Protein AF-A0A7S0MZT9-F1 (afdb_monomer_lite)

pLDDT: mean 74.74, std 19.96, range [25.5, 98.81]

InterPro domains:
  IPR005077 Peptidase C11, clostripain [PF03415] (4-269)
  IPR005077 Peptidase C11, clostripain [PTHR37835] (3-275)

Radius of gyration: 23.91 Å; chains: 1; bounding box: 55×50×86 Å

Organism: NCBI:txid1411642

Structure (mmCIF, N/CA/C/O backbone):
data_AF-A0A7S0MZT9-F1
#
_entry.id   AF-A0A7S0MZT9-F1
#
loop_
_atom_site.group_PDB
_atom_site.id
_atom_site.type_symbol
_atom_site.label_atom_id
_atom_site.label_alt_id
_atom_site.label_comp_id
_atom_site.label_asym_id
_atom_site.label_entity_id
_atom_site.label_seq_id
_atom_site.pdbx_PDB_ins_code
_atom_site.Cartn_x
_atom_site.Cartn_y
_atom_site.Cartn_z
_atom_site.occupancy
_atom_site.B_iso_or_equiv
_atom_site.auth_seq_id
_atom_site.auth_comp_id
_atom_site.auth_asym_id
_atom_site.auth_atom_id
_atom_site.pdbx_PDB_model_num
ATOM 1 N N . LYS A 1 1 ? -24.630 7.944 19.108 1.00 76.19 1 LYS A N 1
ATOM 2 C CA . LYS A 1 1 ? -25.738 8.469 19.960 1.00 76.19 1 LYS A CA 1
ATOM 3 C C . LYS A 1 1 ? -26.632 7.365 20.514 1.00 76.19 1 LYS A C 1
ATOM 5 O O . LYS A 1 1 ? -26.812 7.341 21.719 1.00 76.19 1 LYS A O 1
ATOM 10 N N . ALA A 1 2 ? -27.184 6.476 19.679 1.00 87.75 2 ALA A N 1
ATOM 11 C CA . ALA A 1 2 ? -28.052 5.389 20.153 1.00 87.75 2 ALA A CA 1
ATOM 12 C C . ALA A 1 2 ? -27.295 4.264 20.890 1.00 87.75 2 ALA A C 1
ATOM 14 O O . ALA A 1 2 ? -27.866 3.631 21.770 1.00 87.75 2 ALA A O 1
ATOM 15 N N . SER A 1 3 ? -26.010 4.074 20.573 1.00 89.56 3 SER A N 1
ATOM 16 C CA . SER A 1 3 ? -25.162 3.017 21.142 1.00 89.56 3 SER A CA 1
ATOM 17 C C . SER A 1 3 ? -23.916 3.619 21.807 1.00 89.56 3 SER A C 1
ATOM 19 O O . SER A 1 3 ? -22.874 3.690 21.161 1.00 89.56 3 SER A O 1
ATOM 21 N N . PRO A 1 4 ? -24.006 4.161 23.037 1.00 90.12 4 PRO A N 1
ATOM 22 C CA . PRO A 1 4 ? -22.835 4.679 23.735 1.00 90.12 4 PRO A CA 1
ATOM 23 C C . PRO A 1 4 ? -21.905 3.536 24.170 1.00 90.12 4 PRO A C 1
ATOM 25 O O . PRO A 1 4 ? -22.353 2.548 24.747 1.00 90.12 4 PRO A O 1
ATOM 28 N N . ALA A 1 5 ? -20.611 3.700 23.924 1.00 92.06 5 ALA A N 1
ATOM 29 C CA . ALA A 1 5 ? -19.548 2.777 24.293 1.00 92.06 5 ALA A CA 1
ATOM 30 C C . ALA A 1 5 ? -18.279 3.545 24.700 1.00 92.06 5 ALA A C 1
ATOM 32 O O . ALA A 1 5 ? -18.151 4.740 24.426 1.00 92.06 5 ALA A O 1
ATOM 33 N N . ASN A 1 6 ? -17.348 2.846 25.355 1.00 91.62 6 ASN A N 1
ATOM 34 C CA . ASN A 1 6 ? -16.028 3.391 25.695 1.00 91.62 6 ASN A CA 1
ATOM 35 C C . ASN A 1 6 ? -15.055 3.353 24.512 1.00 91.62 6 ASN A C 1
ATOM 37 O O . ASN A 1 6 ? -14.122 4.145 24.491 1.00 91.62 6 ASN A O 1
ATOM 41 N N . LYS A 1 7 ? -15.262 2.414 23.583 1.00 94.50 7 LYS A N 1
ATOM 42 C CA . LYS A 1 7 ? -14.447 2.210 22.387 1.00 94.50 7 LYS A CA 1
ATOM 43 C C . LYS A 1 7 ? -15.356 2.008 21.183 1.00 94.50 7 LYS A C 1
ATOM 45 O O . LYS A 1 7 ? -16.420 1.398 21.331 1.00 94.50 7 LYS A O 1
ATOM 50 N N . TYR A 1 8 ? -14.945 2.488 20.018 1.00 95.88 8 TYR A N 1
ATOM 51 C CA . TYR A 1 8 ? -15.702 2.381 18.776 1.00 95.88 8 TYR A CA 1
ATOM 52 C C . TYR A 1 8 ? -14.811 1.918 17.636 1.00 95.88 8 TYR A C 1
ATOM 54 O O . TYR A 1 8 ? -13.751 2.491 17.395 1.00 95.88 8 TYR A O 1
ATOM 62 N N . SER A 1 9 ? -15.298 0.933 16.891 1.00 96.00 9 SER A N 1
ATOM 63 C CA . SER A 1 9 ? -14.695 0.502 15.636 1.00 96.00 9 SER A CA 1
ATOM 64 C C . SER A 1 9 ? -15.636 0.812 14.478 1.00 96.00 9 SER A C 1
ATOM 66 O O . SER A 1 9 ? -16.854 0.686 14.626 1.00 96.00 9 SER A O 1
ATOM 68 N N . LEU A 1 10 ? -15.073 1.210 13.342 1.00 97.31 10 LEU A N 1
ATOM 69 C CA . LEU A 1 10 ? -15.785 1.371 12.079 1.00 97.31 10 LEU A CA 1
ATOM 70 C C . LEU A 1 10 ? -15.134 0.441 11.058 1.00 97.31 10 LEU A C 1
ATOM 72 O O . LEU A 1 10 ? -13.933 0.538 10.847 1.00 97.31 10 LEU A O 1
ATOM 76 N N . ILE A 1 11 ? -15.913 -0.459 10.464 1.00 97.56 11 ILE A N 1
ATOM 77 C CA . ILE A 1 11 ? -15.446 -1.371 9.418 1.00 97.56 11 ILE A CA 1
ATOM 78 C C . ILE A 1 11 ? -16.234 -1.045 8.153 1.00 97.56 11 ILE A C 1
ATOM 80 O O . ILE A 1 11 ? -17.466 -1.005 8.184 1.00 97.56 11 ILE A O 1
ATOM 84 N N . PHE A 1 12 ? -15.512 -0.757 7.080 1.00 96.44 12 PHE A N 1
ATOM 85 C CA . PHE A 1 12 ? -16.038 -0.542 5.743 1.00 96.44 12 PHE A CA 1
ATOM 86 C C . PHE A 1 12 ? -16.014 -1.867 4.978 1.00 96.44 12 PHE A C 1
ATOM 88 O O . PHE A 1 12 ? -14.988 -2.534 4.965 1.00 96.44 12 PHE A O 1
ATOM 95 N N . TRP A 1 13 ? -17.139 -2.223 4.360 1.00 92.31 13 TRP A N 1
ATOM 96 C CA . TRP A 1 13 ? -17.295 -3.392 3.492 1.00 92.31 13 TRP A CA 1
ATOM 97 C C . TRP A 1 13 ? -18.142 -2.991 2.277 1.00 92.31 13 TRP A C 1
ATOM 99 O O . TRP A 1 13 ? -19.262 -2.502 2.457 1.00 92.31 13 TRP A O 1
ATOM 109 N N . ASP A 1 14 ? -17.544 -2.951 1.085 1.00 78.06 14 ASP A N 1
ATOM 110 C CA . ASP A 1 14 ? -17.317 -4.137 0.249 1.00 78.06 14 ASP A CA 1
ATOM 111 C C . ASP A 1 14 ? -16.126 -3.839 -0.684 1.00 78.06 14 ASP A C 1
ATOM 113 O O . ASP A 1 14 ? -14.991 -3.822 -0.230 1.00 78.06 14 ASP A O 1
ATOM 117 N N . HIS A 1 15 ? -16.345 -3.464 -1.947 1.00 85.62 15 HIS A N 1
ATOM 118 C CA . HIS A 1 15 ? -15.265 -3.189 -2.900 1.00 85.62 15 HIS A CA 1
ATOM 119 C C . HIS A 1 15 ? -14.301 -2.076 -2.468 1.00 85.62 15 HIS A C 1
ATOM 121 O O . HIS A 1 15 ? -14.699 -1.057 -1.903 1.00 85.62 15 HIS A O 1
ATOM 127 N N . GLY A 1 16 ? -13.030 -2.227 -2.830 1.00 88.44 16 GLY A N 1
ATOM 128 C CA . GLY A 1 16 ? -12.007 -1.201 -2.660 1.00 88.44 16 GLY A CA 1
ATOM 129 C C . GLY A 1 16 ? -11.179 -1.022 -3.929 1.00 88.44 16 GLY A C 1
ATOM 130 O O . GLY A 1 16 ? -11.178 -1.882 -4.813 1.00 88.44 16 GLY A O 1
ATOM 131 N N . ALA A 1 17 ? -10.526 0.132 -4.035 1.00 85.88 17 ALA A N 1
ATOM 132 C CA . ALA A 1 17 ? -9.668 0.483 -5.164 1.00 85.88 17 ALA A CA 1
ATOM 133 C C . ALA A 1 17 ? -8.330 1.106 -4.731 1.00 85.88 17 ALA A C 1
ATOM 135 O O . ALA A 1 17 ? -7.539 1.486 -5.589 1.00 85.88 17 ALA A O 1
ATOM 136 N N . GLY A 1 18 ? -8.072 1.250 -3.427 1.00 92.19 18 GLY A N 1
ATOM 137 C CA . GLY A 1 18 ? -6.928 1.997 -2.902 1.00 92.19 18 GLY A CA 1
ATOM 138 C C . GLY A 1 18 ? -7.152 3.508 -2.975 1.00 92.19 18 GLY A C 1
ATOM 139 O O . GLY A 1 18 ? -8.165 4.020 -2.492 1.00 92.19 18 GLY A O 1
ATOM 140 N N . TRP A 1 19 ? -6.216 4.244 -3.579 1.00 93.06 19 TRP A N 1
ATOM 141 C CA . TRP A 1 19 ? -6.275 5.709 -3.659 1.00 93.06 19 TRP A CA 1
ATOM 142 C C . TRP A 1 19 ? -7.486 6.302 -4.418 1.00 93.06 19 TRP A C 1
ATOM 144 O O . TRP A 1 19 ? -7.918 7.396 -4.038 1.00 93.06 19 TRP A O 1
ATOM 154 N N . PRO A 1 20 ? -8.093 5.650 -5.438 1.00 90.38 20 PRO A N 1
ATOM 155 C CA . PRO A 1 20 ? -9.347 6.114 -6.031 1.00 90.38 20 PRO A CA 1
ATOM 156 C C . PRO A 1 20 ? -10.488 6.138 -5.002 1.00 90.38 20 PRO A C 1
ATOM 158 O O . PRO A 1 20 ? -11.324 7.045 -5.028 1.00 90.38 20 PRO A O 1
ATOM 161 N N . GLY A 1 21 ? -10.481 5.194 -4.053 1.00 91.00 21 GLY A N 1
ATOM 162 C CA . GLY A 1 21 ? -11.357 5.148 -2.884 1.00 91.00 21 GLY A CA 1
ATOM 163 C C . GLY A 1 21 ? -12.030 3.789 -2.679 1.00 91.00 21 GLY A C 1
ATOM 164 O O . GLY A 1 21 ? -11.447 2.742 -2.951 1.00 91.00 21 GLY A O 1
ATOM 165 N N . PHE A 1 22 ? -13.254 3.814 -2.152 1.00 91.56 22 PHE A N 1
ATOM 166 C CA . PHE A 1 22 ? -13.936 2.635 -1.621 1.00 91.56 22 PHE A CA 1
ATOM 167 C C . PHE A 1 22 ? -15.430 2.603 -1.970 1.00 91.56 22 PHE A C 1
ATOM 169 O O . PHE A 1 22 ? -16.091 3.642 -2.046 1.00 91.56 22 PHE A O 1
ATOM 176 N N . GLY A 1 23 ? -15.963 1.387 -2.052 1.00 87.56 23 GLY A N 1
ATOM 177 C CA . GLY A 1 23 ? -17.378 1.065 -2.179 1.00 87.56 23 GLY A CA 1
ATOM 178 C C . GLY A 1 23 ? -17.913 1.252 -3.593 1.00 87.56 23 GLY A C 1
ATOM 179 O O . GLY A 1 23 ? -17.358 2.031 -4.360 1.00 87.56 23 GLY A O 1
ATOM 180 N N . GLY A 1 24 ? -19.008 0.547 -3.885 1.00 76.75 24 GLY A N 1
ATOM 181 C CA . GLY A 1 24 ? -19.796 0.643 -5.114 1.00 76.75 24 GLY A CA 1
ATOM 182 C C . GLY A 1 24 ? -21.227 1.125 -4.837 1.00 76.75 24 GLY A C 1
ATOM 183 O O . GLY A 1 24 ? -21.842 0.704 -3.853 1.00 76.75 24 GLY A O 1
ATOM 184 N N . ASP A 1 25 ? -21.754 2.021 -5.669 1.00 78.81 25 ASP A N 1
ATOM 185 C CA . ASP A 1 25 ? -23.163 2.410 -5.726 1.00 78.81 25 ASP A CA 1
ATOM 186 C C . ASP A 1 25 ? -23.695 2.317 -7.166 1.00 78.81 25 ASP A C 1
ATOM 188 O O . ASP A 1 25 ? -23.754 3.308 -7.904 1.00 78.81 25 ASP A O 1
ATOM 192 N N . ASP A 1 26 ? -24.190 1.127 -7.510 1.00 71.38 26 ASP A N 1
ATOM 193 C CA . ASP A 1 26 ? -24.868 0.799 -8.773 1.00 71.38 26 ASP A CA 1
ATOM 194 C C . ASP A 1 26 ? -26.112 1.656 -9.073 1.00 71.38 26 ASP A C 1
ATOM 196 O O . ASP A 1 26 ? -26.652 1.631 -10.183 1.00 71.38 26 ASP A O 1
ATOM 200 N N . THR A 1 27 ? -26.623 2.420 -8.100 1.00 77.00 27 THR A N 1
ATOM 201 C CA . THR A 1 27 ? -27.744 3.340 -8.334 1.00 77.00 27 THR A CA 1
ATOM 202 C C . THR A 1 27 ? -27.286 4.697 -8.866 1.00 77.00 27 THR A C 1
ATOM 204 O O . THR A 1 27 ? -28.108 5.489 -9.346 1.00 77.00 27 THR A O 1
ATOM 207 N N . CYS A 1 28 ? -25.979 4.973 -8.832 1.00 68.25 28 CYS A N 1
ATOM 208 C CA . CYS A 1 28 ? -25.414 6.230 -9.285 1.00 68.25 28 CYS A CA 1
ATOM 209 C C . CYS A 1 28 ? -25.097 6.220 -10.786 1.00 68.25 28 CYS A C 1
ATOM 211 O O . CYS A 1 28 ? -24.002 5.889 -11.219 1.00 68.25 28 CYS A O 1
ATOM 213 N N . THR A 1 29 ? -26.029 6.702 -11.607 1.00 65.19 29 THR A N 1
ATOM 214 C CA . THR A 1 29 ? -25.838 6.734 -13.069 1.00 65.19 29 THR A CA 1
ATOM 215 C C . THR A 1 29 ? -24.944 7.877 -13.577 1.00 65.19 29 THR A C 1
ATOM 217 O O . THR A 1 29 ? -24.657 7.929 -14.768 1.00 65.19 29 THR A O 1
ATOM 220 N N . ASN A 1 30 ? -24.556 8.831 -12.716 1.00 61.25 30 ASN A N 1
ATOM 221 C CA . ASN A 1 30 ? -23.847 10.073 -13.088 1.00 61.25 30 ASN A CA 1
ATOM 222 C C . ASN A 1 30 ? -22.625 10.383 -12.195 1.00 61.25 30 ASN A C 1
ATOM 224 O O . ASN A 1 30 ? -22.186 11.533 -12.128 1.00 61.25 30 ASN A O 1
ATOM 228 N N . CYS A 1 31 ? -22.098 9.406 -11.463 1.00 64.44 31 CYS A N 1
ATOM 229 C CA . CYS A 1 31 ? -20.860 9.561 -10.703 1.00 64.44 31 CYS A CA 1
ATOM 230 C C . CYS A 1 31 ? -19.948 8.360 -10.943 1.00 64.44 31 CYS A C 1
ATOM 232 O O . CYS A 1 31 ? -20.315 7.445 -11.669 1.00 64.44 31 CYS A O 1
ATOM 234 N N . LEU A 1 32 ? -18.764 8.359 -10.328 1.00 59.44 32 LEU A N 1
ATOM 235 C CA . LEU A 1 32 ? -17.830 7.228 -10.394 1.00 59.44 32 LEU A CA 1
ATOM 236 C C . LEU A 1 32 ? -18.391 5.940 -9.757 1.00 59.44 32 LEU A C 1
ATOM 238 O O . LEU A 1 32 ? -17.722 4.916 -9.809 1.00 59.44 32 LEU A O 1
ATOM 242 N N . GLY A 1 33 ? -19.573 6.018 -9.127 1.00 72.75 33 GLY A N 1
ATOM 243 C CA . GLY A 1 33 ? -20.180 4.940 -8.350 1.00 72.75 33 GLY A CA 1
ATOM 244 C C . GLY A 1 33 ? -19.355 4.565 -7.121 1.00 72.75 33 GLY A C 1
ATOM 245 O O . GLY A 1 33 ? -19.524 3.487 -6.588 1.00 72.75 33 GLY A O 1
ATOM 246 N N . LEU A 1 34 ? -18.451 5.445 -6.678 1.00 81.19 34 LEU A N 1
ATOM 247 C CA . LEU A 1 34 ? -17.441 5.148 -5.668 1.00 81.19 34 LEU A CA 1
ATOM 248 C C . LEU A 1 34 ? -17.302 6.297 -4.667 1.00 81.19 34 LEU A C 1
ATOM 250 O O . LEU A 1 34 ? -17.385 7.482 -5.022 1.00 81.19 34 LEU A O 1
ATOM 254 N N . MET A 1 35 ? -17.070 5.960 -3.397 1.00 89.44 35 MET A N 1
ATOM 255 C CA . MET A 1 35 ? -16.772 6.940 -2.358 1.00 89.44 35 MET A CA 1
ATOM 256 C C . MET A 1 35 ? -15.285 7.288 -2.384 1.00 89.44 35 MET A C 1
ATOM 258 O O . MET A 1 35 ? -14.438 6.536 -1.907 1.00 89.44 35 MET A O 1
ATOM 262 N N . THR A 1 36 ? -14.962 8.438 -2.970 1.00 90.94 36 THR A N 1
ATOM 263 C CA . THR A 1 36 ? -13.576 8.914 -3.057 1.00 90.94 36 THR A CA 1
ATOM 264 C C . THR A 1 36 ? -12.983 9.164 -1.670 1.00 90.94 36 THR A C 1
ATOM 266 O O . THR A 1 36 ? -13.714 9.460 -0.719 1.00 90.94 36 THR A O 1
ATOM 269 N N . LEU A 1 37 ? -11.653 9.118 -1.544 1.00 93.38 37 LEU A N 1
ATOM 270 C CA . LEU A 1 37 ? -10.973 9.371 -0.267 1.00 93.38 37 LEU A CA 1
ATOM 271 C C . LEU A 1 37 ? -11.399 10.688 0.422 1.00 93.38 37 LEU A C 1
ATOM 273 O O . LEU A 1 37 ? -11.706 10.644 1.617 1.00 93.38 37 LEU A O 1
ATOM 277 N N . PRO A 1 38 ? -11.555 11.831 -0.285 1.00 92.00 38 PRO A N 1
ATOM 278 C CA . PRO A 1 38 ? -12.093 13.051 0.324 1.00 92.00 38 PRO A CA 1
ATOM 279 C C . PRO A 1 38 ? -13.534 12.914 0.840 1.00 92.00 38 PRO A C 1
ATOM 281 O O . PRO A 1 38 ? -13.893 13.524 1.850 1.00 92.00 38 PRO A O 1
ATOM 284 N N . HIS A 1 39 ? -14.383 12.123 0.176 1.00 92.06 39 HIS A N 1
ATOM 285 C CA . HIS A 1 39 ? -15.747 11.873 0.646 1.00 92.06 39 HIS A CA 1
ATOM 286 C C . HIS A 1 39 ? -15.766 10.996 1.903 1.00 92.06 39 HIS A C 1
ATOM 288 O O . HIS A 1 39 ? -16.511 11.315 2.835 1.00 92.06 39 HIS A O 1
ATOM 294 N N . ILE A 1 40 ? -14.923 9.959 1.969 1.00 95.12 40 ILE A N 1
ATOM 295 C CA . ILE A 1 40 ? -14.756 9.122 3.169 1.00 95.12 40 ILE A CA 1
ATOM 296 C C . ILE A 1 40 ? -14.267 9.985 4.338 1.00 95.12 40 ILE A C 1
ATOM 298 O O . ILE A 1 40 ? -14.896 10.006 5.400 1.00 95.12 40 ILE A O 1
ATOM 302 N N . ASP A 1 41 ? -13.199 10.762 4.119 1.00 95.69 41 ASP A N 1
ATOM 303 C CA . ASP A 1 41 ? -12.626 11.693 5.097 1.00 95.69 41 ASP A CA 1
ATOM 304 C C . ASP A 1 41 ? -13.693 12.623 5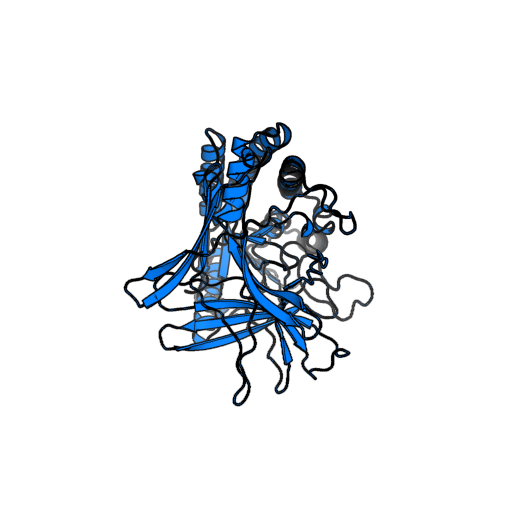.674 1.00 95.69 41 ASP A C 1
ATOM 306 O O . ASP A 1 41 ? -13.869 12.743 6.892 1.00 95.69 41 ASP A O 1
ATOM 310 N N . ARG A 1 42 ? -14.459 13.250 4.776 1.00 95.56 42 ARG A N 1
ATOM 311 C CA . ARG A 1 42 ? -15.498 14.202 5.143 1.00 95.56 42 ARG A CA 1
ATOM 312 C C . ARG A 1 42 ? -16.643 13.540 5.901 1.00 95.56 42 ARG A C 1
ATOM 314 O O . ARG A 1 42 ? -17.132 14.116 6.877 1.00 95.56 42 ARG A O 1
ATOM 321 N N . GLY A 1 43 ? -17.080 12.362 5.463 1.00 96.19 43 GLY A N 1
ATOM 322 C CA . GLY A 1 43 ? -18.148 11.598 6.103 1.00 96.19 43 GLY A CA 1
ATOM 323 C C . GLY A 1 43 ? -17.789 11.211 7.536 1.00 96.19 43 GLY A C 1
ATOM 324 O O . GLY A 1 43 ? -18.559 11.486 8.462 1.00 96.19 43 GLY A O 1
ATOM 325 N N . ILE A 1 44 ? -16.587 10.664 7.733 1.00 97.38 44 ILE A N 1
ATOM 326 C CA . ILE A 1 44 ? -16.069 10.300 9.055 1.00 97.38 44 ILE A CA 1
ATOM 327 C C . ILE A 1 44 ? -15.944 11.539 9.947 1.00 97.38 44 ILE A C 1
ATOM 329 O O . ILE A 1 44 ? -16.467 11.544 11.066 1.00 97.38 44 ILE A O 1
ATOM 333 N N . GLN A 1 45 ? -15.342 12.619 9.439 1.00 97.00 45 GLN A N 1
ATOM 334 C CA . GLN A 1 45 ? -15.183 13.870 10.182 1.00 97.00 45 GLN A CA 1
ATOM 335 C C . GLN A 1 45 ? -16.532 14.419 10.673 1.00 97.00 45 GLN A C 1
ATOM 337 O O . GLN A 1 45 ? -16.669 14.811 11.834 1.00 97.00 45 GLN A O 1
ATOM 342 N N . LEU A 1 46 ? -17.544 14.444 9.798 1.00 97.06 46 LEU A N 1
ATOM 343 C CA . LEU A 1 46 ? -18.892 14.897 10.140 1.00 97.06 46 LEU A CA 1
ATOM 344 C C . LEU A 1 46 ? -19.554 13.995 11.187 1.00 97.06 46 LEU A C 1
ATOM 346 O O . LEU A 1 46 ? -20.163 14.502 12.133 1.00 97.06 46 LEU A O 1
ATOM 350 N N . GLY A 1 47 ? -19.427 12.676 11.032 1.00 95.31 47 GLY A N 1
ATOM 351 C CA . GLY A 1 47 ? -19.982 11.691 11.957 1.00 95.31 47 GLY A CA 1
ATOM 352 C C . GLY A 1 47 ? -19.403 11.819 13.366 1.00 95.31 47 GLY A C 1
ATOM 353 O O . GLY A 1 47 ? -20.161 11.931 14.333 1.00 95.31 47 GLY A O 1
ATOM 354 N N . LEU A 1 48 ? -18.073 11.873 13.474 1.00 95.75 48 LEU A N 1
ATOM 355 C CA . LEU A 1 48 ? -17.340 12.034 14.734 1.00 95.75 48 LEU A CA 1
ATOM 356 C C . LEU A 1 48 ? -17.681 13.367 15.421 1.00 95.75 48 LEU A C 1
ATOM 358 O O . LEU A 1 48 ? -18.043 13.386 16.603 1.00 95.75 48 LEU A O 1
ATOM 362 N N . ALA A 1 49 ? -17.697 14.472 14.665 1.00 95.62 49 ALA A N 1
ATOM 363 C CA . ALA A 1 49 ? -18.068 15.788 15.186 1.00 95.62 49 ALA A CA 1
ATOM 364 C C . ALA A 1 49 ? -19.507 15.816 15.731 1.00 95.62 49 ALA A C 1
ATOM 366 O O . ALA A 1 49 ? -19.765 16.376 16.799 1.00 95.62 49 ALA A O 1
ATOM 367 N N . ALA A 1 50 ? -20.454 15.160 15.050 1.00 94.62 50 ALA A N 1
ATOM 368 C CA . ALA A 1 50 ? -21.856 15.113 15.465 1.00 94.62 50 ALA A CA 1
ATOM 369 C C . ALA A 1 50 ? -22.084 14.397 16.810 1.00 94.62 50 ALA A C 1
ATOM 371 O O . ALA A 1 50 ? -23.159 14.548 17.413 1.00 94.62 50 ALA A O 1
ATOM 372 N N . VAL A 1 51 ? -21.106 13.611 17.272 1.00 93.25 51 VAL A N 1
ATOM 373 C CA . VAL A 1 51 ? -21.137 12.864 18.537 1.00 93.25 51 VAL A CA 1
ATOM 374 C C . VAL A 1 51 ? -20.042 13.282 19.522 1.00 93.25 51 VAL A C 1
ATOM 376 O O . VAL A 1 51 ? -19.917 12.653 20.568 1.00 93.25 51 VAL A O 1
ATOM 379 N N . ASN A 1 52 ? -19.312 14.365 19.228 1.00 93.25 52 ASN A N 1
ATOM 380 C CA . ASN A 1 52 ? -18.210 14.881 20.043 1.00 93.25 52 ASN A CA 1
ATOM 381 C C . ASN A 1 52 ? -17.124 13.826 20.336 1.00 93.25 52 ASN A C 1
ATOM 383 O O . ASN A 1 52 ? -16.618 13.730 21.454 1.00 93.25 52 ASN A O 1
ATOM 387 N N . MET A 1 53 ? -16.797 13.023 19.325 1.00 94.50 53 MET A N 1
ATOM 388 C CA . MET A 1 53 ? -15.649 12.120 19.321 1.00 94.50 53 MET A CA 1
ATOM 389 C C . MET A 1 53 ? -14.584 12.666 18.373 1.00 94.50 53 MET A C 1
ATOM 391 O O . MET A 1 53 ? -14.909 13.352 17.408 1.00 94.50 53 MET A O 1
ATOM 395 N N . SER A 1 54 ? -13.319 12.362 18.647 1.00 92.94 54 SER A N 1
ATOM 396 C CA . SER A 1 54 ? -12.205 12.748 17.778 1.00 92.94 54 SER A CA 1
ATOM 397 C C . SER A 1 54 ? -11.790 11.640 16.817 1.00 92.94 54 SER A C 1
ATOM 399 O O . SER A 1 54 ? -11.340 11.951 15.723 1.00 92.94 54 SER A O 1
ATOM 401 N N . LYS A 1 55 ? -11.908 10.372 17.233 1.00 97.19 55 LYS A N 1
ATOM 402 C CA . LYS A 1 55 ? -11.376 9.210 16.516 1.00 97.19 55 LYS A CA 1
ATOM 403 C C . LYS A 1 55 ? -12.166 7.934 16.806 1.00 97.19 55 LYS A C 1
ATOM 405 O O . LYS A 1 55 ? -12.868 7.855 17.817 1.00 97.19 55 LYS A O 1
ATOM 410 N N . PHE A 1 56 ? -11.995 6.945 15.936 1.00 98.38 56 PHE A N 1
ATOM 411 C CA . PHE A 1 56 ? -12.281 5.538 16.197 1.00 98.38 56 PHE A CA 1
ATOM 412 C C . PHE A 1 56 ? -11.059 4.833 16.793 1.00 98.38 56 PHE A C 1
ATOM 414 O O . PHE A 1 56 ? -9.920 5.120 16.436 1.00 98.38 56 PHE A O 1
ATOM 421 N N . ASP A 1 57 ? -11.294 3.857 17.658 1.00 98.25 57 ASP A N 1
ATOM 422 C CA . ASP A 1 57 ? -10.237 3.004 18.191 1.00 98.25 57 ASP A CA 1
ATOM 423 C C . ASP A 1 57 ? -9.668 2.067 17.116 1.00 98.25 57 ASP A C 1
ATOM 425 O O . ASP A 1 57 ? -8.478 1.777 17.111 1.00 98.25 57 ASP A O 1
ATOM 429 N N . LEU A 1 58 ? -10.521 1.596 16.203 1.00 98.50 58 LEU A N 1
ATOM 430 C CA . LEU A 1 58 ? -10.137 0.782 15.051 1.00 98.50 58 LEU A CA 1
ATOM 431 C C . LEU A 1 58 ? -10.948 1.213 13.829 1.00 98.50 58 LEU A C 1
ATOM 433 O O . LEU A 1 58 ? -12.179 1.227 13.873 1.00 98.50 58 LEU A O 1
ATOM 437 N N . LEU A 1 59 ? -10.256 1.532 12.746 1.00 98.69 59 LEU A N 1
ATOM 438 C CA . LEU A 1 59 ? -10.832 1.722 11.425 1.00 98.69 59 LEU A CA 1
ATOM 439 C C . LEU A 1 59 ? -10.392 0.553 10.539 1.00 98.69 59 LEU A C 1
ATOM 441 O O . LEU A 1 59 ? -9.200 0.313 10.391 1.00 98.69 59 LEU A O 1
ATOM 445 N N . GLY A 1 60 ? -11.347 -0.196 10.003 1.00 98.00 60 GLY A N 1
ATOM 446 C CA . GLY A 1 60 ? -11.094 -1.369 9.176 1.00 98.00 60 GLY A CA 1
ATOM 447 C C . GLY A 1 60 ? -11.672 -1.222 7.776 1.00 98.00 60 GLY A C 1
ATOM 448 O O . GLY A 1 60 ? -12.716 -0.589 7.611 1.00 98.00 60 GLY A O 1
ATOM 449 N N . PHE A 1 61 ? -11.022 -1.839 6.800 1.00 97.94 61 PHE A N 1
ATOM 450 C CA . PHE A 1 61 ? -11.533 -2.020 5.448 1.00 97.94 61 PHE A CA 1
ATOM 451 C C . PHE A 1 61 ? -11.488 -3.507 5.107 1.00 97.94 61 PHE A C 1
ATOM 453 O O . PHE A 1 61 ? -10.418 -4.034 4.834 1.00 97.94 61 PHE A O 1
ATOM 460 N N . ASP A 1 62 ? -12.653 -4.147 5.152 1.00 96.38 62 ASP A N 1
ATOM 461 C CA . ASP A 1 62 ? -12.913 -5.486 4.610 1.00 96.38 62 ASP A CA 1
ATOM 462 C C . ASP A 1 62 ? -13.182 -5.308 3.111 1.00 96.38 62 ASP A C 1
ATOM 464 O O . ASP A 1 62 ? -14.331 -5.271 2.664 1.00 96.38 62 ASP A O 1
ATOM 468 N N . ALA A 1 63 ? -12.109 -4.930 2.407 1.00 92.25 63 ALA A N 1
ATOM 469 C CA . ALA A 1 63 ? -12.119 -4.389 1.056 1.00 92.25 63 ALA A CA 1
ATOM 470 C C . ALA A 1 63 ? -10.733 -4.460 0.403 1.00 92.25 63 ALA A C 1
ATOM 472 O O . ALA A 1 63 ? -9.708 -4.228 1.046 1.00 92.25 63 ALA A O 1
ATOM 473 N N . CYS A 1 64 ? -10.717 -4.677 -0.911 1.00 89.75 64 CYS A N 1
ATOM 474 C CA . CYS A 1 64 ? -9.493 -4.789 -1.706 1.00 89.75 64 CYS A CA 1
ATOM 475 C C . CYS A 1 64 ? -8.644 -3.502 -1.678 1.00 89.75 64 CYS A C 1
ATOM 477 O O . CYS A 1 64 ? -9.182 -2.401 -1.801 1.00 89.75 64 CYS A O 1
ATOM 479 N N . LEU A 1 65 ? -7.314 -3.643 -1.633 1.00 91.56 65 LEU A N 1
ATOM 480 C CA . LEU A 1 65 ? -6.325 -2.580 -1.895 1.00 91.56 65 LEU A CA 1
ATOM 481 C C . LEU A 1 65 ? -6.340 -1.392 -0.917 1.00 91.56 65 LEU A C 1
ATOM 483 O O . LEU A 1 65 ? -5.711 -0.364 -1.173 1.00 91.56 65 LEU A O 1
ATOM 487 N N . MET A 1 66 ? -7.074 -1.478 0.193 1.00 96.56 66 MET A N 1
ATOM 488 C CA . MET A 1 66 ? -7.257 -0.333 1.089 1.00 96.56 66 MET A CA 1
ATOM 489 C C . MET A 1 66 ? -6.061 -0.094 2.022 1.00 96.56 66 MET A C 1
ATOM 491 O O . MET A 1 66 ? -5.924 1.010 2.546 1.00 96.56 66 MET A O 1
ATOM 495 N N . ALA A 1 67 ? -5.148 -1.056 2.183 1.00 96.81 67 ALA A N 1
ATOM 496 C CA . ALA A 1 67 ? -3.850 -0.822 2.815 1.00 96.81 67 ALA A CA 1
ATOM 497 C C . ALA A 1 67 ? -2.897 -0.153 1.812 1.00 96.81 67 ALA A C 1
ATOM 499 O O . ALA A 1 67 ? -1.952 -0.751 1.303 1.00 96.81 67 ALA A O 1
ATOM 500 N N . ALA A 1 68 ? -3.186 1.110 1.516 1.00 96.44 68 ALA A N 1
ATOM 501 C CA . ALA A 1 68 ? -2.388 1.963 0.649 1.00 96.44 68 ALA A CA 1
ATOM 502 C C . ALA A 1 68 ? -1.992 3.244 1.394 1.00 96.44 68 ALA A C 1
ATOM 504 O O . ALA A 1 68 ? -2.776 3.794 2.177 1.00 96.44 68 ALA A O 1
ATOM 505 N N . TYR A 1 69 ? -0.778 3.731 1.149 1.00 97.50 69 TYR A N 1
ATOM 506 C CA . TYR A 1 69 ? -0.205 4.918 1.778 1.00 97.50 69 TYR A CA 1
ATOM 507 C C . TYR A 1 69 ? -1.140 6.126 1.689 1.00 97.50 69 TYR A C 1
ATOM 509 O O . TYR A 1 69 ? -1.352 6.817 2.683 1.00 97.50 69 TYR A O 1
ATOM 517 N N . GLU A 1 70 ? -1.758 6.355 0.531 1.00 97.25 70 GLU A N 1
ATOM 518 C CA . GLU A 1 70 ? -2.663 7.477 0.282 1.00 97.25 70 GLU A CA 1
ATOM 519 C C . GLU A 1 70 ? -3.923 7.392 1.150 1.00 97.25 70 GLU A C 1
ATOM 521 O O . GLU A 1 70 ? -4.401 8.402 1.676 1.00 97.25 70 GLU A O 1
ATOM 526 N N . VAL A 1 71 ? -4.443 6.176 1.335 1.00 97.31 71 VAL A N 1
ATOM 527 C CA . VAL A 1 71 ? -5.623 5.906 2.164 1.00 97.31 71 VAL A CA 1
ATOM 528 C C . VAL A 1 71 ? -5.289 6.154 3.632 1.00 97.31 71 VAL A C 1
ATOM 530 O O . VAL A 1 71 ? -6.018 6.867 4.328 1.00 97.31 71 VAL A O 1
ATOM 533 N N . VAL A 1 72 ? -4.167 5.606 4.110 1.00 97.38 72 VAL A N 1
ATOM 534 C CA . VAL A 1 72 ? -3.724 5.786 5.497 1.00 97.38 72 VAL A CA 1
ATOM 535 C C . VAL A 1 72 ? -3.396 7.254 5.770 1.00 97.38 72 VAL A C 1
ATOM 537 O O . VAL A 1 72 ? -3.833 7.788 6.790 1.00 97.38 72 VAL A O 1
ATOM 540 N N . ALA A 1 73 ? -2.721 7.947 4.849 1.00 96.75 73 ALA A N 1
ATOM 541 C CA . ALA A 1 73 ? -2.427 9.374 4.965 1.00 96.75 73 ALA A CA 1
ATOM 542 C C . ALA A 1 73 ? -3.708 10.202 5.125 1.00 96.75 73 ALA A C 1
ATOM 544 O O . ALA A 1 73 ? -3.795 11.032 6.036 1.00 96.75 73 ALA A O 1
ATOM 545 N N . GLN A 1 74 ? -4.736 9.914 4.322 1.00 96.44 74 GLN A N 1
ATOM 546 C CA . GLN A 1 74 ? -6.022 10.605 4.395 1.00 96.44 74 GLN A CA 1
ATOM 547 C C . GLN A 1 74 ? -6.752 10.353 5.717 1.00 96.44 74 GLN A C 1
ATOM 549 O O . GLN A 1 74 ? -7.347 11.279 6.283 1.00 96.44 74 GLN A O 1
ATOM 554 N N . LEU A 1 75 ? -6.739 9.107 6.198 1.00 96.81 75 LEU A N 1
ATOM 555 C CA . LEU A 1 75 ? -7.632 8.650 7.263 1.00 96.81 75 LEU A CA 1
ATOM 556 C C . LEU A 1 75 ? -6.975 8.553 8.646 1.00 96.81 75 LEU A C 1
ATOM 558 O O . LEU A 1 75 ? -7.697 8.470 9.640 1.00 96.81 75 LEU A O 1
ATOM 562 N N . SER A 1 76 ? -5.646 8.643 8.744 1.00 95.81 76 SER A N 1
ATOM 563 C CA . SER A 1 76 ? -4.875 8.542 9.996 1.00 95.81 76 SER A CA 1
ATOM 564 C C . SER A 1 76 ? -5.409 9.453 11.109 1.00 95.81 76 SER A C 1
ATOM 566 O O . SER A 1 76 ? -5.531 9.062 12.270 1.00 95.81 76 SER A O 1
ATOM 568 N N . LYS A 1 77 ? -5.839 10.673 10.780 1.00 95.75 77 LYS A N 1
ATOM 569 C CA . LYS A 1 77 ? -6.394 11.614 11.770 1.00 95.75 77 LYS A CA 1
ATOM 570 C C . LYS A 1 77 ? -7.693 11.135 12.439 1.00 95.75 77 LYS A C 1
ATOM 572 O O . LYS A 1 77 ? -8.051 11.680 13.483 1.00 95.75 77 LYS A O 1
ATOM 577 N N . HIS A 1 78 ? -8.372 10.127 11.886 1.00 97.81 78 HIS A N 1
ATOM 578 C CA . HIS A 1 78 ? -9.668 9.630 12.359 1.00 97.81 78 HIS A CA 1
ATOM 579 C C . HIS A 1 78 ? -9.603 8.331 13.158 1.00 97.81 78 HIS A C 1
ATOM 581 O O . HIS A 1 78 ? -10.646 7.883 13.640 1.00 97.81 78 HIS A O 1
ATOM 587 N N . CYS A 1 79 ? -8.432 7.716 13.322 1.00 98.44 79 CYS A N 1
ATOM 588 C CA . CYS A 1 79 ? -8.307 6.461 14.058 1.00 98.44 79 CYS A CA 1
ATOM 589 C C . CYS A 1 79 ? -7.003 6.335 14.855 1.00 98.44 79 CYS A C 1
ATOM 591 O O . CYS A 1 79 ? -6.072 7.128 14.692 1.00 98.44 79 CYS A O 1
ATOM 593 N N . ASP A 1 80 ? -6.967 5.359 15.762 1.00 98.50 80 ASP A N 1
ATOM 594 C CA . ASP A 1 80 ? -5.752 4.963 16.487 1.00 98.50 80 ASP A CA 1
ATOM 595 C C . ASP A 1 80 ? -5.140 3.675 15.914 1.00 98.50 80 ASP A C 1
ATOM 597 O O . ASP A 1 80 ? -3.921 3.556 15.823 1.00 98.50 80 ASP A O 1
ATOM 601 N N . HIS A 1 81 ? -5.977 2.753 15.437 1.00 98.75 81 HIS A N 1
ATOM 602 C CA . HIS A 1 81 ? -5.552 1.569 14.698 1.00 98.75 81 HIS A CA 1
ATOM 603 C C . HIS A 1 81 ? -6.259 1.493 13.348 1.00 98.75 81 HIS A C 1
ATOM 605 O O . HIS A 1 81 ? -7.449 1.802 13.253 1.00 98.75 81 HIS A O 1
ATOM 611 N N . TYR A 1 82 ? -5.529 1.056 12.328 1.00 98.81 82 TYR A N 1
ATOM 612 C CA . TYR A 1 82 ? -6.042 0.860 10.979 1.00 98.81 82 TYR A CA 1
ATOM 613 C C . TYR A 1 82 ? -5.775 -0.580 10.519 1.00 98.81 82 TYR A C 1
ATOM 615 O O . TYR A 1 82 ? -4.706 -1.112 10.808 1.00 98.81 82 TYR A O 1
ATOM 623 N N . LEU A 1 83 ? -6.749 -1.231 9.878 1.00 98.69 83 LEU A N 1
ATOM 624 C CA . LEU A 1 83 ? -6.659 -2.631 9.442 1.00 98.69 83 LEU A CA 1
ATOM 625 C C . LEU A 1 83 ? -7.211 -2.790 8.022 1.00 98.69 83 LEU A C 1
ATOM 627 O O . LEU A 1 83 ? -8.389 -2.514 7.805 1.00 98.69 83 LEU A O 1
ATOM 631 N N . ALA A 1 84 ? -6.386 -3.228 7.076 1.00 97.88 84 ALA A N 1
ATOM 632 C CA . ALA A 1 84 ? -6.792 -3.410 5.680 1.00 97.88 84 ALA A CA 1
ATOM 633 C C . ALA A 1 84 ? -5.832 -4.345 4.928 1.00 97.88 84 ALA A C 1
ATOM 635 O O . ALA A 1 84 ? -4.755 -4.663 5.439 1.00 97.88 84 ALA A O 1
ATOM 636 N N . SER A 1 85 ? -6.200 -4.749 3.712 1.00 94.75 85 SER A N 1
ATOM 637 C CA . SER A 1 85 ? -5.343 -5.515 2.800 1.00 94.75 85 SER A CA 1
ATOM 638 C C . SER A 1 85 ? -4.616 -4.617 1.793 1.00 94.75 85 SER A C 1
ATOM 640 O O . SER A 1 85 ? -5.218 -3.699 1.236 1.00 94.75 85 SER A O 1
ATOM 642 N N . GLU A 1 86 ? -3.326 -4.873 1.554 1.00 89.44 86 GLU A N 1
ATOM 643 C CA . GLU A 1 86 ? -2.559 -4.240 0.457 1.00 89.44 86 GLU A CA 1
ATOM 644 C C . GLU A 1 86 ? -2.927 -4.836 -0.909 1.00 89.44 86 GLU A C 1
ATOM 646 O O . GLU A 1 86 ? -2.613 -4.261 -1.945 1.00 89.44 86 GLU A O 1
ATOM 651 N N . GLU A 1 87 ? -3.617 -5.975 -0.885 1.00 83.19 87 GLU A N 1
ATOM 652 C CA . GLU A 1 87 ? -3.935 -6.814 -2.025 1.00 83.19 87 GLU A CA 1
ATOM 653 C C . GLU A 1 87 ? -5.458 -7.001 -2.109 1.00 83.19 87 GLU A C 1
ATOM 655 O O . GLU A 1 87 ? -6.252 -6.329 -1.437 1.00 83.19 87 GLU A O 1
ATOM 660 N N . LEU A 1 88 ? -5.894 -7.894 -2.980 1.00 80.81 88 LEU A N 1
ATOM 661 C CA . LEU A 1 88 ? -7.293 -8.261 -3.089 1.00 80.81 88 LEU A CA 1
ATOM 662 C C . LEU A 1 88 ? -7.758 -9.069 -1.886 1.00 80.81 88 LEU A C 1
ATOM 664 O O . LEU A 1 88 ? -7.105 -10.012 -1.436 1.00 80.81 88 LEU A O 1
ATOM 668 N N . GLU A 1 89 ? -8.968 -8.763 -1.440 1.00 84.19 89 GLU A N 1
ATOM 669 C CA . GLU A 1 89 ? -9.659 -9.593 -0.470 1.00 84.19 89 GLU A CA 1
ATOM 670 C C . GLU A 1 89 ? -10.583 -10.582 -1.195 1.00 84.19 89 GLU A C 1
ATOM 672 O O . GLU A 1 89 ? -11.288 -10.205 -2.138 1.00 84.19 89 GLU A O 1
ATOM 677 N N . PRO A 1 90 ? -10.604 -11.864 -0.790 1.00 81.69 90 PRO A N 1
ATOM 678 C CA . PRO A 1 90 ? -11.542 -12.823 -1.346 1.00 81.69 90 PRO A CA 1
ATOM 679 C C . PRO A 1 90 ? -12.988 -12.410 -1.099 1.00 81.69 90 PRO A C 1
ATOM 681 O O . PRO A 1 90 ? -13.309 -11.844 -0.054 1.00 81.69 90 PRO A O 1
ATOM 684 N N . GLY A 1 91 ? -13.902 -12.850 -1.963 1.00 79.56 91 GLY A N 1
ATOM 685 C CA . GLY A 1 91 ? -15.332 -12.525 -1.875 1.00 79.56 91 GLY A CA 1
ATOM 686 C C . GLY A 1 91 ? -16.038 -13.065 -0.623 1.00 79.56 91 GLY A C 1
ATOM 687 O O . GLY A 1 91 ? -17.232 -12.846 -0.431 1.00 79.56 91 GLY A O 1
ATOM 688 N N . HIS A 1 92 ? -15.330 -13.804 0.236 1.00 86.44 92 HIS A N 1
ATOM 689 C CA . HIS A 1 92 ? -15.844 -14.200 1.540 1.00 86.44 92 HIS A CA 1
ATOM 690 C C . HIS A 1 92 ? -15.621 -13.184 2.669 1.00 86.44 92 HIS A C 1
ATOM 692 O O . HIS A 1 92 ? -16.284 -13.334 3.700 1.00 86.44 92 HIS A O 1
ATOM 698 N N . GLY A 1 93 ? -14.760 -12.185 2.459 1.00 91.56 93 GLY A N 1
ATOM 699 C CA . GLY A 1 93 ? -14.454 -11.115 3.406 1.00 91.56 93 GLY A CA 1
ATOM 700 C C . GLY A 1 93 ? -13.839 -11.585 4.726 1.00 91.56 93 GLY A C 1
ATOM 701 O O . GLY A 1 93 ? -13.278 -12.680 4.849 1.00 91.56 93 GLY A O 1
ATOM 702 N N . TRP A 1 94 ? -13.951 -10.749 5.754 1.00 95.00 94 TRP A N 1
ATOM 703 C CA . TRP A 1 94 ? -13.404 -11.041 7.075 1.00 95.00 94 TRP A CA 1
ATOM 704 C C . TRP A 1 94 ? -14.249 -12.053 7.861 1.00 95.00 94 TRP A C 1
ATOM 706 O O . TRP A 1 94 ? -15.476 -12.150 7.760 1.00 95.00 94 TRP A O 1
ATOM 716 N N . ASP A 1 95 ? -13.598 -12.794 8.761 1.00 94.88 95 ASP A N 1
ATOM 717 C CA . ASP A 1 95 ? -14.300 -13.682 9.684 1.00 94.88 95 ASP A CA 1
ATOM 718 C C . ASP A 1 95 ? -14.875 -12.928 10.891 1.00 94.88 95 ASP A C 1
ATOM 720 O O . ASP A 1 95 ? -14.274 -12.858 11.958 1.00 94.88 95 ASP A O 1
ATOM 724 N N . TYR A 1 96 ? -16.106 -12.429 10.799 1.00 95.88 96 TYR A N 1
ATOM 725 C CA . TYR A 1 96 ? -16.734 -11.709 11.920 1.00 95.88 96 TYR A CA 1
ATOM 726 C C . TYR A 1 96 ? -16.947 -12.543 13.200 1.00 95.88 96 TYR A C 1
ATOM 728 O O . TYR A 1 96 ? -17.299 -11.989 14.249 1.00 95.88 96 TYR A O 1
ATOM 736 N N . ARG A 1 97 ? -16.687 -13.861 13.183 1.00 95.94 97 ARG A N 1
ATOM 737 C CA . ARG A 1 97 ? -16.622 -14.664 14.417 1.00 95.94 97 ARG A CA 1
ATOM 738 C C . ARG A 1 97 ? -15.463 -14.232 15.319 1.00 95.94 97 ARG A C 1
ATOM 740 O O . ARG A 1 97 ? -15.555 -14.498 16.521 1.00 95.94 97 ARG A O 1
ATOM 747 N N . SER A 1 98 ? -14.464 -13.507 14.803 1.00 95.19 98 SER A N 1
ATOM 748 C CA . SER A 1 98 ? -13.395 -12.857 15.578 1.00 95.19 98 SER A CA 1
ATOM 749 C C . SER A 1 98 ? -13.925 -12.013 16.733 1.00 95.19 98 SER A C 1
ATOM 751 O O . SER A 1 98 ? -13.357 -12.006 17.826 1.00 95.19 98 SER A O 1
ATOM 753 N N . LEU A 1 99 ? -15.091 -11.379 16.562 1.00 95.00 99 LEU A N 1
ATOM 754 C CA . LEU A 1 99 ? -15.733 -10.580 17.611 1.00 95.00 99 LEU A CA 1
ATOM 755 C C . LEU A 1 99 ? -16.112 -11.401 18.853 1.00 95.00 99 LEU A C 1
ATOM 757 O O . LEU A 1 99 ? -16.328 -10.835 19.927 1.00 95.00 99 LEU A O 1
ATOM 761 N N . ARG A 1 100 ? -16.151 -12.738 18.761 1.00 95.25 100 ARG A N 1
ATOM 762 C CA . ARG A 1 100 ? -16.387 -13.611 19.917 1.00 95.25 100 ARG A CA 1
ATOM 763 C C . ARG A 1 100 ? -15.287 -13.502 20.975 1.00 95.25 100 ARG A C 1
ATOM 765 O O . ARG A 1 100 ? -15.567 -13.800 22.138 1.00 95.25 100 ARG A O 1
ATOM 772 N N . LEU A 1 101 ? -14.099 -13.002 20.618 1.00 96.06 101 LEU A N 1
ATOM 773 C CA . LEU A 1 101 ? -13.065 -12.597 21.575 1.00 96.06 101 LEU A CA 1
ATOM 774 C C . LEU A 1 101 ? -13.643 -11.701 22.682 1.00 96.06 101 LEU A C 1
ATOM 776 O O . LEU A 1 101 ? -13.361 -11.916 23.859 1.00 96.06 101 LEU A O 1
ATOM 780 N N . LEU A 1 102 ? -14.526 -10.761 22.329 1.00 95.38 102 LEU A N 1
ATOM 781 C CA . LEU A 1 102 ? -15.106 -9.791 23.263 1.00 95.38 102 LEU A CA 1
ATOM 782 C C . LEU A 1 102 ? -16.102 -10.411 24.253 1.00 95.38 102 LEU A C 1
ATOM 784 O O . LEU A 1 102 ? -16.385 -9.812 25.287 1.00 95.38 102 LEU A O 1
ATOM 788 N N . VAL A 1 103 ? -16.616 -11.616 23.984 1.00 94.56 103 VAL A N 1
ATOM 789 C CA . VAL A 1 103 ? -17.467 -12.345 24.941 1.00 94.56 103 VAL A CA 1
ATOM 790 C C . VAL A 1 103 ? -16.628 -12.882 26.104 1.00 94.56 103 VAL A C 1
ATOM 792 O O . VAL A 1 103 ? -17.064 -12.833 27.251 1.00 94.56 103 VAL A O 1
ATOM 795 N N . GLY A 1 104 ? -15.426 -13.391 25.811 1.00 92.81 104 GLY A N 1
ATOM 796 C CA . GLY A 1 104 ? -14.500 -13.938 26.810 1.00 92.81 104 GLY A CA 1
ATOM 797 C C . GLY A 1 104 ? -13.552 -12.900 27.416 1.00 92.81 104 GLY A C 1
ATOM 798 O O . GLY A 1 104 ? -13.120 -13.060 28.554 1.00 92.81 104 GLY A O 1
ATOM 799 N N . ASN A 1 105 ? -13.261 -11.827 26.679 1.00 95.38 105 ASN A N 1
ATOM 800 C CA . ASN A 1 105 ? -12.423 -10.708 27.100 1.00 95.38 105 ASN A CA 1
ATOM 801 C C . ASN A 1 105 ? -13.065 -9.366 26.683 1.00 95.38 105 ASN A C 1
ATOM 803 O O . ASN A 1 105 ? -12.619 -8.738 25.722 1.00 95.38 105 ASN A O 1
ATOM 807 N N . PRO A 1 106 ? -14.095 -8.879 27.406 1.00 93.38 106 PRO A N 1
ATOM 808 C CA . PRO A 1 106 ? -14.761 -7.609 27.087 1.00 93.38 106 PRO A CA 1
ATOM 809 C C . PRO A 1 106 ? -13.847 -6.378 27.169 1.00 93.38 106 PRO A C 1
ATOM 811 O O . PRO A 1 106 ? -14.216 -5.295 26.722 1.00 93.38 106 PRO A O 1
ATOM 814 N N . THR A 1 107 ? -12.671 -6.525 27.783 1.00 94.62 107 THR A N 1
ATOM 815 C CA . THR A 1 107 ? -11.669 -5.469 27.956 1.00 94.62 107 THR A CA 1
ATOM 816 C C . THR A 1 107 ? -10.567 -5.492 26.903 1.00 94.62 107 THR A C 1
ATOM 818 O O . THR A 1 107 ? -9.656 -4.669 27.007 1.00 94.62 107 THR A O 1
ATOM 821 N N . ALA A 1 108 ? -10.648 -6.385 25.906 1.00 96.62 108 ALA A N 1
ATOM 822 C CA . ALA A 1 108 ? -9.660 -6.477 24.838 1.00 96.62 108 ALA A CA 1
ATOM 823 C C . ALA A 1 108 ? -9.348 -5.090 24.249 1.00 96.62 108 ALA A C 1
ATOM 825 O O . ALA A 1 108 ? -10.212 -4.212 24.085 1.00 96.62 108 ALA A O 1
ATOM 826 N N . SER A 1 109 ? -8.068 -4.858 24.007 1.00 97.19 109 SER A N 1
ATOM 827 C CA . SER A 1 109 ? -7.575 -3.686 23.308 1.00 97.19 109 SER A CA 1
ATOM 828 C C . SER A 1 109 ? -8.015 -3.719 21.840 1.00 97.19 109 SER A C 1
ATOM 830 O O . SER A 1 109 ? -8.241 -4.795 21.284 1.00 97.19 109 SER A O 1
ATOM 832 N N . PRO A 1 110 ? -8.134 -2.555 21.183 1.00 96.94 110 PRO A N 1
ATOM 833 C CA . PRO A 1 110 ? -8.415 -2.514 19.749 1.00 96.94 110 PRO A CA 1
ATOM 834 C C . PRO A 1 110 ? -7.342 -3.248 18.933 1.00 96.94 110 PRO A C 1
ATOM 836 O O . PRO A 1 110 ? -7.675 -3.901 17.953 1.00 96.94 110 PRO A O 1
ATOM 839 N N . ALA A 1 111 ? -6.083 -3.223 19.387 1.00 97.38 111 ALA A N 1
ATOM 840 C CA . ALA A 1 111 ? -4.991 -3.992 18.799 1.00 97.38 111 ALA A CA 1
ATOM 841 C C . ALA A 1 111 ? -5.205 -5.514 18.887 1.00 97.38 111 ALA A C 1
ATOM 843 O O . ALA A 1 111 ? -5.002 -6.217 17.903 1.00 97.38 111 ALA A O 1
ATOM 844 N N . GLU A 1 112 ? -5.666 -6.034 20.031 1.00 97.94 112 GLU A N 1
ATOM 845 C CA . GLU A 1 112 ? -6.022 -7.457 20.163 1.00 97.94 112 GLU A CA 1
ATOM 846 C C . GLU A 1 112 ? -7.190 -7.838 19.244 1.00 97.94 112 GLU A C 1
ATOM 848 O O . GLU A 1 112 ? -7.185 -8.923 18.669 1.00 97.94 112 GLU A O 1
ATOM 853 N N . VAL A 1 113 ? -8.173 -6.946 19.073 1.00 97.81 113 VAL A N 1
ATOM 854 C CA . VAL A 1 113 ? -9.292 -7.160 18.141 1.00 97.81 113 VAL A CA 1
ATOM 855 C C . VAL A 1 113 ? -8.807 -7.162 16.689 1.00 97.81 113 VAL A C 1
ATOM 857 O O . VAL A 1 113 ? -9.170 -8.068 15.944 1.00 97.81 113 VAL A O 1
ATOM 860 N N . ALA A 1 114 ? -7.965 -6.202 16.295 1.00 98.06 114 ALA A N 1
ATOM 861 C CA . ALA A 1 114 ? -7.399 -6.128 14.948 1.00 98.06 114 ALA A CA 1
ATOM 862 C C . ALA A 1 114 ? -6.555 -7.368 14.620 1.00 98.06 114 ALA A C 1
ATOM 864 O O . ALA A 1 114 ? -6.736 -7.991 13.575 1.00 98.06 114 ALA A O 1
ATOM 865 N N . LYS A 1 115 ? -5.707 -7.792 15.566 1.00 97.75 115 LYS A N 1
ATOM 866 C CA . LYS A 1 115 ? -4.937 -9.030 15.446 1.00 97.75 115 LYS A CA 1
ATOM 867 C C . LYS A 1 115 ? -5.844 -10.254 15.281 1.00 97.75 115 LYS A C 1
ATOM 869 O O . LYS A 1 115 ? -5.555 -11.106 14.450 1.00 97.75 115 LYS A O 1
ATOM 874 N N . GLN A 1 116 ? -6.929 -10.349 16.052 1.00 97.94 116 GLN A N 1
ATOM 875 C CA . GLN A 1 116 ? -7.855 -11.480 15.961 1.00 97.94 116 GLN A CA 1
ATOM 876 C C . GLN A 1 116 ? -8.539 -11.553 14.589 1.00 97.94 116 GLN A C 1
ATOM 878 O O . GLN A 1 116 ? -8.661 -12.647 14.044 1.00 97.94 116 GLN A O 1
ATOM 883 N N . PHE A 1 117 ? -8.941 -10.410 14.022 1.00 98.06 117 PHE A N 1
ATOM 884 C CA . PHE A 1 117 ? -9.461 -10.357 12.653 1.00 98.06 117 PHE A CA 1
ATOM 885 C C . PHE A 1 117 ? -8.430 -10.857 11.637 1.00 98.06 117 PHE A C 1
ATOM 887 O O . PHE A 1 117 ? -8.757 -11.716 10.826 1.00 98.06 117 PHE A O 1
ATOM 894 N N . ALA A 1 118 ? -7.183 -10.390 11.726 1.00 97.25 118 ALA A N 1
ATOM 895 C CA . ALA A 1 118 ? -6.101 -10.835 10.850 1.00 97.25 118 ALA A CA 1
ATOM 896 C C . ALA A 1 118 ? -5.834 -12.351 10.959 1.00 97.25 118 ALA A C 1
ATOM 898 O O . ALA A 1 118 ? -5.788 -13.054 9.948 1.00 97.25 118 ALA A O 1
ATOM 899 N N . ASP A 1 119 ? -5.722 -12.880 12.180 1.00 97.06 119 ASP A N 1
ATOM 900 C CA . ASP A 1 119 ? -5.505 -14.313 12.419 1.00 97.06 119 ASP A CA 1
ATOM 901 C C . ASP A 1 119 ? -6.636 -15.170 11.824 1.00 97.06 119 ASP A C 1
ATOM 903 O O . ASP A 1 119 ? -6.380 -16.166 11.136 1.00 97.06 119 ASP A O 1
ATOM 907 N N . ASP A 1 120 ? -7.891 -14.790 12.084 1.00 96.81 120 ASP A N 1
ATOM 908 C CA . ASP A 1 120 ? -9.051 -15.552 11.623 1.00 96.81 120 ASP A CA 1
ATOM 909 C C . ASP A 1 120 ? -9.282 -15.396 10.118 1.00 96.81 120 ASP A C 1
ATOM 911 O O . ASP A 1 120 ? -9.742 -16.347 9.486 1.00 96.81 120 ASP A O 1
ATOM 915 N N . PHE A 1 121 ? -8.924 -14.255 9.523 1.00 95.19 121 PHE A N 1
ATOM 916 C CA . PHE A 1 121 ? -8.953 -14.057 8.075 1.00 95.19 121 PHE A CA 1
ATOM 917 C C . PHE A 1 121 ? -7.999 -15.027 7.369 1.00 95.19 121 PHE A C 1
ATOM 919 O O . PHE A 1 121 ? -8.423 -15.783 6.491 1.00 95.19 121 PHE A O 1
ATOM 926 N N . LEU A 1 122 ? -6.747 -15.126 7.833 1.00 92.94 122 LEU A N 1
ATOM 927 C CA . LEU A 1 122 ? -5.778 -16.090 7.303 1.00 92.94 122 LEU A CA 1
ATOM 928 C C . LEU A 1 122 ? -6.233 -17.545 7.528 1.00 92.94 122 LEU A C 1
ATOM 930 O O . LEU A 1 122 ? -6.109 -18.396 6.642 1.00 92.94 122 LEU A O 1
ATOM 934 N N . ALA A 1 123 ? -6.780 -17.863 8.705 1.00 94.31 123 ALA A N 1
ATOM 935 C CA . ALA A 1 123 ? -7.292 -19.203 8.996 1.00 94.31 123 ALA A CA 1
ATOM 936 C C . ALA A 1 123 ? -8.512 -19.569 8.128 1.00 94.31 123 ALA A C 1
ATOM 938 O O . ALA A 1 123 ? -8.639 -20.711 7.660 1.00 94.31 123 ALA A O 1
ATOM 939 N N . GLN A 1 124 ? -9.405 -18.604 7.897 1.00 94.38 124 GLN A N 1
ATOM 940 C CA . GLN A 1 124 ? -10.566 -18.753 7.030 1.00 94.38 124 GLN A CA 1
ATOM 941 C C . GLN A 1 124 ? -10.129 -18.974 5.583 1.00 94.38 124 GLN A C 1
ATOM 943 O O . GLN A 1 124 ? -10.623 -19.913 4.956 1.00 94.38 124 GLN A O 1
ATOM 948 N N . ALA A 1 125 ? -9.168 -18.192 5.091 1.00 88.25 125 ALA A N 1
ATOM 949 C CA . ALA A 1 125 ? -8.623 -18.341 3.750 1.00 88.25 125 ALA A CA 1
ATOM 950 C C . ALA A 1 125 ? -8.048 -19.742 3.511 1.00 88.25 125 ALA A C 1
ATOM 952 O O . ALA A 1 125 ? -8.440 -20.420 2.561 1.00 88.25 125 ALA A O 1
ATOM 953 N N . ARG A 1 126 ? -7.234 -20.248 4.448 1.00 86.19 126 ARG A N 1
ATOM 954 C CA . ARG A 1 126 ? -6.705 -21.625 4.408 1.00 86.19 126 ARG A CA 1
ATOM 955 C C . ARG A 1 126 ? -7.809 -22.679 4.353 1.00 86.19 126 ARG A C 1
ATOM 957 O O . ARG A 1 126 ? -7.695 -23.662 3.631 1.00 86.19 126 ARG A O 1
ATOM 964 N N . THR A 1 127 ? -8.885 -22.477 5.113 1.00 88.62 127 THR A N 1
ATOM 965 C CA . THR A 1 127 ? -10.029 -23.403 5.140 1.00 88.62 127 THR A CA 1
ATOM 966 C C . THR A 1 127 ? -10.822 -23.368 3.832 1.00 88.62 127 THR A C 1
ATOM 968 O O . THR A 1 127 ? -11.356 -24.393 3.412 1.00 88.62 127 THR A O 1
ATOM 971 N N . LYS A 1 128 ? -10.915 -22.195 3.198 1.00 83.81 128 LYS A N 1
ATOM 972 C CA . LYS A 1 128 ? -11.646 -21.978 1.943 1.00 83.81 128 LYS A CA 1
ATOM 973 C C . LYS A 1 128 ? -10.802 -22.216 0.689 1.00 83.81 128 LYS A C 1
ATOM 975 O O . LYS A 1 128 ? -11.368 -22.276 -0.395 1.00 83.81 128 LYS A O 1
ATOM 980 N N . GLY A 1 129 ? -9.488 -22.391 0.834 1.00 77.31 129 GLY A N 1
ATOM 981 C CA . GLY A 1 129 ? -8.564 -22.564 -0.286 1.00 77.31 129 GLY A CA 1
ATOM 982 C C . GLY A 1 129 ? -8.378 -21.299 -1.129 1.00 77.31 129 GLY A C 1
ATOM 983 O O . GLY A 1 129 ? -8.061 -21.417 -2.310 1.00 77.31 129 GLY A O 1
ATOM 984 N N . THR A 1 130 ? -8.612 -20.118 -0.546 1.00 78.75 130 THR A N 1
ATOM 985 C CA . THR A 1 130 ? -8.327 -18.818 -1.175 1.00 78.75 130 THR A CA 1
ATOM 986 C C . THR A 1 130 ? -6.906 -18.394 -0.844 1.00 78.75 130 THR A C 1
ATOM 988 O O . THR A 1 130 ? -6.462 -18.634 0.282 1.00 78.75 130 THR A O 1
ATOM 991 N N . ASN A 1 131 ? -6.218 -17.750 -1.785 1.00 73.69 131 ASN A N 1
ATOM 992 C CA . ASN A 1 131 ? -4.795 -17.453 -1.643 1.00 73.69 131 ASN A CA 1
ATOM 993 C C . ASN A 1 131 ? -4.454 -16.010 -2.048 1.00 73.69 131 ASN A C 1
ATOM 995 O O . ASN A 1 131 ? -5.332 -15.288 -2.511 1.00 73.69 131 ASN A O 1
ATOM 999 N N . THR A 1 132 ? -3.180 -15.637 -1.900 1.00 72.44 132 THR A N 1
ATOM 1000 C CA . THR A 1 132 ? -2.640 -14.277 -2.070 1.00 72.44 132 THR A CA 1
ATOM 1001 C C . THR A 1 132 ? -3.391 -13.308 -1.174 1.00 72.44 132 THR A C 1
ATOM 1003 O O . THR A 1 132 ? -4.034 -12.357 -1.598 1.00 72.44 132 THR A O 1
ATOM 1006 N N . ILE A 1 133 ? -3.371 -13.652 0.111 1.00 84.06 133 ILE A N 1
ATOM 1007 C CA . ILE A 1 133 ? -4.110 -12.961 1.159 1.00 84.06 133 ILE A CA 1
ATOM 1008 C C . ILE A 1 133 ? -3.132 -12.148 1.977 1.00 84.06 133 ILE A C 1
ATOM 1010 O O . ILE A 1 133 ? -2.102 -12.678 2.398 1.00 84.06 133 ILE A O 1
ATOM 1014 N N . SER A 1 134 ? -3.500 -10.913 2.285 1.00 92.06 134 SER A N 1
ATOM 1015 C CA . SER A 1 134 ? -2.738 -10.039 3.166 1.00 92.06 134 SER A CA 1
ATOM 1016 C C . SER A 1 134 ? -3.677 -9.222 4.054 1.00 92.06 134 SER A C 1
ATOM 1018 O O . SER A 1 134 ? -4.763 -8.839 3.623 1.00 92.06 134 SER A O 1
ATOM 1020 N N . LEU A 1 135 ? -3.295 -8.975 5.310 1.00 96.44 135 LEU A N 1
ATOM 1021 C CA . LEU A 1 135 ? -4.005 -8.030 6.177 1.00 96.44 135 LEU A CA 1
ATOM 1022 C C . LEU A 1 135 ? -3.033 -7.358 7.149 1.00 96.44 135 LEU A C 1
ATOM 1024 O O . LEU A 1 135 ? -2.414 -8.017 7.992 1.00 96.44 135 LEU A O 1
ATOM 1028 N N . ALA A 1 136 ? -2.900 -6.042 7.014 1.00 97.69 136 ALA A N 1
ATOM 1029 C CA . ALA A 1 136 ? -1.956 -5.211 7.740 1.00 97.69 136 ALA A CA 1
ATOM 1030 C C . ALA A 1 136 ? -2.646 -4.377 8.810 1.00 97.69 136 ALA A C 1
ATOM 1032 O O . ALA A 1 136 ? -3.592 -3.633 8.554 1.00 97.69 136 ALA A O 1
ATOM 1033 N N . HIS A 1 137 ? -2.128 -4.488 10.027 1.00 98.50 137 HIS A N 1
ATOM 1034 C CA . HIS A 1 137 ? -2.486 -3.665 11.165 1.00 98.50 137 HIS A CA 1
ATOM 1035 C C . HIS A 1 137 ? -1.454 -2.550 11.326 1.00 98.50 137 HIS A C 1
ATOM 1037 O O . HIS A 1 137 ? -0.298 -2.781 11.686 1.00 98.50 137 HIS A O 1
ATOM 1043 N N . VAL A 1 138 ? -1.917 -1.328 11.098 1.00 98.69 138 VAL A N 1
ATOM 1044 C CA . VAL A 1 138 ? -1.148 -0.093 11.204 1.00 98.69 138 VAL A CA 1
ATOM 1045 C C . VAL A 1 138 ? -1.442 0.585 12.547 1.00 98.69 138 VAL A C 1
ATOM 1047 O O . VAL A 1 138 ? -2.605 0.819 12.902 1.00 98.69 138 VAL A O 1
ATOM 1050 N N . ASP A 1 139 ? -0.393 0.926 13.299 1.00 98.44 139 ASP A N 1
ATOM 1051 C CA . ASP A 1 139 ? -0.493 1.729 14.525 1.00 98.44 139 ASP A CA 1
ATOM 1052 C C . ASP A 1 139 ? -0.313 3.216 14.207 1.00 98.44 139 ASP A C 1
ATOM 1054 O O . ASP A 1 139 ? 0.793 3.714 13.993 1.00 98.44 139 ASP A O 1
ATOM 1058 N N . ILE A 1 140 ? -1.413 3.966 14.225 1.00 98.50 140 ILE A N 1
ATOM 1059 C CA . ILE A 1 140 ? -1.411 5.374 13.825 1.00 98.50 140 ILE A CA 1
ATOM 1060 C C . ILE A 1 140 ? -0.628 6.259 14.804 1.00 98.50 140 ILE A C 1
ATOM 1062 O O . ILE A 1 140 ? -0.195 7.351 14.435 1.00 98.50 140 ILE A O 1
ATOM 1066 N N . SER A 1 141 ? -0.350 5.796 16.028 1.00 98.12 141 SER A N 1
ATOM 1067 C CA . SER A 1 141 ? 0.547 6.522 16.936 1.00 98.12 141 SER A CA 1
ATOM 1068 C C . SER A 1 141 ? 1.981 6.636 16.395 1.00 98.12 141 SER A C 1
ATOM 1070 O O . SER A 1 141 ? 2.722 7.533 16.800 1.00 98.12 141 SER A O 1
ATOM 1072 N N . LYS A 1 142 ? 2.361 5.766 15.449 1.00 98.50 142 LYS A N 1
ATOM 1073 C CA . LYS A 1 142 ? 3.663 5.749 14.770 1.00 98.50 142 LYS A CA 1
ATOM 1074 C C . LYS A 1 142 ? 3.671 6.550 13.467 1.00 98.50 142 LYS A C 1
ATOM 1076 O O . LYS A 1 142 ? 4.750 6.883 12.977 1.00 98.50 142 LYS A O 1
ATOM 1081 N N . TRP A 1 143 ? 2.495 6.924 12.948 1.00 97.44 143 TRP A N 1
ATOM 1082 C CA . TRP A 1 143 ? 2.348 7.611 11.661 1.00 97.44 143 TRP A CA 1
ATOM 1083 C C . TRP A 1 143 ? 3.198 8.877 11.575 1.00 97.44 143 TRP A C 1
ATOM 1085 O O . TRP A 1 143 ? 3.927 9.048 10.612 1.00 97.44 143 TRP A O 1
ATOM 1095 N N . SER A 1 144 ? 3.195 9.732 12.604 1.00 97.19 144 SER A N 1
ATOM 1096 C CA . SER A 1 144 ? 3.949 10.994 12.563 1.00 97.19 144 SER A CA 1
ATOM 1097 C C . SER A 1 144 ? 5.464 10.807 12.443 1.00 97.19 144 SER A C 1
ATOM 1099 O O . SER A 1 144 ? 6.144 11.673 11.902 1.00 97.19 144 SER A O 1
ATOM 1101 N N . ALA A 1 145 ? 6.007 9.713 12.989 1.00 98.31 145 ALA A N 1
ATOM 1102 C CA . ALA A 1 145 ? 7.433 9.418 12.882 1.00 98.31 145 ALA A CA 1
ATOM 1103 C C . ALA A 1 145 ? 7.786 8.923 11.474 1.00 98.31 145 ALA A C 1
ATOM 1105 O O . ALA A 1 145 ? 8.801 9.341 10.919 1.00 98.31 145 ALA A O 1
ATOM 1106 N N . PHE A 1 146 ? 6.930 8.076 10.898 1.00 98.38 146 PHE A N 1
ATOM 1107 C CA . PHE A 1 146 ? 7.061 7.635 9.514 1.00 98.38 146 PHE A CA 1
ATOM 1108 C C . PHE A 1 146 ? 6.905 8.799 8.529 1.00 98.38 146 PHE A C 1
ATOM 1110 O O . PHE A 1 146 ? 7.797 9.010 7.718 1.00 98.38 146 PHE A O 1
ATOM 1117 N N . ASP A 1 147 ? 5.847 9.599 8.667 1.00 96.75 147 ASP A N 1
ATOM 1118 C CA . ASP A 1 147 ? 5.547 10.765 7.828 1.00 96.75 147 ASP A CA 1
ATOM 1119 C C . ASP A 1 147 ? 6.723 11.753 7.790 1.00 96.75 147 ASP A C 1
ATOM 1121 O O . ASP A 1 147 ? 7.170 12.168 6.725 1.00 96.75 147 ASP A O 1
ATOM 1125 N N . ALA A 1 148 ? 7.317 12.049 8.951 1.00 97.56 148 ALA A N 1
ATOM 1126 C CA . ALA A 1 148 ? 8.494 12.910 9.028 1.00 97.56 148 ALA A CA 1
ATOM 1127 C C . ALA A 1 148 ? 9.723 12.306 8.320 1.00 97.56 148 ALA A C 1
ATOM 1129 O O . ALA A 1 148 ? 10.408 13.003 7.573 1.00 97.56 148 ALA A O 1
ATOM 1130 N N . ALA A 1 149 ? 10.015 11.019 8.539 1.00 98.56 149 ALA A N 1
ATOM 1131 C CA . ALA A 1 149 ? 11.165 10.359 7.922 1.00 98.56 149 ALA A CA 1
ATOM 1132 C C . ALA A 1 149 ? 11.000 10.207 6.400 1.00 98.56 149 ALA A C 1
ATOM 1134 O O . ALA A 1 149 ? 11.955 10.409 5.646 1.00 98.56 149 ALA A O 1
ATOM 1135 N N . PHE A 1 150 ? 9.788 9.881 5.950 1.00 97.94 150 PHE A N 1
ATOM 1136 C CA . PHE A 1 150 ? 9.448 9.775 4.539 1.00 97.94 150 PHE A CA 1
ATOM 1137 C C . PHE A 1 150 ? 9.504 11.147 3.858 1.00 97.94 150 PHE A C 1
ATOM 1139 O O . PHE A 1 150 ? 10.177 11.278 2.840 1.00 97.94 150 PHE A O 1
ATOM 1146 N N . GLY A 1 151 ? 8.931 12.193 4.463 1.00 96.88 151 GLY A N 1
ATOM 1147 C CA . GLY A 1 151 ? 8.999 13.563 3.942 1.00 96.88 151 GLY A CA 1
ATOM 1148 C C . GLY A 1 151 ? 10.426 14.120 3.853 1.00 96.88 151 GLY A C 1
ATOM 1149 O O . GLY A 1 151 ? 10.778 14.805 2.888 1.00 96.88 151 GLY A O 1
ATOM 1150 N N . GLU A 1 152 ? 11.312 13.770 4.795 1.00 97.69 152 GLU A N 1
ATOM 1151 C CA . GLU A 1 152 ? 12.741 14.105 4.694 1.00 97.69 152 GLU A CA 1
ATOM 1152 C C . GLU A 1 152 ? 13.429 13.432 3.499 1.00 97.69 152 GLU A C 1
ATOM 1154 O O . GLU A 1 152 ? 14.267 14.058 2.840 1.00 97.69 152 GLU A O 1
ATOM 1159 N N . LEU A 1 153 ? 13.104 12.164 3.224 1.00 98.25 153 LEU A N 1
ATOM 1160 C CA . LEU A 1 153 ? 13.592 11.458 2.041 1.00 98.25 153 LEU A CA 1
ATOM 1161 C C . LEU A 1 153 ? 13.040 12.104 0.765 1.00 98.25 153 LEU A C 1
ATOM 1163 O O . LEU A 1 153 ? 13.820 12.391 -0.142 1.00 98.25 153 LEU A O 1
ATOM 1167 N N . MET A 1 154 ? 11.733 12.380 0.712 1.00 96.75 154 MET A N 1
ATOM 1168 C CA . MET A 1 154 ? 11.072 12.996 -0.444 1.00 96.75 154 MET A CA 1
ATOM 1169 C C . MET A 1 154 ? 11.672 14.356 -0.767 1.00 96.75 154 MET A C 1
ATOM 1171 O O . MET A 1 154 ? 12.105 14.585 -1.892 1.00 96.75 154 MET A O 1
ATOM 1175 N N . SER A 1 155 ? 11.802 15.225 0.234 1.00 95.44 155 SER A N 1
ATOM 1176 C CA . SER A 1 155 ? 12.411 16.547 0.078 1.00 95.44 155 SER A CA 1
ATOM 1177 C C . SER A 1 155 ? 13.829 16.467 -0.496 1.00 95.44 155 SER A C 1
ATOM 1179 O O . SER A 1 155 ? 14.198 17.258 -1.364 1.00 95.44 155 SER A O 1
ATOM 1181 N N . ALA A 1 156 ? 14.636 15.504 -0.037 1.00 97.12 156 ALA A N 1
ATOM 1182 C CA . ALA A 1 156 ? 15.996 15.318 -0.533 1.00 97.12 156 ALA A CA 1
ATOM 1183 C C . ALA A 1 156 ? 16.030 14.755 -1.965 1.00 97.12 156 ALA A C 1
ATOM 1185 O O . ALA A 1 156 ? 16.855 15.190 -2.769 1.00 97.12 156 ALA A O 1
ATOM 1186 N N . LEU A 1 157 ? 15.134 13.820 -2.295 1.00 96.06 157 LEU A N 1
ATOM 1187 C CA . LEU A 1 157 ? 15.019 13.251 -3.637 1.00 96.06 157 LEU A CA 1
ATOM 1188 C C . LEU A 1 157 ? 14.525 14.281 -4.653 1.00 96.06 157 LEU A C 1
ATOM 1190 O O . LEU A 1 157 ? 15.137 14.393 -5.707 1.00 96.06 157 LEU A O 1
ATOM 1194 N N . ILE A 1 158 ? 13.512 15.082 -4.311 1.00 94.06 158 ILE A N 1
ATOM 1195 C CA . ILE A 1 158 ? 12.969 16.156 -5.161 1.00 94.06 158 ILE A CA 1
ATOM 1196 C C . ILE A 1 158 ? 14.066 17.144 -5.567 1.00 94.06 158 ILE A C 1
ATOM 1198 O O . ILE A 1 158 ? 14.147 17.553 -6.723 1.00 94.06 158 ILE A O 1
ATOM 1202 N N . VAL A 1 159 ? 14.957 17.525 -4.643 1.00 94.56 159 VAL A N 1
ATOM 1203 C CA . VAL A 1 159 ? 16.104 18.388 -4.981 1.00 94.56 159 VAL A CA 1
ATOM 1204 C C . VAL A 1 159 ? 16.984 17.726 -6.044 1.00 94.56 159 VAL A C 1
ATOM 1206 O O . VAL A 1 159 ? 17.400 18.383 -6.992 1.00 94.56 159 VAL A O 1
ATOM 1209 N N . LYS A 1 160 ? 17.245 16.423 -5.913 1.00 88.19 160 LYS A N 1
ATOM 1210 C CA . LYS A 1 160 ? 18.134 15.680 -6.814 1.00 88.19 160 LYS A CA 1
ATOM 1211 C C . LYS A 1 160 ? 17.523 15.340 -8.162 1.00 88.19 160 LYS A C 1
ATOM 1213 O O . LYS A 1 160 ? 18.245 15.367 -9.154 1.00 88.19 160 LYS A O 1
ATOM 1218 N N . THR A 1 161 ? 16.224 15.078 -8.224 1.00 80.31 161 THR A N 1
ATOM 1219 C CA . THR A 1 161 ? 15.513 14.899 -9.494 1.00 80.31 161 THR A CA 1
ATOM 1220 C C . THR A 1 161 ? 15.416 16.218 -10.259 1.00 80.31 161 THR A C 1
ATOM 1222 O O . THR A 1 161 ? 15.676 16.224 -11.456 1.00 80.31 161 THR A O 1
ATOM 1225 N N . ASN A 1 162 ? 15.175 17.347 -9.580 1.00 86.38 162 ASN A N 1
ATOM 1226 C CA . ASN A 1 162 ? 15.198 18.681 -10.202 1.00 86.38 162 ASN A CA 1
ATOM 1227 C C . ASN A 1 162 ? 16.592 19.122 -10.679 1.00 86.38 162 ASN A C 1
ATOM 1229 O O . ASN A 1 162 ? 16.708 19.894 -11.627 1.00 86.38 162 ASN A O 1
ATOM 1233 N N . GLU A 1 163 ? 17.655 18.657 -10.020 1.00 83.81 163 GLU A N 1
ATOM 1234 C CA . GLU A 1 163 ? 19.043 18.833 -10.476 1.00 83.81 163 GLU A CA 1
ATOM 1235 C C . GLU A 1 163 ? 19.421 17.876 -11.625 1.00 83.81 163 GLU A C 1
ATOM 1237 O O . GLU A 1 163 ? 20.550 17.947 -12.111 1.00 83.81 163 GLU A O 1
ATOM 1242 N N . GLU A 1 164 ? 18.508 16.988 -12.041 1.00 72.88 164 GLU A N 1
ATOM 1243 C CA . GLU A 1 164 ? 18.741 15.922 -13.023 1.00 72.88 164 GLU A CA 1
ATOM 1244 C C . GLU A 1 164 ? 19.967 15.052 -12.667 1.00 72.88 164 GLU A C 1
ATOM 1246 O O . GLU A 1 164 ? 20.763 14.658 -13.523 1.00 72.88 164 GLU A O 1
ATOM 1251 N N . ASP A 1 165 ? 20.157 14.751 -11.374 1.00 75.12 165 ASP A N 1
ATOM 1252 C CA . ASP A 1 165 ? 21.300 13.963 -10.904 1.00 75.12 165 ASP A CA 1
ATOM 1253 C C . ASP A 1 165 ? 21.222 12.523 -11.440 1.00 75.12 165 ASP A C 1
ATOM 1255 O O . ASP A 1 165 ? 20.458 11.684 -10.954 1.00 75.12 165 ASP A O 1
ATOM 1259 N N . ALA A 1 166 ? 22.052 12.219 -12.441 1.00 57.72 166 ALA A N 1
ATOM 1260 C CA . ALA A 1 166 ? 22.049 10.936 -13.141 1.00 57.72 166 ALA A CA 1
ATOM 1261 C C . ALA A 1 166 ? 22.284 9.722 -12.221 1.00 57.72 166 ALA A C 1
ATOM 1263 O O . ALA A 1 166 ? 21.745 8.644 -12.480 1.00 57.72 166 ALA A O 1
ATOM 1264 N N . GLN A 1 167 ? 23.064 9.866 -11.139 1.00 61.88 167 GLN A N 1
ATOM 1265 C CA . GLN A 1 167 ? 23.286 8.760 -10.201 1.00 61.88 167 GLN A CA 1
ATOM 1266 C C . GLN A 1 167 ? 22.027 8.479 -9.384 1.00 61.88 167 GLN A C 1
ATOM 1268 O O . GLN A 1 167 ? 21.680 7.314 -9.179 1.00 61.88 167 GLN A O 1
ATOM 1273 N N . VAL A 1 168 ? 21.327 9.534 -8.959 1.00 76.50 168 VAL A N 1
ATOM 1274 C CA . VAL A 1 168 ? 20.066 9.420 -8.218 1.00 76.50 168 VAL A CA 1
ATOM 1275 C C . VAL A 1 168 ? 18.939 8.916 -9.117 1.00 76.50 168 VAL A C 1
ATOM 1277 O O . VAL A 1 168 ? 18.242 7.989 -8.723 1.00 76.50 168 VAL A O 1
ATOM 1280 N N . LEU A 1 169 ? 18.795 9.433 -10.340 1.00 69.06 169 LEU A N 1
ATOM 1281 C CA . LEU A 1 169 ? 17.781 8.978 -11.303 1.00 69.06 169 LEU A CA 1
ATOM 1282 C C . LEU A 1 169 ? 17.960 7.500 -11.676 1.00 69.06 169 LEU A C 1
ATOM 1284 O O . LEU A 1 169 ? 16.994 6.735 -11.716 1.00 69.06 169 LEU A O 1
ATOM 1288 N N . SER A 1 170 ? 19.207 7.074 -11.894 1.00 59.69 170 SER A N 1
ATOM 1289 C CA . SER A 1 170 ? 19.541 5.671 -12.147 1.00 59.69 170 SER A CA 1
ATOM 1290 C C . SER A 1 170 ? 19.250 4.790 -10.926 1.00 59.69 170 SER A C 1
ATOM 1292 O O . SER A 1 170 ? 18.713 3.692 -11.068 1.00 59.69 170 SER A O 1
ATOM 1294 N N . ALA A 1 171 ? 19.556 5.271 -9.716 1.00 68.12 171 ALA A N 1
ATOM 1295 C CA . ALA A 1 171 ? 19.238 4.567 -8.478 1.00 68.12 171 ALA A CA 1
ATOM 1296 C C . ALA A 1 171 ? 17.726 4.446 -8.240 1.00 68.12 171 ALA A C 1
ATOM 1298 O O . ALA A 1 171 ? 17.272 3.346 -7.957 1.00 68.12 171 ALA A O 1
ATOM 1299 N N . LEU A 1 172 ? 16.948 5.518 -8.431 1.00 75.56 172 LEU A N 1
ATOM 1300 C CA . LEU A 1 172 ? 15.484 5.495 -8.333 1.00 75.56 172 LEU A CA 1
ATOM 1301 C C . LEU A 1 172 ? 14.859 4.539 -9.349 1.00 75.56 172 LEU A C 1
ATOM 1303 O O . LEU A 1 172 ? 13.954 3.790 -9.000 1.00 75.56 172 LEU A O 1
ATOM 1307 N N . SER A 1 173 ? 15.378 4.513 -10.578 1.00 67.81 173 SER A N 1
ATOM 1308 C CA . SER A 1 173 ? 14.900 3.590 -11.612 1.00 67.81 173 SER A CA 1
ATOM 1309 C C . SER A 1 173 ? 15.167 2.132 -11.238 1.00 67.81 173 SER A C 1
ATOM 1311 O O . SER A 1 173 ? 14.279 1.298 -11.401 1.00 67.81 173 SER A O 1
ATOM 1313 N N . ARG A 1 174 ? 16.345 1.822 -10.673 1.00 63.59 174 ARG A N 1
ATOM 1314 C CA . ARG A 1 174 ? 16.629 0.489 -10.111 1.00 63.59 174 ARG A CA 1
ATOM 1315 C C . ARG A 1 174 ? 15.730 0.171 -8.921 1.00 63.59 174 ARG A C 1
ATOM 1317 O O . ARG A 1 174 ? 15.212 -0.936 -8.851 1.00 63.59 174 ARG A O 1
ATOM 1324 N N . SER A 1 175 ? 15.512 1.126 -8.016 1.00 77.94 175 SER A N 1
ATOM 1325 C CA . SER A 1 175 ? 14.621 0.937 -6.870 1.00 77.94 175 SER A CA 1
ATOM 1326 C C . SER A 1 175 ? 13.196 0.628 -7.315 1.00 77.94 175 SER A C 1
ATOM 1328 O O . SER A 1 175 ? 12.601 -0.314 -6.803 1.00 77.94 175 SER A O 1
ATOM 1330 N N . ARG A 1 176 ? 12.668 1.348 -8.313 1.00 78.56 176 ARG A N 1
ATOM 1331 C CA . ARG A 1 176 ? 11.340 1.086 -8.876 1.00 78.56 176 ARG A CA 1
ATOM 1332 C C . ARG A 1 176 ? 11.244 -0.293 -9.529 1.00 78.56 176 ARG A C 1
ATOM 1334 O O . ARG A 1 176 ? 10.222 -0.947 -9.371 1.00 78.56 176 ARG A O 1
ATOM 1341 N N . GLN A 1 177 ? 12.291 -0.733 -10.227 1.00 63.16 177 GLN A N 1
ATOM 1342 C CA . GLN A 1 177 ? 12.358 -2.074 -10.830 1.00 63.16 177 GLN A CA 1
ATOM 1343 C C . GLN A 1 177 ? 12.432 -3.197 -9.785 1.00 63.16 177 GLN A C 1
ATOM 1345 O O . GLN A 1 177 ? 11.926 -4.285 -10.018 1.00 63.16 177 GLN A O 1
ATOM 1350 N N . GLN A 1 178 ? 13.077 -2.947 -8.645 1.00 68.50 178 GLN A N 1
ATOM 1351 C CA . GLN A 1 178 ? 13.213 -3.918 -7.554 1.00 68.50 178 GLN A CA 1
ATOM 1352 C C . GLN A 1 178 ? 12.035 -3.907 -6.575 1.00 68.50 178 GLN A C 1
ATOM 1354 O O . GLN A 1 178 ? 11.937 -4.801 -5.737 1.00 68.50 178 GLN A O 1
ATOM 1359 N N . SER A 1 179 ? 11.174 -2.891 -6.650 1.00 79.12 179 SER A N 1
ATOM 1360 C CA . SER A 1 179 ? 9.979 -2.815 -5.818 1.00 79.12 179 SER A CA 1
ATOM 1361 C C . SER A 1 179 ? 8.976 -3.863 -6.275 1.00 79.12 179 SER A C 1
ATOM 1363 O O . SER A 1 179 ? 8.764 -4.042 -7.474 1.00 79.12 179 SER A O 1
ATOM 1365 N N . LEU A 1 180 ? 8.346 -4.540 -5.322 1.00 77.44 180 LEU A N 1
ATOM 1366 C CA . LEU A 1 180 ? 7.328 -5.535 -5.622 1.00 77.44 180 LEU A CA 1
ATOM 1367 C C . LEU A 1 180 ? 6.084 -4.838 -6.195 1.00 77.44 180 LEU A C 1
ATOM 1369 O O . LEU A 1 180 ? 5.512 -3.961 -5.548 1.00 77.44 180 LEU A O 1
ATOM 1373 N N . GLU A 1 181 ? 5.677 -5.225 -7.403 1.00 76.12 181 GLU A N 1
ATOM 1374 C CA . GLU A 1 181 ? 4.464 -4.714 -8.049 1.00 76.12 181 GLU A CA 1
ATOM 1375 C C . GLU A 1 181 ? 3.222 -5.191 -7.300 1.00 76.12 181 GLU A C 1
ATOM 1377 O O . GLU A 1 181 ? 3.062 -6.387 -7.060 1.00 76.12 181 GLU A O 1
ATOM 1382 N N . MET A 1 182 ? 2.327 -4.260 -6.980 1.00 74.88 182 MET A N 1
ATOM 1383 C CA . MET A 1 182 ? 1.021 -4.541 -6.396 1.00 74.88 182 MET A CA 1
ATOM 1384 C C . MET A 1 182 ? -0.028 -4.286 -7.464 1.00 74.88 182 MET A C 1
ATOM 1386 O O . MET A 1 182 ? -0.368 -3.139 -7.766 1.00 74.88 182 MET A O 1
ATOM 1390 N N . MET A 1 183 ? -0.559 -5.369 -8.028 1.00 67.19 183 MET A N 1
ATOM 1391 C CA . MET A 1 183 ? -1.644 -5.302 -9.007 1.00 67.19 183 MET A CA 1
ATOM 1392 C C . MET A 1 183 ? -1.322 -4.422 -10.235 1.00 67.19 183 MET A C 1
ATOM 1394 O O . MET A 1 183 ? -2.028 -3.441 -10.500 1.00 67.19 183 MET A O 1
ATOM 1398 N N . PRO A 1 184 ? -0.266 -4.753 -11.007 1.00 54.25 184 PRO A N 1
ATOM 1399 C CA . PRO A 1 184 ? 0.169 -3.941 -12.143 1.00 54.25 184 PRO A CA 1
ATOM 1400 C C . PRO A 1 184 ? -0.915 -3.831 -13.230 1.00 54.25 184 PRO A C 1
ATOM 1402 O O . PRO A 1 184 ? -1.574 -4.817 -13.573 1.00 54.25 184 PRO A O 1
ATOM 1405 N N . GLY A 1 185 ? -1.088 -2.631 -13.803 1.00 51.25 185 GLY A N 1
ATOM 1406 C CA . GLY A 1 185 ? -2.087 -2.351 -14.844 1.00 51.25 185 GLY A CA 1
ATOM 1407 C C . GLY A 1 185 ? -3.499 -2.080 -14.313 1.00 51.25 185 GLY A C 1
ATOM 1408 O O . GLY A 1 185 ? -4.464 -2.060 -15.089 1.00 51.25 185 GLY A O 1
ATOM 1409 N N . TYR A 1 186 ? -3.635 -1.891 -13.000 1.00 63.66 186 TYR A N 1
ATOM 1410 C CA . TYR A 1 186 ? -4.889 -1.553 -12.336 1.00 63.66 186 TYR A CA 1
ATOM 1411 C C . TYR A 1 186 ? -4.951 -0.069 -11.940 1.00 63.66 186 TYR A C 1
ATOM 1413 O O . TYR A 1 186 ? -3.928 0.594 -11.887 1.00 63.66 186 TYR A O 1
ATOM 1421 N N . GLU A 1 187 ? -6.135 0.493 -11.639 1.00 66.12 187 GLU A N 1
ATOM 1422 C CA . GLU A 1 187 ? -6.267 1.939 -11.328 1.00 66.12 187 GLU A CA 1
ATOM 1423 C C . GLU A 1 187 ? -5.346 2.399 -10.186 1.00 66.12 187 GLU A C 1
ATOM 1425 O O . GLU A 1 187 ? -4.898 3.545 -10.176 1.00 66.12 187 GLU A O 1
ATOM 1430 N N . SER A 1 188 ? -5.062 1.503 -9.238 1.00 70.62 188 SER A N 1
ATOM 1431 C CA . SER A 1 188 ? -4.188 1.761 -8.101 1.00 70.62 188 SER A CA 1
ATOM 1432 C C . SER A 1 188 ? -2.705 1.822 -8.451 1.00 70.62 188 SER A C 1
ATOM 1434 O O . SER A 1 188 ? -1.989 2.346 -7.610 1.00 70.62 188 SER A O 1
ATOM 1436 N N . GLU A 1 189 ? -2.263 1.295 -9.609 1.00 79.50 189 GLU A N 1
ATOM 1437 C CA . GLU A 1 189 ? -0.864 1.172 -10.089 1.00 79.50 189 GLU A CA 1
ATOM 1438 C C . GLU A 1 189 ? 0.171 1.138 -8.945 1.00 79.50 189 GLU A C 1
ATOM 1440 O O . GLU A 1 189 ? 1.058 1.997 -8.836 1.00 79.50 189 GLU A O 1
ATOM 1445 N N . GLY A 1 190 ? -0.038 0.209 -8.011 1.00 85.94 190 GLY A N 1
ATOM 1446 C CA . GLY A 1 190 ? 0.637 0.205 -6.724 1.00 85.94 190 GLY A CA 1
ATOM 1447 C C . GLY A 1 190 ? 1.949 -0.560 -6.777 1.00 85.94 190 GLY A C 1
ATOM 1448 O O . GLY A 1 190 ? 2.108 -1.510 -7.534 1.00 85.94 190 GLY A O 1
ATOM 1449 N N . ILE A 1 191 ? 2.874 -0.191 -5.906 1.00 87.81 191 ILE A N 1
ATOM 1450 C CA . ILE A 1 191 ? 4.003 -1.032 -5.511 1.00 87.81 191 ILE A CA 1
ATOM 1451 C C . ILE A 1 191 ? 3.995 -1.183 -3.994 1.00 87.81 191 ILE A C 1
ATOM 1453 O O . ILE A 1 191 ? 3.443 -0.340 -3.289 1.00 87.81 191 ILE A O 1
ATOM 1457 N N . ASP A 1 192 ? 4.626 -2.223 -3.474 1.00 92.75 192 ASP A N 1
ATOM 1458 C CA . ASP A 1 192 ? 4.769 -2.413 -2.036 1.00 92.75 192 ASP A CA 1
ATOM 1459 C C . ASP A 1 192 ? 5.744 -1.371 -1.449 1.00 92.75 192 ASP A C 1
ATOM 1461 O O . ASP A 1 192 ? 6.902 -1.256 -1.864 1.00 92.75 192 ASP A O 1
ATOM 1465 N N . GLN A 1 193 ? 5.279 -0.597 -0.467 1.00 96.69 193 GLN A N 1
ATOM 1466 C CA . GLN A 1 193 ? 6.000 0.553 0.077 1.00 96.69 193 GLN A CA 1
ATOM 1467 C C . GLN A 1 193 ? 7.245 0.144 0.878 1.00 96.69 193 GLN A C 1
ATOM 1469 O O . GLN A 1 193 ? 8.256 0.849 0.841 1.00 96.69 193 GLN A O 1
ATOM 1474 N N . GLY A 1 194 ? 7.208 -0.981 1.593 1.00 96.88 194 GLY A N 1
ATOM 1475 C CA . GLY A 1 194 ? 8.365 -1.467 2.345 1.00 96.88 194 GLY A CA 1
ATOM 1476 C C . GLY A 1 194 ? 9.494 -1.937 1.429 1.00 96.88 194 GLY A C 1
ATOM 1477 O O . GLY A 1 194 ? 10.641 -1.539 1.627 1.00 96.88 194 GLY A O 1
ATOM 1478 N N . SER A 1 195 ? 9.179 -2.711 0.389 1.00 91.19 195 SER A N 1
ATOM 1479 C CA . SER A 1 195 ? 10.126 -3.155 -0.640 1.00 91.19 195 SER A CA 1
ATOM 1480 C C . SER A 1 195 ? 10.695 -1.975 -1.424 1.00 91.19 195 SER A C 1
ATOM 1482 O O . SER A 1 195 ? 11.896 -1.934 -1.680 1.00 91.19 195 SER A O 1
ATOM 1484 N N . MET A 1 196 ? 9.873 -0.961 -1.713 1.00 95.25 196 MET A N 1
ATOM 1485 C CA . MET A 1 196 ? 10.328 0.298 -2.297 1.00 95.25 196 MET A CA 1
ATOM 1486 C C . MET A 1 196 ? 11.373 0.982 -1.413 1.00 95.25 196 MET A C 1
ATOM 1488 O O . MET A 1 196 ? 12.433 1.382 -1.899 1.00 95.25 196 MET A O 1
ATOM 1492 N N . LEU A 1 197 ? 11.097 1.119 -0.114 1.00 98.44 197 LEU A N 1
ATOM 1493 C CA . LEU A 1 197 ? 12.012 1.756 0.833 1.00 98.44 197 LEU A CA 1
ATOM 1494 C C . LEU A 1 197 ? 13.305 0.948 1.026 1.00 98.44 197 LEU A C 1
ATOM 1496 O O . LEU A 1 197 ? 14.379 1.544 1.118 1.00 98.44 197 LEU A O 1
ATOM 1500 N N . ASP A 1 198 ? 13.225 -0.383 1.034 1.00 93.75 198 ASP A N 1
ATOM 1501 C CA . ASP A 1 198 ? 14.390 -1.275 1.077 1.00 93.75 198 ASP A CA 1
ATOM 1502 C C . ASP A 1 198 ? 15.250 -1.146 -0.187 1.00 93.75 198 ASP A C 1
ATOM 1504 O O . ASP A 1 198 ? 16.458 -0.901 -0.114 1.00 93.75 198 ASP A O 1
ATOM 1508 N N . ALA A 1 199 ? 14.620 -1.160 -1.363 1.00 81.44 199 ALA A N 1
ATOM 1509 C CA . ALA A 1 199 ? 15.302 -0.956 -2.632 1.00 81.44 199 ALA A CA 1
ATOM 1510 C C . ALA A 1 199 ? 15.911 0.454 -2.742 1.00 81.44 199 ALA A C 1
ATOM 1512 O O . ALA A 1 199 ? 16.980 0.634 -3.331 1.00 81.44 199 ALA A O 1
ATOM 1513 N N . MET A 1 200 ? 15.272 1.483 -2.182 1.00 95.50 200 MET A N 1
ATOM 1514 C CA . MET A 1 200 ? 15.847 2.829 -2.074 1.00 95.50 200 MET A CA 1
ATOM 1515 C C . MET A 1 200 ? 17.060 2.850 -1.140 1.00 95.50 200 MET A C 1
ATOM 1517 O O . MET A 1 200 ? 18.093 3.417 -1.498 1.00 95.50 200 MET A O 1
ATOM 1521 N N . ALA A 1 201 ? 16.976 2.199 0.021 1.00 97.12 201 ALA A N 1
ATOM 1522 C CA . ALA A 1 201 ? 18.080 2.102 0.972 1.00 97.12 201 ALA A CA 1
ATOM 1523 C C . ALA A 1 201 ? 19.304 1.379 0.383 1.00 97.12 201 ALA A C 1
ATOM 1525 O O . ALA A 1 201 ? 20.437 1.766 0.671 1.00 97.12 201 ALA A O 1
ATOM 1526 N N . GLY A 1 202 ? 19.086 0.371 -0.469 1.00 81.50 202 GLY A N 1
ATOM 1527 C CA . GLY A 1 202 ? 20.152 -0.378 -1.136 1.00 81.50 202 GLY A CA 1
ATOM 1528 C C . GLY A 1 202 ? 20.788 0.323 -2.344 1.00 81.50 202 GLY A C 1
ATOM 1529 O O . GLY A 1 202 ? 21.978 0.130 -2.595 1.00 81.50 202 GLY A O 1
ATOM 1530 N N . ASN A 1 203 ? 20.029 1.133 -3.096 1.00 72.44 203 ASN A N 1
ATOM 1531 C CA . ASN A 1 203 ? 20.499 1.710 -4.366 1.00 72.44 203 ASN A CA 1
ATOM 1532 C C . ASN A 1 203 ? 20.904 3.184 -4.302 1.00 72.44 203 ASN A C 1
ATOM 1534 O O . ASN A 1 203 ? 21.748 3.605 -5.101 1.00 72.44 203 ASN A O 1
ATOM 1538 N N . LEU A 1 204 ? 20.267 3.988 -3.444 1.00 87.50 204 LEU A N 1
ATOM 1539 C CA . LEU A 1 204 ? 20.504 5.431 -3.414 1.00 87.50 204 LEU A CA 1
ATOM 1540 C C . LEU A 1 204 ? 21.929 5.749 -2.926 1.00 87.50 204 LEU A C 1
ATOM 1542 O O . LEU A 1 204 ? 22.503 5.011 -2.127 1.00 87.50 204 LEU A O 1
ATOM 1546 N N . PRO A 1 205 ? 22.544 6.851 -3.381 1.00 82.12 205 PRO A N 1
ATOM 1547 C CA . PRO A 1 205 ? 23.891 7.206 -2.956 1.00 82.12 205 PRO A CA 1
ATOM 1548 C C . PRO A 1 205 ? 23.907 7.996 -1.636 1.00 82.12 205 PRO A C 1
ATOM 1550 O O . PRO A 1 205 ? 23.094 8.890 -1.402 1.00 82.12 205 PRO A O 1
ATOM 1553 N N . GLY A 1 206 ? 24.919 7.739 -0.804 1.00 94.06 206 GLY A N 1
ATOM 1554 C CA . GLY A 1 206 ? 25.295 8.607 0.318 1.00 94.06 206 GLY A CA 1
ATOM 1555 C C . GLY A 1 206 ? 24.175 8.851 1.336 1.00 94.06 206 GLY A C 1
ATOM 1556 O O . GLY A 1 206 ? 23.588 7.912 1.866 1.00 94.06 206 GLY A O 1
ATOM 1557 N N . ASP A 1 207 ? 23.906 10.125 1.634 1.00 97.00 207 ASP A N 1
ATOM 1558 C CA . ASP A 1 207 ? 22.906 10.540 2.632 1.00 97.00 207 ASP A CA 1
ATOM 1559 C C . ASP A 1 207 ? 21.476 10.096 2.272 1.00 97.00 207 ASP A C 1
ATOM 1561 O O . ASP A 1 207 ? 20.678 9.797 3.158 1.00 97.00 207 ASP A O 1
ATOM 1565 N N . LEU A 1 208 ? 21.163 9.953 0.978 1.00 98.06 208 LEU A N 1
ATOM 1566 C CA . LEU A 1 208 ? 19.850 9.486 0.526 1.00 98.06 208 LEU A CA 1
ATOM 1567 C C . LEU A 1 208 ? 19.571 8.038 0.960 1.00 98.06 208 LEU A C 1
ATOM 1569 O O . LEU A 1 208 ? 18.460 7.743 1.395 1.00 98.06 208 LEU A O 1
ATOM 1573 N N . ALA A 1 209 ? 20.576 7.154 0.927 1.00 96.69 209 ALA A N 1
ATOM 1574 C CA . ALA A 1 209 ? 20.441 5.783 1.433 1.00 96.69 209 ALA A CA 1
ATOM 1575 C C . ALA A 1 209 ? 20.146 5.749 2.938 1.00 96.69 209 ALA A C 1
ATOM 1577 O O . ALA A 1 209 ? 19.332 4.952 3.407 1.00 96.69 209 ALA A O 1
ATOM 1578 N N . ALA A 1 210 ? 20.791 6.631 3.708 1.00 98.38 210 ALA A N 1
ATOM 1579 C CA . ALA A 1 210 ? 20.573 6.738 5.148 1.00 98.38 210 ALA A CA 1
ATOM 1580 C C . ALA A 1 210 ? 19.164 7.260 5.470 1.00 98.38 210 ALA A C 1
ATOM 1582 O O . ALA A 1 210 ? 18.513 6.757 6.391 1.00 98.38 210 ALA A O 1
ATOM 1583 N N . LYS A 1 211 ? 18.661 8.222 4.685 1.00 98.75 211 LYS A N 1
ATOM 1584 C CA . LYS A 1 211 ? 17.275 8.703 4.780 1.00 98.75 211 LYS A CA 1
ATOM 1585 C C . LYS A 1 211 ? 16.269 7.610 4.431 1.00 98.75 211 LYS A C 1
ATOM 1587 O O . LYS A 1 211 ? 15.343 7.389 5.206 1.00 98.75 211 LYS A O 1
ATOM 1592 N N . ALA A 1 212 ? 16.502 6.860 3.354 1.00 98.62 212 ALA A N 1
ATOM 1593 C CA . ALA A 1 212 ? 15.666 5.719 2.983 1.00 98.62 212 ALA A CA 1
ATOM 1594 C C . ALA A 1 212 ? 15.665 4.627 4.062 1.00 98.62 212 ALA A C 1
ATOM 1596 O O . ALA A 1 212 ? 14.603 4.163 4.461 1.00 98.62 212 ALA A O 1
ATOM 1597 N N . SER A 1 213 ? 16.830 4.310 4.638 1.00 98.62 213 SER A N 1
ATOM 1598 C CA . SER A 1 213 ? 16.942 3.371 5.765 1.00 98.62 213 SER A CA 1
ATOM 1599 C C . SER A 1 213 ? 16.179 3.850 7.007 1.00 98.62 213 SER A C 1
ATOM 1601 O O . SER A 1 213 ? 15.584 3.050 7.725 1.00 98.62 213 SER A O 1
ATOM 1603 N N . THR A 1 214 ? 16.183 5.160 7.272 1.00 98.81 214 THR A N 1
ATOM 1604 C CA . THR A 1 214 ? 15.447 5.758 8.397 1.00 98.81 214 THR A CA 1
ATOM 1605 C C . THR A 1 214 ? 13.937 5.686 8.172 1.00 98.81 214 THR A C 1
ATOM 1607 O O . THR A 1 214 ? 13.202 5.306 9.084 1.00 98.81 214 THR A O 1
ATOM 1610 N N . ALA A 1 215 ? 13.475 5.991 6.957 1.00 98.75 215 ALA A N 1
ATOM 1611 C CA . ALA A 1 215 ? 12.076 5.846 6.573 1.00 98.75 215 ALA A CA 1
ATOM 1612 C C . ALA A 1 215 ? 11.619 4.378 6.632 1.00 98.75 215 ALA A C 1
ATOM 1614 O O . ALA A 1 215 ? 10.569 4.104 7.205 1.00 98.75 215 ALA A O 1
ATOM 1615 N N . LEU A 1 216 ? 12.434 3.430 6.153 1.00 98.75 216 LEU A N 1
ATOM 1616 C CA . LEU A 1 216 ? 12.168 1.990 6.253 1.00 98.75 216 LEU A CA 1
ATOM 1617 C C . LEU A 1 216 ? 12.054 1.520 7.710 1.00 98.75 216 LEU A C 1
ATOM 1619 O O . LEU A 1 216 ? 11.152 0.765 8.060 1.00 98.75 216 LEU A O 1
ATOM 1623 N N . ALA A 1 217 ? 12.945 1.980 8.590 1.00 98.75 217 ALA A N 1
ATOM 1624 C CA . ALA A 1 217 ? 12.870 1.643 10.009 1.00 98.75 217 ALA A CA 1
ATOM 1625 C C . ALA A 1 217 ? 11.581 2.179 10.658 1.00 98.75 217 ALA A C 1
ATOM 1627 O O . ALA A 1 217 ? 10.948 1.471 11.439 1.00 98.75 217 ALA A O 1
ATOM 1628 N N . ALA A 1 218 ? 11.169 3.403 10.315 1.00 98.75 218 ALA A N 1
ATOM 1629 C CA . ALA A 1 218 ? 9.919 3.982 10.801 1.00 98.75 218 ALA A CA 1
ATOM 1630 C C . ALA A 1 218 ? 8.677 3.280 10.220 1.00 98.75 218 ALA A C 1
ATOM 1632 O O . ALA A 1 218 ? 7.698 3.092 10.938 1.00 98.75 218 ALA A O 1
ATOM 1633 N N . TYR A 1 219 ? 8.736 2.846 8.959 1.00 98.69 219 TYR A N 1
ATOM 1634 C CA . TYR A 1 219 ? 7.710 2.028 8.313 1.00 98.69 219 TYR A CA 1
ATOM 1635 C C . TYR A 1 219 ? 7.528 0.680 9.025 1.00 98.69 219 TYR A C 1
ATOM 1637 O O . TYR A 1 219 ? 6.416 0.298 9.373 1.00 98.69 219 TYR A O 1
ATOM 1645 N N . ASN A 1 220 ? 8.623 -0.008 9.351 1.00 98.25 220 ASN A N 1
ATOM 1646 C CA . ASN A 1 220 ? 8.561 -1.285 10.068 1.00 98.25 220 ASN A CA 1
ATOM 1647 C C . ASN A 1 220 ? 7.968 -1.150 11.482 1.00 98.25 220 ASN A C 1
ATOM 1649 O O . ASN A 1 220 ? 7.348 -2.080 11.985 1.00 98.25 220 ASN A O 1
ATOM 1653 N N . GLU A 1 221 ? 8.141 0.004 12.131 1.00 98.38 221 GLU A N 1
ATOM 1654 C CA . GLU A 1 221 ? 7.483 0.313 13.409 1.00 98.38 221 GLU A CA 1
ATOM 1655 C C . GLU A 1 221 ? 5.992 0.647 13.247 1.00 98.38 221 GLU A C 1
ATOM 1657 O O . GLU A 1 221 ? 5.220 0.467 14.189 1.00 98.38 221 GLU A O 1
ATOM 1662 N N . LEU A 1 222 ? 5.596 1.165 12.081 1.00 98.31 222 LEU A N 1
ATOM 1663 C CA . LEU A 1 222 ? 4.222 1.536 11.747 1.00 98.31 222 LEU A CA 1
ATOM 1664 C C . LEU A 1 222 ? 3.339 0.296 11.519 1.00 98.31 222 LEU A C 1
ATOM 1666 O O . LEU A 1 222 ? 2.184 0.285 11.958 1.00 98.31 222 LEU A O 1
ATOM 1670 N N . ILE A 1 223 ? 3.882 -0.749 10.886 1.00 98.12 223 ILE A N 1
ATOM 1671 C CA . ILE A 1 223 ? 3.194 -2.024 10.636 1.00 98.12 223 ILE A CA 1
ATOM 1672 C C . ILE A 1 223 ? 3.395 -2.969 11.830 1.00 98.12 223 ILE A C 1
ATOM 1674 O O . ILE A 1 223 ? 4.342 -3.750 11.895 1.00 98.12 223 ILE A O 1
ATOM 1678 N N . VAL A 1 224 ? 2.494 -2.903 12.812 1.00 96.94 224 VAL A N 1
ATOM 1679 C CA . VAL A 1 224 ? 2.649 -3.627 14.091 1.00 96.94 224 VAL A CA 1
ATOM 1680 C C . VAL A 1 224 ? 2.212 -5.088 14.031 1.00 96.94 224 VAL A C 1
ATOM 1682 O O . VAL A 1 224 ? 2.618 -5.896 14.872 1.00 96.94 224 VAL A O 1
ATOM 1685 N N . TYR A 1 225 ? 1.378 -5.441 13.055 1.00 97.69 225 TYR A N 1
ATOM 1686 C CA . TYR A 1 225 ? 1.017 -6.823 12.782 1.00 97.69 225 TYR A CA 1
ATOM 1687 C C . TYR A 1 225 ? 0.661 -6.997 11.311 1.00 97.69 225 TYR A C 1
ATOM 1689 O O . TYR A 1 225 ? -0.086 -6.200 10.759 1.00 97.69 225 TYR A O 1
ATOM 1697 N N . PHE A 1 226 ? 1.172 -8.048 10.682 1.00 96.00 226 PHE A N 1
ATOM 1698 C CA . PHE A 1 226 ? 0.886 -8.339 9.287 1.00 96.00 226 PHE A CA 1
ATOM 1699 C C . PHE A 1 226 ? 0.733 -9.842 9.103 1.00 96.00 226 PHE A C 1
ATOM 1701 O O . PHE A 1 226 ? 1.628 -10.614 9.462 1.00 96.00 226 PHE A O 1
ATOM 1708 N N . VAL A 1 227 ? -0.420 -10.259 8.587 1.00 93.88 227 VAL A N 1
ATOM 1709 C CA . VAL A 1 227 ? -0.642 -11.639 8.157 1.00 93.88 227 VAL A CA 1
ATOM 1710 C C . VAL A 1 227 ? -0.587 -11.692 6.649 1.00 93.88 227 VAL A C 1
ATOM 1712 O O . VAL A 1 227 ? -1.125 -10.824 5.968 1.00 93.88 227 VAL A O 1
ATOM 1715 N N . LYS A 1 228 ? 0.041 -12.747 6.151 1.00 88.06 228 LYS A N 1
ATOM 1716 C CA . LYS A 1 228 ? 0.068 -13.080 4.739 1.00 88.06 228 LYS A CA 1
ATOM 1717 C C . LYS A 1 228 ? 0.130 -14.584 4.565 1.00 88.06 228 LYS A C 1
ATOM 1719 O O . LYS A 1 228 ? 0.554 -15.297 5.486 1.00 88.06 228 LYS A O 1
ATOM 1724 N N . ASP A 1 229 ? -0.345 -15.070 3.432 1.00 81.25 229 ASP A N 1
ATOM 1725 C CA . ASP A 1 229 ? -0.161 -16.469 3.075 1.00 81.25 229 ASP A CA 1
ATOM 1726 C C . ASP A 1 229 ? 1.194 -16.713 2.389 1.00 81.25 229 ASP A C 1
ATOM 1728 O O . ASP A 1 229 ? 2.026 -15.818 2.250 1.00 81.25 229 ASP A O 1
ATOM 1732 N N . GLU A 1 230 ? 1.444 -17.968 2.021 1.00 68.88 230 GLU A N 1
ATOM 1733 C CA . GLU A 1 230 ? 2.711 -18.397 1.420 1.00 68.88 230 GLU A CA 1
ATOM 1734 C C . GLU A 1 230 ? 2.888 -17.901 -0.020 1.00 68.88 230 GLU A C 1
ATOM 1736 O O . GLU A 1 230 ? 3.947 -18.108 -0.595 1.00 68.88 230 GLU A O 1
ATOM 1741 N N . LEU A 1 231 ? 1.893 -17.243 -0.610 1.00 64.56 231 LEU A N 1
ATOM 1742 C CA . LEU A 1 231 ? 1.975 -16.723 -1.974 1.00 64.56 231 LEU A CA 1
ATOM 1743 C C . LEU A 1 231 ? 2.220 -15.219 -1.998 1.00 64.56 231 LEU A C 1
ATOM 1745 O O . LEU A 1 231 ? 2.796 -14.714 -2.953 1.00 64.56 231 LEU A O 1
ATOM 1749 N N . MET A 1 232 ? 1.869 -14.525 -0.915 1.00 70.38 232 MET A N 1
ATOM 1750 C CA . MET A 1 232 ? 2.171 -13.113 -0.705 1.00 70.38 232 MET A CA 1
ATOM 1751 C C . MET A 1 232 ? 3.442 -12.925 0.145 1.00 70.38 232 MET A C 1
ATOM 1753 O O . MET A 1 232 ? 3.468 -12.179 1.124 1.00 70.38 232 MET A O 1
ATOM 1757 N N . GLN A 1 233 ? 4.529 -13.642 -0.173 1.00 63.22 233 GLN A N 1
ATOM 1758 C CA . GLN A 1 233 ? 5.710 -13.699 0.709 1.00 63.22 233 GLN A CA 1
ATOM 1759 C C . GLN A 1 233 ? 6.471 -12.373 0.805 1.00 63.22 233 GLN A C 1
ATOM 1761 O O . GLN A 1 233 ? 7.131 -12.128 1.818 1.00 63.22 233 GLN A O 1
ATOM 1766 N N . TRP A 1 234 ? 6.363 -11.504 -0.198 1.00 69.25 234 TRP A N 1
ATOM 1767 C CA . TRP A 1 234 ? 7.178 -10.287 -0.313 1.00 69.25 234 TRP A CA 1
ATOM 1768 C C . TRP A 1 234 ? 6.447 -9.009 0.082 1.00 69.25 234 TRP A C 1
ATOM 1770 O O . TRP A 1 234 ? 7.105 -7.997 0.289 1.00 69.25 234 TRP A O 1
ATOM 1780 N N . GLY A 1 235 ? 5.126 -9.076 0.264 1.00 83.88 235 GLY A N 1
ATOM 1781 C CA . GLY A 1 235 ? 4.340 -7.964 0.784 1.00 83.88 235 GLY A CA 1
ATOM 1782 C C . GLY A 1 235 ? 4.818 -7.516 2.164 1.00 83.88 235 GLY A C 1
ATOM 1783 O O . GLY A 1 235 ? 5.330 -8.325 2.959 1.00 83.88 235 GLY A O 1
ATOM 1784 N N . THR A 1 236 ? 4.665 -6.234 2.464 1.00 93.44 236 THR A N 1
ATOM 1785 C CA . THR A 1 236 ? 5.159 -5.618 3.701 1.00 93.44 236 THR A CA 1
ATOM 1786 C C . THR A 1 236 ? 4.074 -4.889 4.486 1.00 93.44 236 THR A C 1
ATOM 1788 O O . THR A 1 236 ? 4.299 -4.581 5.657 1.00 93.44 236 THR A O 1
ATOM 1791 N N . GLY A 1 237 ? 2.895 -4.676 3.899 1.00 94.62 237 GLY A N 1
ATOM 1792 C CA . GLY A 1 237 ? 1.680 -4.259 4.590 1.00 94.62 237 GLY A CA 1
ATOM 1793 C C . GLY A 1 237 ? 1.020 -2.994 4.043 1.00 94.62 237 GLY A C 1
ATOM 1794 O O . GLY A 1 237 ? -0.137 -2.750 4.378 1.00 94.62 237 GLY A O 1
ATOM 1795 N N . LEU A 1 238 ? 1.712 -2.190 3.236 1.00 96.81 238 LEU A N 1
ATOM 1796 C CA . LEU A 1 238 ? 1.139 -1.038 2.545 1.00 96.81 238 LEU A CA 1
ATOM 1797 C C . LEU A 1 238 ? 1.646 -0.969 1.112 1.00 96.81 238 LEU A C 1
ATOM 1799 O O . LEU A 1 238 ? 2.846 -1.066 0.861 1.00 96.81 238 LEU A O 1
ATOM 1803 N N . SER A 1 239 ? 0.736 -0.673 0.192 1.00 95.56 239 SER A N 1
ATOM 1804 C CA . SER A 1 239 ? 1.078 -0.237 -1.158 1.00 95.56 239 SER A CA 1
ATOM 1805 C C . SER A 1 239 ? 1.248 1.287 -1.238 1.00 95.56 239 SER A C 1
ATOM 1807 O O . SER A 1 239 ? 0.814 2.032 -0.358 1.00 95.56 239 SER A O 1
ATOM 1809 N N . ILE A 1 240 ? 1.893 1.769 -2.294 1.00 96.12 240 ILE A N 1
ATOM 1810 C CA . ILE A 1 240 ? 1.967 3.184 -2.673 1.00 96.12 240 ILE A CA 1
ATOM 1811 C C . ILE A 1 240 ? 1.900 3.299 -4.195 1.00 96.12 240 ILE A C 1
ATOM 1813 O O . ILE A 1 240 ? 2.453 2.468 -4.915 1.00 96.12 240 ILE A O 1
ATOM 1817 N N . TYR A 1 241 ? 1.228 4.328 -4.700 1.00 94.69 241 TYR A N 1
ATOM 1818 C CA . TYR A 1 241 ? 1.072 4.557 -6.131 1.00 94.69 241 TYR A CA 1
ATOM 1819 C C . TYR A 1 241 ? 2.406 4.903 -6.805 1.00 94.69 241 TYR A C 1
ATOM 1821 O O . TYR A 1 241 ? 2.968 5.969 -6.557 1.00 94.69 241 TYR A O 1
ATOM 1829 N N . TRP A 1 242 ? 2.905 4.056 -7.706 1.00 90.44 242 TRP A N 1
ATOM 1830 C CA . TRP A 1 242 ? 4.070 4.372 -8.541 1.00 90.44 242 TRP A CA 1
ATOM 1831 C C . TRP A 1 242 ? 3.901 3.751 -9.933 1.00 90.44 242 TRP A C 1
ATOM 1833 O O . TRP A 1 242 ? 4.532 2.733 -10.242 1.00 90.44 242 TRP A O 1
ATOM 1843 N N . PRO A 1 243 ? 3.081 4.368 -10.803 1.00 82.12 243 PRO A N 1
ATOM 1844 C CA . PRO A 1 243 ? 2.822 3.841 -12.137 1.00 82.12 243 PRO A CA 1
ATOM 1845 C C . PRO A 1 243 ? 4.104 3.792 -12.967 1.00 82.12 243 PRO A C 1
ATOM 1847 O O . PRO A 1 243 ? 4.947 4.687 -12.893 1.00 82.12 243 PRO A O 1
ATOM 1850 N N . ASN A 1 244 ? 4.260 2.746 -13.771 1.00 67.62 244 ASN A N 1
ATOM 1851 C CA . ASN A 1 244 ? 5.418 2.595 -14.642 1.00 67.62 244 ASN A CA 1
ATOM 1852 C C . ASN A 1 244 ? 5.027 1.879 -15.945 1.00 67.62 244 ASN A C 1
ATOM 1854 O O . ASN A 1 244 ? 4.539 0.753 -15.869 1.00 67.62 244 ASN A O 1
ATOM 1858 N N . PRO A 1 245 ? 5.247 2.476 -17.135 1.00 58.66 245 PRO A N 1
ATOM 1859 C CA . PRO A 1 245 ? 5.774 3.823 -17.403 1.00 58.66 245 PRO A CA 1
ATOM 1860 C C . PRO A 1 245 ? 4.808 4.962 -17.028 1.00 58.66 245 PRO A C 1
ATOM 1862 O O . PRO A 1 245 ? 3.646 4.734 -16.691 1.00 58.66 245 PRO A O 1
ATOM 1865 N N . SER A 1 246 ? 5.283 6.210 -17.135 1.00 64.81 246 SER A N 1
ATOM 1866 C CA . SER A 1 246 ? 4.539 7.437 -16.787 1.00 64.81 246 SER A CA 1
ATOM 1867 C C . SER A 1 246 ? 3.170 7.575 -17.469 1.00 64.81 246 SER A C 1
ATOM 1869 O O . SER A 1 246 ? 2.278 8.219 -16.926 1.00 64.81 246 SER A O 1
ATOM 1871 N N . TYR A 1 247 ? 2.956 6.937 -18.624 1.00 64.31 247 TYR A N 1
ATOM 1872 C CA . TYR A 1 247 ? 1.657 6.900 -19.305 1.00 64.31 247 TYR A CA 1
ATOM 1873 C C . TYR A 1 247 ? 0.537 6.260 -18.459 1.00 64.31 247 TYR A C 1
ATOM 1875 O O . TYR A 1 247 ? -0.631 6.615 -18.621 1.00 64.31 247 TYR A O 1
ATOM 1883 N N . PHE A 1 248 ? 0.863 5.363 -17.522 1.00 71.19 248 PHE A N 1
ATOM 1884 C CA . PHE A 1 248 ? -0.127 4.816 -16.589 1.00 71.19 248 PHE A CA 1
ATOM 1885 C C . PHE A 1 248 ? -0.557 5.821 -15.510 1.00 71.19 248 PHE A C 1
ATOM 1887 O O . PHE A 1 248 ? -1.522 5.572 -14.784 1.00 71.19 248 PHE A O 1
ATOM 1894 N N . TYR A 1 249 ? 0.084 6.995 -15.446 1.00 81.00 249 TYR A N 1
ATOM 1895 C CA . TYR A 1 249 ? -0.287 8.045 -14.516 1.00 81.00 249 TYR A CA 1
ATOM 1896 C C . TYR A 1 249 ? -1.712 8.559 -14.753 1.00 81.00 249 TYR A C 1
ATOM 1898 O O . TYR A 1 249 ? -2.039 9.186 -15.763 1.00 81.00 249 TYR A O 1
ATOM 1906 N N . LYS A 1 250 ? -2.573 8.351 -13.763 1.00 83.12 250 LYS A N 1
ATOM 1907 C CA . LYS A 1 250 ? -3.935 8.866 -13.710 1.00 83.12 250 LYS A CA 1
ATOM 1908 C C . LYS A 1 250 ? -3.944 10.311 -13.224 1.00 83.12 250 LYS A C 1
ATOM 1910 O O . LYS A 1 250 ? -3.601 10.601 -12.081 1.00 83.12 250 LYS A O 1
ATOM 1915 N N . SER A 1 251 ? -4.455 11.222 -14.048 1.00 86.00 251 SER A N 1
ATOM 1916 C CA . SER A 1 251 ? -4.639 12.627 -13.656 1.00 86.00 251 SER A CA 1
ATOM 1917 C C . SER A 1 251 ? -5.606 12.811 -12.479 1.00 86.00 251 SER A C 1
ATOM 1919 O O . SER A 1 251 ? -5.572 13.838 -11.813 1.00 86.00 251 SER A O 1
ATOM 1921 N N . SER A 1 252 ? -6.481 11.841 -12.195 1.00 86.25 252 SER A N 1
ATOM 1922 C CA . SER A 1 252 ? -7.334 11.858 -10.998 1.00 86.25 252 SER A CA 1
ATOM 1923 C C . SER A 1 252 ? -6.531 11.770 -9.696 1.00 86.25 252 SER A C 1
ATOM 1925 O O . SER A 1 252 ? -7.007 12.268 -8.676 1.00 86.25 252 SER A O 1
ATOM 1927 N N . TYR A 1 253 ? -5.300 11.251 -9.724 1.00 91.00 253 TYR A N 1
ATOM 1928 C CA . TYR A 1 253 ? -4.390 11.257 -8.577 1.00 91.00 253 TYR A CA 1
ATOM 1929 C C . TYR A 1 253 ? -4.033 12.685 -8.117 1.00 91.00 253 TYR A C 1
ATOM 1931 O O . TYR A 1 253 ? -3.833 12.943 -6.929 1.00 91.00 253 TYR A O 1
ATOM 1939 N N . ASP A 1 254 ? -4.042 13.660 -9.037 1.00 89.75 254 ASP A N 1
ATOM 1940 C CA . ASP A 1 254 ? -3.807 15.079 -8.725 1.00 89.75 254 ASP A CA 1
ATOM 1941 C C . ASP A 1 254 ? -4.898 15.689 -7.830 1.00 89.75 254 ASP A C 1
ATOM 1943 O O . ASP A 1 254 ? -4.693 16.753 -7.249 1.00 89.75 254 ASP A O 1
ATOM 1947 N N . THR A 1 255 ? -6.055 15.032 -7.702 1.00 87.81 255 THR A N 1
ATOM 1948 C CA . THR A 1 255 ? -7.172 15.520 -6.876 1.00 87.81 255 THR A CA 1
ATOM 1949 C C . THR A 1 255 ? -7.007 15.221 -5.385 1.00 87.81 255 THR A C 1
ATOM 1951 O O . THR A 1 255 ? -7.769 15.744 -4.570 1.00 87.81 255 THR A O 1
ATOM 1954 N N . LEU A 1 256 ? -6.013 14.407 -5.014 1.00 90.38 256 LEU A N 1
ATOM 1955 C CA . LEU A 1 256 ? -5.666 14.138 -3.623 1.00 90.38 256 LEU A CA 1
ATOM 1956 C C . LEU A 1 256 ? -4.930 15.349 -3.027 1.00 90.38 256 LEU A C 1
ATOM 1958 O O . LEU A 1 256 ? -3.749 15.590 -3.306 1.00 90.38 256 LEU A O 1
ATOM 1962 N N . ASP A 1 257 ? -5.658 16.117 -2.216 1.00 86.88 257 ASP A N 1
ATOM 1963 C CA . ASP A 1 257 ? -5.212 17.363 -1.581 1.00 86.88 257 ASP A CA 1
ATOM 1964 C C . ASP A 1 257 ? -4.721 17.106 -0.144 1.00 86.88 257 ASP A C 1
ATOM 1966 O O . ASP A 1 257 ? -5.410 17.364 0.846 1.00 86.88 257 ASP A O 1
ATOM 1970 N N . MET A 1 258 ? -3.534 16.502 -0.044 1.00 88.94 258 MET A N 1
ATOM 1971 C CA . MET A 1 258 ? -2.823 16.222 1.207 1.00 88.94 258 MET A CA 1
ATOM 1972 C C . MET A 1 258 ? -1.332 16.477 1.002 1.00 88.94 258 MET A C 1
ATOM 1974 O O . MET A 1 258 ? -0.785 16.021 -0.002 1.00 88.94 258 MET A O 1
ATOM 1978 N N . SER A 1 259 ? -0.656 17.125 1.956 1.00 86.31 259 SER A N 1
ATOM 1979 C CA . SER A 1 259 ? 0.777 17.449 1.834 1.00 86.31 259 SER A CA 1
ATOM 1980 C C . SER A 1 259 ? 1.640 16.205 1.602 1.00 86.31 259 SER A C 1
ATOM 1982 O O . SER A 1 259 ? 2.533 16.218 0.764 1.00 86.31 259 SER A O 1
ATOM 1984 N N . GLN A 1 260 ? 1.303 15.101 2.273 1.00 88.75 260 GLN A N 1
ATOM 1985 C CA . GLN A 1 260 ? 1.947 13.794 2.117 1.00 88.75 260 GLN A CA 1
ATOM 1986 C C . GLN A 1 260 ? 1.934 13.275 0.678 1.00 88.75 260 GLN A C 1
ATOM 1988 O O . GLN A 1 260 ? 2.918 12.721 0.189 1.00 88.75 260 GLN A O 1
ATOM 1993 N N . VAL A 1 261 ? 0.795 13.433 0.004 1.00 90.88 261 VAL A N 1
ATOM 1994 C CA . VAL A 1 261 ? 0.609 12.991 -1.380 1.00 90.88 261 VAL A CA 1
ATOM 1995 C C . VAL A 1 261 ? 1.151 14.030 -2.357 1.00 90.88 261 VAL A C 1
ATOM 1997 O O . VAL A 1 261 ? 1.603 13.666 -3.436 1.00 90.88 261 VAL A O 1
ATOM 2000 N N . GLU A 1 262 ? 1.157 15.311 -1.985 1.00 91.06 262 GLU A N 1
ATOM 2001 C CA . GLU A 1 262 ? 1.757 16.384 -2.775 1.00 91.06 262 GLU A CA 1
ATOM 2002 C C . GLU A 1 262 ? 3.265 16.203 -2.954 1.00 91.06 262 GLU A C 1
ATOM 2004 O O . GLU A 1 262 ? 3.741 16.301 -4.084 1.00 91.06 262 GLU A O 1
ATOM 2009 N N . GLU A 1 263 ? 3.995 15.873 -1.886 1.00 91.44 263 GLU A N 1
ATOM 2010 C CA . GLU A 1 263 ? 5.435 15.594 -1.953 1.00 91.44 263 GLU A CA 1
ATOM 2011 C C . GLU A 1 263 ? 5.729 14.373 -2.831 1.00 91.44 263 GLU A C 1
ATOM 2013 O O . GLU A 1 263 ? 6.548 14.448 -3.749 1.00 91.44 263 GLU A O 1
ATOM 2018 N N . TRP A 1 264 ? 5.005 13.270 -2.614 1.00 95.31 264 TRP A N 1
ATOM 2019 C CA . TRP A 1 264 ? 5.152 12.056 -3.418 1.00 95.31 264 TRP A CA 1
ATOM 2020 C C . TRP A 1 264 ? 4.854 12.304 -4.902 1.00 95.31 264 TRP A C 1
ATOM 2022 O O . TRP A 1 264 ? 5.645 11.971 -5.782 1.00 95.31 264 TRP A O 1
ATOM 2032 N N . ARG A 1 265 ? 3.734 12.971 -5.192 1.00 93.12 265 ARG A N 1
ATOM 2033 C CA . ARG A 1 265 ? 3.346 13.375 -6.547 1.00 93.12 265 ARG A CA 1
ATOM 2034 C C . ARG A 1 265 ? 4.392 14.281 -7.197 1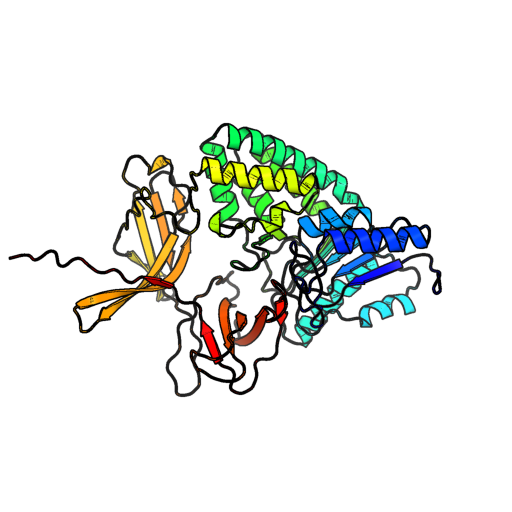.00 93.12 265 ARG A C 1
ATOM 2036 O O . ARG A 1 265 ? 4.627 14.148 -8.396 1.00 93.12 265 ARG A O 1
ATOM 2043 N N . GLY A 1 266 ? 4.971 15.211 -6.438 1.00 90.44 266 GLY A N 1
ATOM 2044 C CA . GLY A 1 266 ? 6.047 16.083 -6.903 1.00 90.44 266 GLY A CA 1
ATOM 2045 C C . GLY A 1 266 ? 7.259 15.272 -7.348 1.00 90.44 266 GLY A C 1
ATOM 2046 O O . GLY A 1 266 ? 7.689 15.406 -8.490 1.00 90.44 266 GLY A O 1
ATOM 2047 N N . LEU A 1 267 ? 7.722 14.348 -6.498 1.00 92.75 267 LEU A N 1
ATOM 2048 C CA . LEU A 1 267 ? 8.823 13.445 -6.836 1.00 92.75 267 LEU A CA 1
ATOM 2049 C C . LEU A 1 267 ? 8.536 12.639 -8.107 1.00 92.75 267 LEU A C 1
ATOM 2051 O O . LEU A 1 267 ? 9.394 12.577 -8.980 1.00 92.75 267 LEU A O 1
ATOM 2055 N N . LEU A 1 268 ? 7.347 12.041 -8.221 1.00 90.69 26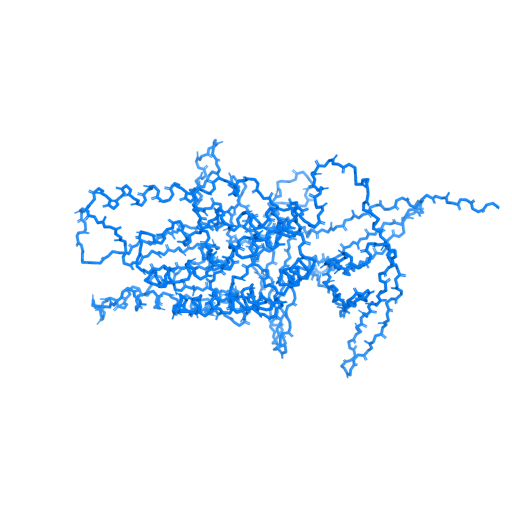8 LEU A N 1
ATOM 2056 C CA . LEU A 1 268 ? 6.957 11.259 -9.396 1.00 90.69 268 LEU A CA 1
ATOM 2057 C C . LEU A 1 268 ? 7.029 12.090 -10.689 1.00 90.69 268 LEU A C 1
ATOM 2059 O O . LEU A 1 268 ? 7.623 11.656 -11.677 1.00 90.69 268 LEU A O 1
ATOM 2063 N N . LYS A 1 269 ? 6.473 13.310 -10.672 1.00 87.25 269 LYS A N 1
ATOM 2064 C CA . LYS A 1 269 ? 6.492 14.221 -11.827 1.00 87.25 269 LYS A CA 1
ATOM 2065 C C . LYS A 1 269 ? 7.914 14.643 -12.195 1.00 87.25 269 LYS A C 1
ATOM 2067 O O . LYS A 1 269 ? 8.259 14.584 -13.373 1.00 87.25 269 LYS A O 1
ATOM 2072 N N . ASP A 1 270 ? 8.732 15.011 -11.212 1.00 84.44 270 ASP A N 1
ATOM 2073 C CA . ASP A 1 270 ? 10.122 15.420 -11.437 1.00 84.44 270 ASP A CA 1
ATOM 2074 C C . ASP A 1 270 ? 10.976 14.246 -11.941 1.00 84.44 270 ASP A C 1
ATOM 2076 O O . ASP A 1 270 ? 11.794 14.412 -12.843 1.00 84.44 270 ASP A O 1
ATOM 2080 N N . TYR A 1 271 ? 10.753 13.045 -11.400 1.00 80.19 271 TYR A N 1
ATOM 2081 C CA . TYR A 1 271 ? 11.410 11.811 -11.823 1.00 80.19 271 TYR A CA 1
ATOM 2082 C C . TYR A 1 271 ? 11.143 11.506 -13.303 1.00 80.19 271 TYR A C 1
ATOM 2084 O O . TYR A 1 271 ? 12.094 11.360 -14.068 1.00 80.19 271 TYR A O 1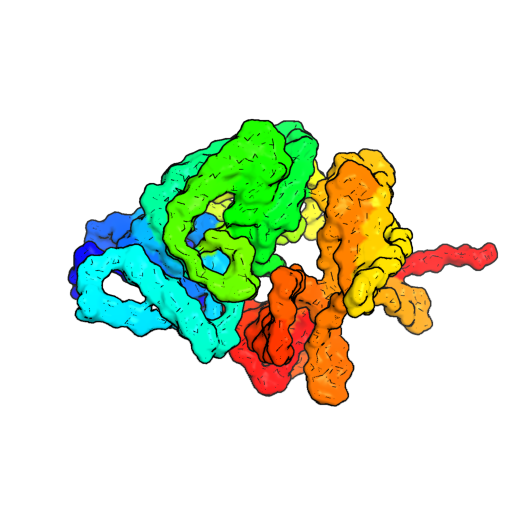
ATOM 2092 N N . TRP A 1 272 ? 9.881 11.466 -13.743 1.00 77.50 272 TRP A N 1
ATOM 2093 C CA . TRP A 1 272 ? 9.569 11.191 -15.154 1.00 77.50 272 TRP A CA 1
ATOM 2094 C C . TRP A 1 272 ? 9.963 12.334 -16.091 1.00 77.50 272 TRP A C 1
ATOM 2096 O O . TRP A 1 272 ? 10.421 12.075 -17.205 1.00 77.50 272 TRP A O 1
ATOM 2106 N N . ALA A 1 273 ? 9.841 13.589 -15.647 1.00 74.12 273 ALA A N 1
ATOM 2107 C CA . ALA A 1 273 ? 10.300 14.738 -16.423 1.00 74.12 273 ALA A CA 1
ATOM 2108 C C . ALA A 1 273 ? 11.810 14.658 -16.696 1.00 74.12 273 ALA A C 1
ATOM 2110 O O . ALA A 1 273 ? 12.233 14.847 -17.836 1.00 74.12 273 ALA A O 1
ATOM 2111 N N . ALA A 1 274 ? 12.607 14.306 -15.682 1.00 64.56 274 ALA A N 1
ATOM 2112 C CA . ALA A 1 274 ? 14.053 14.142 -15.809 1.00 64.56 274 ALA A CA 1
ATOM 2113 C C . ALA A 1 274 ? 14.461 12.922 -16.658 1.00 64.56 274 ALA A C 1
ATOM 2115 O O . ALA A 1 274 ? 15.523 12.931 -17.276 1.00 64.56 274 ALA A O 1
ATOM 2116 N N . LEU A 1 275 ? 13.621 11.882 -16.732 1.00 60.97 275 LEU A N 1
ATOM 2117 C CA . LEU A 1 275 ? 13.820 10.743 -17.640 1.00 60.97 275 LEU A CA 1
ATOM 2118 C C . LEU A 1 275 ? 13.435 11.040 -19.102 1.00 60.97 275 LEU A C 1
ATOM 2120 O O . LEU A 1 275 ? 13.745 10.240 -19.984 1.00 60.97 275 LEU A O 1
ATOM 2124 N N . GLY A 1 276 ? 12.815 12.192 -19.375 1.00 52.41 276 GLY A N 1
ATOM 2125 C CA . GLY A 1 276 ? 12.501 12.649 -20.729 1.00 52.41 276 GLY A CA 1
ATOM 2126 C C . GLY A 1 276 ? 11.139 12.212 -21.275 1.00 52.41 276 GLY A C 1
ATOM 2127 O O . GLY A 1 276 ? 10.929 12.317 -22.484 1.00 52.41 276 GLY A O 1
ATOM 2128 N N . ASP A 1 277 ? 10.199 11.780 -20.424 1.00 44.97 277 ASP A N 1
ATOM 2129 C CA . ASP A 1 277 ? 8.879 11.300 -20.855 1.00 44.97 277 ASP A CA 1
ATOM 2130 C C . ASP A 1 277 ? 7.958 12.436 -21.345 1.00 44.97 277 ASP A C 1
ATOM 2132 O O . ASP A 1 277 ? 7.058 12.934 -20.666 1.00 44.97 277 ASP A O 1
ATOM 2136 N N . ALA A 1 278 ? 8.135 12.787 -22.616 1.00 31.88 278 ALA A N 1
ATOM 2137 C CA . ALA A 1 278 ? 7.047 13.168 -23.498 1.00 31.88 278 ALA A CA 1
ATOM 2138 C C . ALA A 1 278 ? 6.362 11.893 -24.021 1.00 31.88 278 ALA A C 1
ATOM 2140 O O . ALA A 1 278 ? 6.576 11.494 -25.162 1.00 31.88 278 ALA A O 1
ATOM 2141 N N . VAL A 1 279 ? 5.513 11.256 -23.212 1.00 35.81 279 VAL A N 1
ATOM 2142 C CA . VAL A 1 279 ? 4.583 10.221 -23.700 1.00 35.81 279 VAL A CA 1
ATOM 2143 C C . VAL A 1 279 ? 3.154 10.677 -23.419 1.00 35.81 279 VAL A C 1
ATOM 2145 O O . VAL A 1 279 ? 2.442 10.162 -22.563 1.00 35.81 279 VAL A O 1
ATOM 2148 N N . LEU A 1 280 ? 2.733 11.711 -24.152 1.00 28.17 280 LEU A N 1
ATOM 2149 C CA . LEU A 1 280 ? 1.314 12.021 -24.305 1.00 28.17 280 LEU A CA 1
ATOM 2150 C C . LEU A 1 280 ? 0.701 11.005 -25.282 1.00 28.17 280 LEU A C 1
ATOM 2152 O O . LEU A 1 280 ? 1.282 10.775 -26.349 1.00 28.17 280 LEU A O 1
ATOM 2156 N N . PRO A 1 281 ? -0.485 10.442 -24.995 1.00 28.34 281 PRO A N 1
ATOM 2157 C CA . PRO A 1 281 ? -1.197 9.629 -25.971 1.00 28.34 281 PRO A CA 1
ATOM 2158 C C . PRO A 1 281 ? -1.484 10.473 -27.221 1.00 28.34 281 PRO A C 1
ATOM 2160 O O . PRO A 1 281 ? -2.208 11.467 -27.162 1.00 28.34 281 PRO A O 1
ATOM 2163 N N . GLY A 1 282 ? -0.891 10.086 -28.353 1.00 32.88 282 GLY A N 1
ATOM 2164 C CA . GLY A 1 282 ? -1.101 10.727 -29.656 1.00 32.88 282 GLY A CA 1
ATOM 2165 C C . GLY A 1 282 ? 0.047 11.596 -30.180 1.00 32.88 282 GLY A C 1
ATOM 2166 O O . GLY A 1 282 ? -0.090 12.147 -31.271 1.00 32.88 282 GLY A O 1
ATOM 2167 N N . ALA A 1 283 ? 1.177 11.707 -29.477 1.00 25.50 283 ALA A N 1
ATOM 2168 C CA . ALA A 1 283 ? 2.407 12.130 -30.138 1.00 25.50 283 ALA A CA 1
ATOM 2169 C C . ALA A 1 283 ? 2.906 10.960 -31.000 1.00 25.50 283 ALA A C 1
ATOM 2171 O O . ALA A 1 283 ? 3.198 9.888 -30.473 1.00 25.50 283 ALA A O 1
ATOM 2172 N N . GLU A 1 284 ? 2.993 11.141 -32.323 1.00 31.58 284 GLU A N 1
ATOM 2173 C CA . GLU A 1 284 ? 3.891 10.306 -33.124 1.00 31.58 284 GLU A CA 1
ATOM 2174 C C . GLU A 1 284 ? 5.249 10.329 -32.419 1.00 31.58 284 GLU A C 1
ATOM 2176 O O . GLU A 1 284 ? 5.799 11.407 -32.178 1.00 31.58 284 GLU A O 1
ATOM 2181 N N . VAL A 1 285 ? 5.731 9.150 -32.018 1.00 32.84 285 VAL A N 1
ATOM 2182 C CA . VAL A 1 285 ? 6.987 8.938 -31.292 1.00 32.84 285 VAL A CA 1
ATOM 2183 C C . VAL A 1 285 ? 8.145 9.299 -32.223 1.00 32.84 285 VAL A C 1
ATOM 2185 O O . VAL A 1 285 ? 8.824 8.455 -32.795 1.00 32.84 285 VAL A O 1
ATOM 2188 N N . ALA A 1 286 ? 8.344 10.592 -32.442 1.00 30.23 286 ALA A N 1
ATOM 2189 C CA . ALA A 1 286 ? 9.439 11.139 -33.213 1.00 30.23 286 ALA A CA 1
ATOM 2190 C C . ALA A 1 286 ? 10.591 11.416 -32.245 1.00 30.23 286 ALA A C 1
ATOM 2192 O O . ALA A 1 286 ? 10.776 12.545 -31.797 1.00 30.23 286 ALA A O 1
ATOM 2193 N N . GLY A 1 287 ? 11.355 10.378 -31.894 1.00 30.00 287 GLY A N 1
ATOM 2194 C CA . GLY A 1 287 ? 12.638 10.593 -31.216 1.00 30.00 287 GLY A CA 1
ATOM 2195 C C . GLY A 1 287 ? 13.193 9.446 -30.383 1.00 30.00 287 GLY A C 1
ATOM 2196 O O . GLY A 1 287 ? 14.404 9.421 -30.178 1.00 30.00 287 GLY A O 1
ATOM 2197 N N . TYR A 1 288 ? 12.379 8.485 -29.945 1.00 30.56 288 TYR A N 1
ATOM 2198 C CA . TYR A 1 288 ? 12.921 7.267 -29.345 1.00 30.56 288 TYR A CA 1
ATOM 2199 C C . TYR A 1 288 ? 13.372 6.342 -30.470 1.00 30.56 288 TYR A C 1
ATOM 2201 O O . TYR A 1 288 ? 12.552 5.764 -31.182 1.00 30.56 288 TYR A O 1
ATOM 2209 N N . GLN A 1 289 ? 14.687 6.218 -30.657 1.00 35.50 289 GLN A N 1
ATOM 2210 C CA . GLN A 1 289 ? 15.211 5.039 -31.331 1.00 35.50 289 GLN A CA 1
ATOM 2211 C C . GLN A 1 289 ? 14.963 3.862 -30.390 1.00 35.50 289 GLN A C 1
ATOM 2213 O O . GLN A 1 289 ? 15.694 3.668 -29.422 1.00 35.50 289 GLN A O 1
ATOM 2218 N N . PHE A 1 290 ? 13.898 3.106 -30.653 1.00 33.44 290 PHE A N 1
ATOM 2219 C CA . PHE A 1 290 ? 13.877 1.700 -30.287 1.00 33.44 290 PHE A CA 1
ATOM 2220 C C . PHE A 1 290 ? 14.984 1.050 -31.113 1.00 33.44 290 PHE A C 1
ATOM 2222 O O . PHE A 1 290 ? 14.776 0.679 -32.267 1.00 33.44 290 PHE A O 1
ATOM 2229 N N . ASP A 1 291 ? 16.196 1.005 -30.565 1.00 41.12 291 ASP A N 1
ATOM 2230 C CA . ASP A 1 291 ? 17.221 0.125 -31.105 1.00 41.12 291 ASP A CA 1
ATOM 2231 C C . ASP A 1 291 ? 16.803 -1.293 -30.712 1.00 41.12 291 ASP A C 1
ATOM 2233 O O . ASP A 1 291 ? 17.166 -1.807 -29.653 1.00 41.12 291 ASP A O 1
ATOM 2237 N N . GLU A 1 292 ? 15.968 -1.902 -31.554 1.00 42.78 292 GLU A N 1
ATOM 2238 C CA . GLU A 1 292 ? 15.686 -3.331 -31.515 1.00 42.78 292 GLU A CA 1
ATOM 2239 C C . GLU A 1 292 ? 17.006 -4.071 -31.746 1.00 42.78 292 GLU A C 1
ATOM 2241 O O . GLU A 1 292 ? 17.447 -4.325 -32.869 1.00 42.78 292 GLU A O 1
ATOM 2246 N N . MET A 1 293 ? 17.698 -4.379 -30.654 1.00 48.78 293 MET A N 1
ATOM 2247 C CA . MET A 1 293 ? 18.867 -5.235 -30.698 1.00 48.78 293 MET A CA 1
ATOM 2248 C C . MET A 1 293 ? 18.394 -6.680 -30.677 1.00 48.78 293 MET A C 1
ATOM 2250 O O . MET A 1 293 ? 18.250 -7.295 -29.620 1.00 48.78 293 MET A O 1
ATOM 2254 N N . PHE A 1 294 ? 18.186 -7.235 -31.867 1.00 44.47 294 PHE A N 1
ATOM 2255 C CA . PHE A 1 294 ? 18.064 -8.675 -32.042 1.00 44.47 294 PHE A CA 1
ATOM 2256 C C . PHE A 1 294 ? 19.417 -9.321 -31.743 1.00 44.47 294 PHE A C 1
ATOM 2258 O O . PHE A 1 294 ? 20.281 -9.458 -32.612 1.00 44.47 294 PHE A O 1
ATOM 2265 N N . VAL A 1 295 ? 19.626 -9.687 -30.482 1.00 53.00 295 VAL A N 1
ATOM 2266 C CA . VAL A 1 295 ? 20.712 -10.585 -30.102 1.00 53.00 295 VAL A CA 1
ATOM 2267 C C . VAL A 1 295 ? 20.145 -11.990 -30.080 1.00 53.00 295 VAL A C 1
ATOM 2269 O O . VAL A 1 295 ? 19.196 -12.253 -29.353 1.00 53.00 295 VAL A O 1
ATOM 2272 N N . GLU A 1 296 ? 20.727 -12.901 -30.852 1.00 56.06 296 GLU A N 1
ATOM 2273 C CA . GLU A 1 296 ? 20.348 -14.313 -30.788 1.00 56.06 296 GLU A CA 1
ATOM 2274 C C . GLU A 1 296 ? 20.433 -14.808 -29.332 1.00 56.06 296 GLU A C 1
ATOM 2276 O O . GLU A 1 296 ? 21.505 -14.704 -28.716 1.00 56.06 296 GLU A O 1
ATOM 2281 N N . PRO A 1 297 ? 19.331 -15.316 -28.749 1.00 60.88 297 PRO A N 1
ATOM 2282 C CA . PRO A 1 297 ? 19.343 -15.774 -27.373 1.00 60.88 297 PRO A CA 1
ATOM 2283 C C . PRO A 1 297 ? 20.338 -16.922 -27.236 1.00 60.88 297 PRO A C 1
ATOM 2285 O O . PRO A 1 297 ? 20.326 -17.899 -27.989 1.00 60.88 297 PRO A O 1
ATOM 2288 N N . THR A 1 298 ? 21.211 -16.820 -26.240 1.00 67.56 298 THR A N 1
ATOM 2289 C CA . THR A 1 298 ? 22.101 -17.921 -25.896 1.00 67.56 298 THR A CA 1
ATOM 2290 C C . THR A 1 298 ? 21.322 -18.908 -25.044 1.00 67.56 298 THR A C 1
ATOM 2292 O O . THR A 1 298 ? 20.901 -18.589 -23.933 1.00 67.56 298 THR A O 1
ATOM 2295 N N . LEU A 1 299 ? 21.132 -20.115 -25.572 1.00 63.84 299 LEU A N 1
ATOM 2296 C CA . LEU A 1 299 ? 20.520 -21.209 -24.834 1.00 63.84 299 LEU A CA 1
ATOM 2297 C C . LEU A 1 299 ? 21.517 -21.773 -23.816 1.00 63.84 299 LEU A C 1
ATOM 2299 O O . LEU A 1 299 ? 22.567 -22.304 -24.189 1.00 63.84 299 LEU A O 1
ATOM 2303 N N . VAL A 1 300 ? 21.158 -21.712 -22.539 1.00 62.75 300 VAL A N 1
ATOM 2304 C CA . VAL A 1 300 ? 21.880 -22.353 -21.443 1.00 62.75 300 VAL A CA 1
ATOM 2305 C C . VAL A 1 300 ? 20.964 -23.412 -20.836 1.00 62.75 300 VAL A C 1
ATOM 2307 O O . VAL A 1 300 ? 19.917 -23.099 -20.279 1.00 62.75 300 VAL A O 1
ATOM 2310 N N . ALA A 1 301 ? 21.342 -24.684 -20.960 1.00 55.72 301 ALA A N 1
ATOM 2311 C CA . ALA A 1 301 ? 20.655 -25.766 -20.263 1.00 55.72 301 ALA A CA 1
ATOM 2312 C C . ALA A 1 301 ? 21.197 -25.860 -18.833 1.00 55.72 301 ALA A C 1
ATOM 2314 O O . ALA A 1 301 ? 22.410 -26.010 -18.641 1.00 55.72 301 ALA A O 1
ATOM 2315 N N . ASP A 1 302 ? 20.321 -25.775 -17.836 1.00 55.59 302 ASP A N 1
ATOM 2316 C CA . ASP A 1 302 ? 20.718 -26.013 -16.451 1.00 55.59 302 ASP A CA 1
ATOM 2317 C C . ASP A 1 302 ? 20.880 -27.519 -16.154 1.00 55.59 302 ASP A C 1
ATOM 2319 O O . ASP A 1 302 ? 20.593 -28.397 -16.975 1.00 55.59 302 ASP A O 1
ATOM 2323 N N . SER A 1 303 ? 21.351 -27.849 -14.948 1.00 43.75 303 SER A N 1
ATOM 2324 C CA . SER A 1 303 ? 21.510 -29.243 -14.511 1.00 43.75 303 SER A CA 1
ATOM 2325 C C . SER A 1 303 ? 20.189 -30.012 -14.351 1.00 43.75 303 SER A C 1
ATOM 2327 O O . SER A 1 303 ? 20.227 -31.228 -14.160 1.00 43.75 303 SER A O 1
ATOM 2329 N N . ALA A 1 304 ? 19.043 -29.326 -14.404 1.00 48.84 304 ALA A N 1
ATOM 2330 C CA . ALA A 1 304 ? 17.702 -29.899 -14.347 1.00 48.84 304 ALA A CA 1
ATOM 2331 C C . ALA A 1 304 ? 17.077 -30.102 -15.745 1.00 48.84 304 ALA A C 1
ATOM 2333 O O . ALA A 1 304 ? 16.012 -30.711 -15.848 1.00 48.84 304 ALA A O 1
ATOM 2334 N N . GLY A 1 305 ? 17.749 -29.668 -16.818 1.00 52.91 305 GLY A N 1
ATOM 2335 C CA . GLY A 1 305 ? 17.269 -29.784 -18.196 1.00 52.91 305 GLY A CA 1
ATOM 2336 C C . GLY A 1 305 ? 16.253 -28.711 -18.595 1.00 52.91 305 GLY A C 1
ATOM 2337 O O . GLY A 1 305 ? 15.581 -28.877 -19.613 1.00 52.91 305 GLY A O 1
ATOM 2338 N N . LEU A 1 306 ? 16.132 -27.632 -17.815 1.00 54.59 306 LEU A N 1
ATOM 2339 C CA . LEU A 1 306 ? 15.359 -26.451 -18.185 1.00 54.59 306 LEU A CA 1
ATOM 2340 C C . LEU A 1 306 ? 16.179 -25.585 -19.147 1.00 54.59 306 LEU A C 1
ATOM 2342 O O . LEU A 1 306 ? 17.360 -25.305 -18.923 1.00 54.59 306 LEU A O 1
ATOM 2346 N N . ASN A 1 307 ? 15.538 -25.200 -20.249 1.00 63.62 307 ASN A N 1
ATOM 2347 C CA . ASN A 1 307 ? 16.118 -24.351 -21.279 1.00 63.62 307 ASN A CA 1
ATOM 2348 C C . ASN A 1 307 ? 15.999 -22.893 -20.847 1.00 63.62 307 ASN A C 1
ATOM 2350 O O . ASN A 1 307 ? 14.925 -22.312 -20.926 1.00 63.62 307 ASN A O 1
ATOM 2354 N N . THR A 1 308 ? 17.103 -22.298 -20.420 1.00 65.75 308 THR A N 1
ATOM 2355 C CA . THR A 1 308 ? 17.161 -20.876 -20.105 1.00 65.75 308 THR A CA 1
ATOM 2356 C C . THR A 1 308 ? 17.679 -20.111 -21.322 1.00 65.75 308 THR A C 1
ATOM 2358 O O . THR A 1 308 ? 18.730 -20.424 -21.881 1.00 65.75 308 THR A O 1
ATOM 2361 N N . TYR A 1 309 ? 16.900 -19.136 -21.777 1.00 69.81 309 TYR A N 1
ATOM 2362 C CA . TYR A 1 309 ? 17.226 -18.209 -22.849 1.00 69.81 309 TYR A CA 1
ATOM 2363 C C . TYR A 1 309 ? 17.819 -16.953 -22.224 1.00 69.81 309 TYR A C 1
ATOM 2365 O O . TYR A 1 309 ? 17.106 -16.158 -21.615 1.00 69.81 309 TYR A O 1
ATOM 2373 N N . THR A 1 310 ? 19.128 -16.771 -22.364 1.00 71.19 310 THR A N 1
ATOM 2374 C CA . THR A 1 310 ? 19.807 -15.555 -21.914 1.00 71.19 310 THR A CA 1
ATOM 2375 C C . THR A 1 310 ? 20.085 -14.657 -23.109 1.00 71.19 310 THR A C 1
ATOM 2377 O O . THR A 1 310 ? 20.733 -15.071 -24.072 1.00 71.19 310 THR A O 1
ATOM 2380 N N . MET A 1 311 ? 19.639 -13.407 -23.034 1.00 71.06 311 MET A N 1
ATOM 2381 C CA . MET A 1 311 ? 19.975 -12.368 -24.003 1.00 71.06 311 MET A CA 1
ATOM 2382 C C . MET A 1 311 ? 20.900 -11.359 -23.340 1.00 71.06 311 MET A C 1
ATOM 2384 O O . MET A 1 311 ? 20.628 -10.870 -22.246 1.00 71.06 311 MET A O 1
ATOM 2388 N N . GLN A 1 312 ? 22.023 -11.085 -24.000 1.00 73.25 312 GLN A N 1
ATOM 2389 C CA . GLN A 1 312 ? 23.008 -10.103 -23.565 1.00 73.25 312 GLN A CA 1
ATOM 2390 C C . GLN A 1 312 ? 23.193 -9.082 -24.673 1.00 73.25 312 GLN A C 1
ATOM 2392 O O . GLN A 1 312 ? 23.620 -9.420 -25.772 1.00 73.25 312 GLN A O 1
ATOM 2397 N N . GLY A 1 313 ? 22.877 -7.831 -24.379 1.00 69.50 313 GLY A N 1
ATOM 2398 C CA . GLY A 1 313 ? 23.056 -6.716 -25.289 1.00 69.50 313 GLY A CA 1
ATOM 2399 C C . GLY A 1 313 ? 24.129 -5.767 -24.784 1.00 69.50 313 GLY A C 1
ATOM 2400 O O . GLY A 1 313 ? 24.372 -5.629 -23.582 1.00 69.50 313 GLY A O 1
ATOM 2401 N N . LYS A 1 314 ? 24.754 -5.058 -25.719 1.00 70.62 314 LYS A N 1
ATOM 2402 C CA . LYS A 1 314 ? 25.525 -3.864 -25.402 1.00 70.62 314 LYS A CA 1
ATOM 2403 C C . LYS A 1 314 ? 24.773 -2.668 -25.948 1.00 70.62 314 LYS A C 1
ATOM 2405 O O . LYS A 1 314 ? 24.613 -2.569 -27.153 1.00 70.62 314 LYS A O 1
ATOM 2410 N N . LEU A 1 315 ? 24.365 -1.761 -25.072 1.00 65.75 315 LEU A N 1
ATOM 2411 C CA . LEU A 1 315 ? 23.755 -0.503 -25.478 1.00 65.75 315 LEU A CA 1
ATOM 2412 C C . LEU A 1 315 ? 24.772 0.303 -26.300 1.00 65.75 315 LEU A C 1
ATOM 2414 O O . LEU A 1 315 ? 25.893 0.569 -25.841 1.00 65.75 315 LEU A O 1
ATOM 2418 N N . GLU A 1 316 ? 24.388 0.669 -27.520 1.00 60.66 316 GLU A N 1
ATOM 2419 C CA . GLU A 1 316 ? 25.182 1.497 -28.427 1.00 60.66 316 GLU A CA 1
ATOM 2420 C C . GLU A 1 316 ? 24.554 2.892 -28.589 1.00 60.66 316 GLU A C 1
ATOM 2422 O O . GLU A 1 316 ? 23.449 3.163 -28.132 1.00 60.66 316 GLU A O 1
ATOM 2427 N N . GLY A 1 317 ? 25.302 3.829 -29.174 1.00 55.88 317 GLY A N 1
ATOM 2428 C CA . GLY A 1 317 ? 24.832 5.201 -29.378 1.00 55.88 317 GLY A CA 1
ATOM 2429 C C . GLY A 1 317 ? 25.059 6.156 -28.198 1.00 55.88 317 GLY A C 1
ATOM 2430 O O . GLY A 1 317 ? 25.566 5.794 -27.133 1.00 55.88 317 GLY A O 1
ATOM 2431 N N . ALA A 1 318 ? 24.733 7.431 -28.432 1.00 48.38 318 ALA A N 1
ATOM 2432 C CA . ALA A 1 318 ? 24.965 8.525 -27.484 1.00 48.38 318 ALA A CA 1
ATOM 2433 C C . ALA A 1 318 ? 24.093 8.426 -26.218 1.00 48.38 318 ALA A C 1
ATOM 2435 O O . ALA A 1 318 ? 24.470 8.965 -25.182 1.00 48.38 318 ALA A O 1
ATOM 2436 N N . ASN A 1 319 ? 22.977 7.693 -26.295 1.00 46.69 319 ASN A N 1
ATOM 2437 C CA . ASN A 1 319 ? 21.996 7.556 -25.216 1.00 46.69 319 ASN A CA 1
ATOM 2438 C C . ASN A 1 319 ? 22.181 6.272 -24.386 1.00 46.69 319 ASN A C 1
ATOM 2440 O O . ASN A 1 319 ? 21.463 6.066 -23.412 1.00 46.69 319 ASN A O 1
ATOM 2444 N N . ALA A 1 320 ? 23.165 5.428 -24.720 1.00 56.38 320 ALA A N 1
ATOM 2445 C CA . ALA A 1 320 ? 23.455 4.194 -23.985 1.00 56.38 320 ALA A CA 1
ATOM 2446 C C . ALA A 1 320 ? 23.758 4.441 -22.498 1.00 56.38 320 ALA A C 1
ATOM 2448 O O . ALA A 1 320 ? 23.379 3.649 -21.645 1.00 56.38 320 ALA A O 1
ATOM 2449 N N . ASP A 1 321 ? 24.426 5.554 -22.183 1.00 52.22 321 ASP A N 1
ATOM 2450 C CA . ASP A 1 321 ? 24.742 5.944 -20.802 1.00 52.22 321 ASP A CA 1
ATOM 2451 C C . ASP A 1 321 ? 23.533 6.546 -20.055 1.00 52.22 321 ASP A C 1
ATOM 2453 O O . ASP A 1 321 ? 23.575 6.677 -18.835 1.00 52.22 321 ASP A O 1
ATOM 2457 N N . ALA A 1 322 ? 22.465 6.904 -20.776 1.00 47.06 322 ALA A N 1
ATOM 2458 C CA . ALA A 1 322 ? 21.224 7.465 -20.237 1.00 47.06 322 ALA A CA 1
ATOM 2459 C C . ALA A 1 322 ? 20.088 6.428 -20.142 1.00 47.06 322 ALA A C 1
ATOM 2461 O O . ALA A 1 322 ? 18.995 6.755 -19.691 1.00 47.06 322 ALA A O 1
ATOM 2462 N N . THR A 1 323 ? 20.322 5.183 -20.568 1.00 53.12 323 THR A N 1
ATOM 2463 C CA . THR A 1 323 ? 19.312 4.119 -20.517 1.00 53.12 323 THR A CA 1
ATOM 2464 C C . THR A 1 323 ? 19.089 3.687 -19.069 1.00 53.12 323 THR A C 1
ATOM 2466 O O . THR A 1 323 ? 20.006 3.199 -18.409 1.00 53.12 323 THR A O 1
ATOM 2469 N N . THR A 1 324 ? 17.873 3.876 -18.560 1.00 49.09 324 THR A N 1
ATOM 2470 C CA . THR A 1 324 ? 17.520 3.623 -17.150 1.00 49.09 324 THR A CA 1
ATOM 2471 C C . THR A 1 324 ? 16.742 2.332 -16.925 1.00 49.09 324 THR A C 1
ATOM 2473 O O . THR A 1 324 ? 16.631 1.876 -15.784 1.00 49.09 324 THR A O 1
ATOM 2476 N N . ALA A 1 325 ? 16.247 1.726 -18.001 1.00 52.34 325 ALA A N 1
ATOM 2477 C CA . ALA A 1 325 ? 15.539 0.461 -17.987 1.00 52.34 325 ALA A CA 1
ATOM 2478 C C . ALA A 1 325 ? 15.711 -0.254 -19.332 1.00 52.34 325 ALA A C 1
ATOM 2480 O O . ALA A 1 325 ? 15.855 0.387 -20.374 1.00 52.34 325 ALA A O 1
ATOM 2481 N N . ALA A 1 326 ? 15.689 -1.582 -19.304 1.00 58.06 326 ALA A N 1
ATOM 2482 C CA . ALA A 1 326 ? 15.628 -2.417 -20.492 1.00 58.06 326 ALA A CA 1
ATOM 2483 C C . ALA A 1 326 ? 14.718 -3.611 -20.198 1.00 58.06 326 ALA A C 1
ATOM 2485 O O . ALA A 1 326 ? 14.745 -4.148 -19.093 1.00 58.06 326 ALA A O 1
ATOM 2486 N N . ASN A 1 327 ? 13.929 -4.014 -21.189 1.00 57.97 327 ASN A N 1
ATOM 2487 C CA . ASN A 1 327 ? 13.047 -5.172 -21.111 1.00 57.97 327 ASN A CA 1
ATOM 2488 C C . ASN A 1 327 ? 13.393 -6.152 -22.216 1.00 57.97 327 ASN A C 1
ATOM 2490 O O . ASN A 1 327 ? 13.625 -5.766 -23.363 1.00 57.97 327 ASN A O 1
ATOM 2494 N N . LEU A 1 328 ? 13.404 -7.428 -21.859 1.00 64.25 328 LEU A N 1
ATOM 2495 C CA . LEU A 1 328 ? 13.359 -8.513 -22.813 1.00 64.25 328 LEU A CA 1
ATOM 2496 C C . LEU A 1 328 ? 11.900 -8.894 -23.017 1.00 64.25 328 LEU A C 1
ATOM 2498 O O . LEU A 1 328 ? 11.289 -9.492 -22.139 1.00 64.25 328 LEU A O 1
ATOM 2502 N N . PHE A 1 329 ? 11.371 -8.590 -24.193 1.00 62.28 329 PHE A N 1
ATOM 2503 C CA . PHE A 1 329 ? 10.089 -9.120 -24.626 1.00 62.28 329 PHE A CA 1
ATOM 2504 C C . PHE A 1 329 ? 10.293 -10.510 -25.229 1.00 62.28 329 PHE A C 1
ATOM 2506 O O . PHE A 1 329 ? 11.248 -10.746 -25.970 1.00 62.28 329 PHE A O 1
ATOM 2513 N N . PHE A 1 330 ? 9.393 -11.440 -24.925 1.00 61.47 330 PHE A N 1
ATOM 2514 C CA . PHE A 1 330 ? 9.400 -12.779 -25.503 1.00 61.47 330 PHE A CA 1
ATOM 2515 C C . PHE A 1 330 ? 8.070 -13.073 -26.195 1.00 61.47 330 PHE A C 1
ATOM 2517 O O . PHE A 1 330 ? 6.993 -12.608 -25.809 1.00 61.47 330 PHE A O 1
ATOM 2524 N N . GLY A 1 331 ? 8.167 -13.802 -27.303 1.00 61.53 331 GLY A N 1
ATOM 2525 C CA . GLY A 1 331 ? 7.147 -13.777 -28.335 1.00 61.53 331 GLY A CA 1
ATOM 2526 C C . GLY A 1 331 ? 7.365 -14.799 -29.439 1.00 61.53 331 GLY A C 1
ATOM 2527 O O . GLY A 1 331 ? 8.294 -15.604 -29.411 1.00 61.53 331 GLY A O 1
ATOM 2528 N N . TRP A 1 332 ? 6.443 -14.787 -30.393 1.00 58.47 332 TRP A N 1
ATOM 2529 C CA . TRP A 1 332 ? 6.409 -15.680 -31.541 1.00 58.47 332 TRP A CA 1
ATOM 2530 C C . TRP A 1 332 ? 6.294 -14.792 -32.773 1.00 58.47 332 TRP A C 1
ATOM 2532 O O . TRP A 1 332 ? 5.406 -13.938 -32.819 1.00 58.47 332 TRP A O 1
ATOM 2542 N N . SER A 1 333 ? 7.126 -15.010 -33.788 1.00 53.97 333 SER A N 1
ATOM 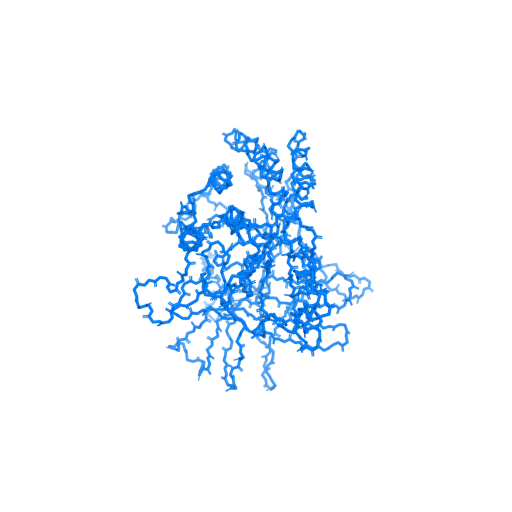2543 C CA . SER A 1 333 ? 6.880 -14.406 -35.094 1.00 53.97 333 SER A CA 1
ATOM 2544 C C . SER A 1 333 ? 5.998 -15.334 -35.932 1.00 53.97 333 SER A C 1
ATOM 2546 O O . SER A 1 333 ? 6.215 -16.546 -36.033 1.00 53.97 333 SER A O 1
ATOM 2548 N N . VAL A 1 334 ? 4.928 -14.777 -36.494 1.00 52.19 334 VAL A N 1
ATOM 2549 C CA . VAL A 1 334 ? 3.987 -15.480 -37.364 1.00 52.19 334 VAL A CA 1
ATOM 2550 C C . VAL A 1 334 ? 4.071 -14.858 -38.744 1.00 52.19 334 VAL A C 1
ATOM 2552 O O . VAL A 1 334 ? 3.612 -13.740 -38.976 1.00 52.19 334 VAL A O 1
ATOM 2555 N N . ARG A 1 335 ? 4.618 -15.609 -39.698 1.00 51.53 335 ARG A N 1
ATOM 2556 C CA . ARG A 1 335 ? 4.614 -15.200 -41.100 1.00 51.53 335 ARG A CA 1
ATOM 2557 C C . ARG A 1 335 ? 3.230 -15.434 -41.700 1.00 51.53 335 ARG A C 1
ATOM 2559 O O . ARG A 1 335 ? 2.743 -16.562 -41.738 1.00 51.53 335 ARG A O 1
ATOM 2566 N N . THR A 1 336 ? 2.592 -14.365 -42.156 1.00 51.97 336 THR A N 1
ATOM 2567 C CA . THR A 1 336 ? 1.304 -14.437 -42.856 1.00 51.97 336 THR A CA 1
ATOM 2568 C C . THR A 1 336 ? 1.481 -14.949 -44.288 1.00 51.97 336 THR A C 1
ATOM 2570 O O . THR A 1 336 ? 2.567 -14.858 -44.864 1.00 51.97 336 THR A O 1
ATOM 2573 N N . GLU A 1 337 ? 0.405 -15.471 -44.885 1.00 50.00 337 GLU A N 1
ATOM 2574 C CA . GLU A 1 337 ? 0.392 -15.929 -46.288 1.00 50.00 337 GLU A CA 1
ATOM 2575 C C . GLU A 1 337 ? 0.747 -14.808 -47.286 1.00 50.00 337 GLU A C 1
ATOM 2577 O O . GLU A 1 337 ? 1.235 -15.086 -48.380 1.00 50.00 337 GLU A O 1
ATOM 2582 N N . GLU A 1 338 ? 0.558 -13.547 -46.890 1.00 55.91 338 GLU A N 1
ATOM 2583 C CA . GLU A 1 338 ? 0.849 -12.337 -47.672 1.00 55.91 338 GLU A CA 1
ATOM 2584 C C . GLU A 1 338 ? 2.302 -11.847 -47.512 1.00 55.91 338 GLU A C 1
ATOM 2586 O O . GLU A 1 338 ? 2.687 -10.843 -48.103 1.00 55.91 338 GLU A O 1
ATOM 2591 N N . GLY A 1 339 ? 3.131 -12.558 -46.738 1.00 47.53 339 GLY A N 1
ATOM 2592 C CA . GLY A 1 339 ? 4.553 -12.252 -46.554 1.00 47.53 339 GLY A CA 1
ATOM 2593 C C . GLY A 1 339 ? 4.869 -11.297 -45.400 1.00 47.53 339 GLY A C 1
ATOM 2594 O O . GLY A 1 339 ? 6.036 -11.202 -45.024 1.00 47.53 339 GLY A O 1
ATOM 2595 N N . ALA A 1 340 ? 3.865 -10.661 -44.786 1.00 44.88 340 ALA A N 1
ATOM 2596 C CA . ALA A 1 340 ? 4.052 -9.849 -43.583 1.00 44.88 340 ALA A CA 1
ATOM 2597 C C . ALA A 1 340 ? 4.355 -10.735 -42.364 1.00 44.88 340 ALA A C 1
ATOM 2599 O O . ALA A 1 340 ? 3.673 -11.741 -42.134 1.00 44.88 340 ALA A O 1
ATOM 2600 N N . GLU A 1 341 ? 5.363 -10.359 -41.581 1.00 48.81 341 GLU A N 1
ATOM 2601 C CA . GLU A 1 341 ? 5.700 -10.991 -40.307 1.00 48.81 341 GLU A CA 1
ATOM 2602 C C . GLU A 1 341 ? 4.942 -10.264 -39.191 1.00 48.81 341 GLU A C 1
ATOM 2604 O O . GLU A 1 341 ? 5.057 -9.053 -39.026 1.00 48.81 341 GLU A O 1
ATOM 2609 N N . LYS A 1 342 ? 4.077 -10.988 -38.480 1.00 48.31 342 LYS A N 1
ATOM 2610 C CA . LYS A 1 342 ? 3.378 -10.473 -37.302 1.00 48.31 342 LYS A CA 1
ATOM 2611 C C . LYS A 1 342 ? 4.112 -10.950 -36.068 1.00 48.31 342 LYS A C 1
ATOM 2613 O O . LYS A 1 342 ? 4.261 -12.156 -35.885 1.00 48.31 342 LYS A O 1
ATOM 2618 N N . GLU A 1 343 ? 4.514 -10.025 -35.217 1.00 50.03 343 GLU A N 1
ATOM 2619 C CA . GLU A 1 343 ? 5.151 -10.348 -33.949 1.00 50.03 343 GLU A CA 1
ATOM 2620 C C . GLU A 1 343 ? 4.086 -10.381 -32.858 1.00 50.03 343 GLU A C 1
ATOM 2622 O O . GLU A 1 343 ? 3.326 -9.429 -32.643 1.00 50.03 343 GLU A O 1
ATOM 2627 N N . LEU A 1 344 ? 3.979 -11.537 -32.210 1.00 49.62 344 LEU A N 1
ATOM 2628 C CA . LEU A 1 344 ? 3.102 -11.746 -31.075 1.00 49.62 344 LEU A CA 1
ATOM 2629 C C . LEU A 1 344 ? 3.946 -11.741 -29.810 1.00 49.62 344 LEU A C 1
ATOM 2631 O O . LEU A 1 344 ? 4.679 -12.697 -29.556 1.00 49.62 344 LEU A O 1
ATOM 2635 N N . TRP A 1 345 ? 3.807 -10.697 -29.004 1.00 52.12 345 TRP A N 1
ATOM 2636 C CA . TRP A 1 345 ? 4.465 -10.607 -27.710 1.00 52.12 345 TRP A CA 1
ATOM 2637 C C . TRP A 1 345 ? 3.558 -11.223 -26.649 1.00 52.12 345 TRP A C 1
ATOM 2639 O O . TRP A 1 345 ? 2.386 -10.860 -26.516 1.00 52.12 345 TRP A O 1
ATOM 2649 N N . ILE A 1 346 ? 4.094 -12.196 -25.919 1.00 51.56 346 ILE A N 1
ATOM 2650 C CA . ILE A 1 346 ? 3.348 -12.954 -24.908 1.00 51.56 346 ILE A CA 1
ATOM 2651 C C . ILE A 1 346 ? 3.785 -12.621 -23.480 1.00 51.56 346 ILE A C 1
ATOM 2653 O O . ILE A 1 346 ? 3.101 -13.024 -22.545 1.00 51.56 346 ILE A O 1
ATOM 2657 N N . GLY A 1 347 ? 4.882 -11.881 -23.309 1.00 55.72 347 GLY A N 1
ATOM 2658 C CA . GLY A 1 347 ? 5.367 -11.422 -22.013 1.00 55.72 347 GLY A CA 1
ATOM 2659 C C . GLY A 1 347 ? 6.670 -10.639 -22.125 1.00 55.72 347 GLY A C 1
ATOM 2660 O O . GLY A 1 347 ? 7.255 -10.528 -23.209 1.00 55.72 347 GLY A O 1
ATOM 2661 N N . ASP A 1 348 ? 7.114 -10.115 -20.992 1.00 60.53 348 ASP A N 1
ATOM 2662 C CA . ASP A 1 348 ? 8.385 -9.430 -20.835 1.00 60.53 348 ASP A CA 1
ATOM 2663 C C . ASP A 1 348 ? 9.045 -9.758 -19.493 1.00 60.53 348 ASP A C 1
ATOM 2665 O O . ASP A 1 348 ? 8.395 -10.156 -18.529 1.00 60.53 348 ASP A O 1
ATOM 2669 N N . VAL A 1 349 ? 10.370 -9.655 -19.458 1.00 57.81 349 VAL A N 1
ATOM 2670 C CA . VAL A 1 349 ? 11.180 -9.744 -18.244 1.00 57.81 349 VAL A CA 1
ATOM 2671 C C . VAL A 1 349 ? 12.170 -8.590 -18.222 1.00 57.81 349 VAL A C 1
ATOM 2673 O O . VAL A 1 349 ? 12.849 -8.321 -19.218 1.00 57.81 349 VAL A O 1
ATOM 2676 N N . TRP A 1 350 ? 12.278 -7.932 -17.068 1.00 57.84 350 TRP A N 1
ATOM 2677 C CA . TRP A 1 350 ? 13.246 -6.860 -16.861 1.00 57.84 350 TRP A CA 1
ATOM 2678 C C . TRP A 1 350 ? 14.670 -7.363 -17.087 1.00 57.84 350 TRP A C 1
ATOM 2680 O O . TRP A 1 350 ? 15.073 -8.423 -16.601 1.00 57.84 350 TRP A O 1
ATOM 2690 N N . ALA A 1 351 ? 15.439 -6.580 -17.835 1.00 64.81 351 ALA A N 1
ATOM 2691 C CA . ALA A 1 351 ? 16.855 -6.807 -18.032 1.00 64.81 351 ALA A CA 1
ATOM 2692 C C . ALA A 1 351 ? 17.657 -6.070 -16.957 1.00 64.81 351 ALA A C 1
ATOM 2694 O O . ALA A 1 351 ? 17.432 -4.895 -16.671 1.00 64.81 351 ALA A O 1
ATOM 2695 N N . GLU A 1 352 ? 18.663 -6.740 -16.407 1.00 66.25 352 GLU A N 1
ATOM 2696 C CA . GLU A 1 352 ? 19.678 -6.105 -15.583 1.00 66.25 352 GLU A CA 1
ATOM 2697 C C . GLU A 1 352 ? 20.518 -5.160 -16.452 1.00 66.25 352 GLU A C 1
ATOM 2699 O O . GLU A 1 352 ? 21.104 -5.584 -17.452 1.00 66.25 352 GLU A O 1
ATOM 2704 N N . VAL A 1 353 ? 20.596 -3.883 -16.065 1.00 65.12 353 VAL A N 1
ATOM 2705 C CA . VAL A 1 353 ? 21.410 -2.866 -16.747 1.00 65.12 353 VAL A CA 1
ATOM 2706 C C . VAL A 1 353 ? 22.632 -2.518 -15.895 1.00 65.12 353 VAL A C 1
ATOM 2708 O O . VAL A 1 353 ? 22.514 -1.887 -14.843 1.00 65.12 353 VAL A O 1
ATOM 2711 N N . VAL A 1 354 ? 23.828 -2.881 -16.366 1.00 67.44 354 VAL A N 1
ATOM 2712 C CA . VAL A 1 354 ? 25.110 -2.551 -15.722 1.00 67.44 354 VAL A CA 1
ATOM 2713 C C . VAL A 1 354 ? 25.979 -1.747 -16.685 1.00 67.44 354 VAL A C 1
ATOM 2715 O O . VAL A 1 354 ? 26.638 -2.280 -17.584 1.00 67.44 354 VAL A O 1
ATOM 2718 N N . GLY A 1 355 ? 25.995 -0.425 -16.501 1.00 70.25 355 GLY A N 1
ATOM 2719 C CA . GLY A 1 355 ? 26.649 0.489 -17.437 1.00 70.25 355 GLY A CA 1
ATOM 2720 C C . GLY A 1 355 ? 25.999 0.391 -18.818 1.00 70.25 355 GLY A C 1
ATOM 2721 O O . GLY A 1 355 ? 24.818 0.667 -18.959 1.00 70.25 355 GLY A O 1
ATOM 2722 N N . LYS A 1 356 ? 26.762 -0.042 -19.830 1.00 68.88 356 LYS A N 1
ATOM 2723 C CA . LYS A 1 356 ? 26.253 -0.279 -21.198 1.00 68.88 356 LYS A CA 1
ATOM 2724 C C . LYS A 1 356 ? 25.898 -1.736 -21.471 1.00 68.88 356 LYS A C 1
ATOM 2726 O O . LYS A 1 356 ? 25.791 -2.120 -22.631 1.00 68.88 356 LYS A O 1
ATOM 2731 N N . GLN A 1 357 ? 25.880 -2.593 -20.460 1.00 72.38 357 GLN A N 1
ATOM 2732 C CA . GLN A 1 357 ? 25.529 -4.000 -20.624 1.00 72.38 357 GLN A CA 1
ATOM 2733 C C . GLN A 1 357 ? 24.099 -4.200 -20.158 1.00 72.38 357 GLN A C 1
ATOM 2735 O O . GLN A 1 357 ? 23.740 -3.725 -19.085 1.00 72.38 357 GLN A O 1
ATOM 2740 N N . VAL A 1 358 ? 23.316 -4.896 -20.972 1.00 72.50 358 VAL A N 1
ATOM 2741 C CA . VAL A 1 358 ? 21.975 -5.344 -20.613 1.00 72.50 358 VAL A CA 1
ATOM 2742 C C . VAL A 1 358 ? 21.943 -6.857 -20.658 1.00 72.50 358 VAL A C 1
ATOM 2744 O O . VAL A 1 358 ? 22.453 -7.455 -21.607 1.00 72.50 358 VAL A O 1
ATOM 2747 N N . GLN A 1 359 ? 21.374 -7.480 -19.636 1.00 76.75 359 GLN A N 1
ATOM 2748 C CA . GLN A 1 359 ? 21.195 -8.922 -19.597 1.00 76.75 359 GLN A CA 1
ATOM 2749 C C . GLN A 1 359 ? 19.811 -9.267 -19.071 1.00 76.75 359 GLN A C 1
ATOM 2751 O O . GLN A 1 359 ? 19.440 -8.856 -17.981 1.00 76.75 359 GLN A O 1
ATOM 2756 N N . ALA A 1 360 ? 19.082 -10.089 -19.811 1.00 70.62 360 ALA A N 1
ATOM 2757 C CA . ALA A 1 360 ? 17.838 -10.683 -19.350 1.00 70.62 360 ALA A CA 1
ATOM 2758 C C . ALA A 1 360 ? 17.871 -12.190 -19.563 1.00 70.62 360 ALA A C 1
ATOM 2760 O O . ALA A 1 360 ? 18.523 -12.693 -20.484 1.00 70.62 360 ALA A O 1
ATOM 2761 N N . THR A 1 361 ? 17.144 -12.901 -18.711 1.00 69.62 361 THR A N 1
ATOM 2762 C CA . THR A 1 361 ? 17.016 -14.350 -18.791 1.00 69.62 361 THR A CA 1
ATOM 2763 C C . THR A 1 361 ? 15.548 -14.724 -18.709 1.00 69.62 361 THR A C 1
ATOM 2765 O O . THR A 1 361 ? 14.849 -14.294 -17.798 1.00 69.62 361 THR A O 1
ATOM 2768 N N . TRP A 1 362 ? 15.108 -15.565 -19.636 1.00 67.62 362 TRP A N 1
ATOM 2769 C CA . TRP A 1 362 ? 13.792 -16.190 -19.628 1.00 67.62 362 TRP A CA 1
ATOM 2770 C C . TRP A 1 362 ? 13.953 -17.711 -19.580 1.00 67.62 362 TRP A C 1
ATOM 2772 O O . TRP A 1 362 ? 14.851 -18.267 -20.203 1.00 67.62 362 TRP A O 1
ATOM 2782 N N . ASP A 1 363 ? 13.109 -18.411 -18.833 1.00 62.34 363 ASP A N 1
ATOM 2783 C CA . ASP A 1 363 ? 13.182 -19.867 -18.645 1.00 62.34 363 ASP A CA 1
ATOM 2784 C C . ASP A 1 363 ? 12.461 -20.673 -19.744 1.00 62.34 363 ASP A C 1
ATOM 2786 O O . ASP A 1 363 ? 12.319 -21.894 -19.643 1.00 62.34 363 ASP A O 1
ATOM 2790 N N . GLY A 1 364 ? 11.983 -19.992 -20.790 1.00 60.56 364 GLY A N 1
ATOM 2791 C CA . GLY A 1 364 ? 11.311 -20.618 -21.924 1.00 60.56 364 GLY A CA 1
ATOM 2792 C C . GLY A 1 364 ? 9.888 -21.087 -21.636 1.00 60.56 364 GLY A C 1
ATOM 2793 O O . GLY A 1 364 ? 9.264 -21.694 -22.513 1.00 60.56 364 GLY A O 1
ATOM 2794 N N . GLN A 1 365 ? 9.367 -20.863 -20.427 1.00 59.97 365 GLN A N 1
ATOM 2795 C CA . GLN A 1 365 ? 8.046 -21.342 -20.055 1.00 59.97 365 GLN A CA 1
ATOM 2796 C C . GLN A 1 365 ? 6.971 -20.346 -20.477 1.00 59.97 365 GLN A C 1
ATOM 2798 O O . GLN A 1 365 ? 7.020 -19.158 -20.165 1.00 59.97 365 GLN A O 1
ATOM 2803 N N . VAL A 1 366 ? 5.966 -20.863 -21.183 1.00 55.91 366 VAL A N 1
ATOM 2804 C CA . VAL A 1 366 ? 4.740 -20.139 -21.519 1.00 55.91 366 VAL A CA 1
ATOM 2805 C C . VAL A 1 366 ? 3.592 -20.828 -20.809 1.00 55.91 366 VAL A C 1
ATOM 2807 O O . VAL A 1 366 ? 3.323 -22.010 -21.042 1.00 55.91 366 VAL A O 1
ATOM 2810 N N . TRP A 1 367 ? 2.907 -20.086 -19.948 1.00 55.09 367 TRP A N 1
ATOM 2811 C CA . TRP A 1 367 ? 1.724 -20.573 -19.256 1.00 55.09 367 TRP A CA 1
ATOM 2812 C C . TRP A 1 367 ? 0.482 -20.316 -20.104 1.00 55.09 367 TRP A C 1
ATOM 2814 O O . TRP A 1 367 ? 0.367 -19.302 -20.789 1.00 55.09 367 TRP A O 1
ATOM 2824 N N . GLY A 1 368 ? -0.455 -21.258 -20.087 1.00 55.59 368 GLY A N 1
ATOM 2825 C CA . GLY A 1 368 ? -1.681 -21.153 -20.862 1.00 55.59 368 GLY A CA 1
ATOM 2826 C C . GLY A 1 368 ? -2.840 -21.867 -20.192 1.00 55.59 368 GLY A C 1
ATOM 2827 O O . GLY A 1 368 ? -2.644 -22.805 -19.419 1.00 55.59 368 GLY A O 1
ATOM 2828 N N . VAL A 1 369 ? -4.056 -21.428 -20.507 1.00 54.41 369 VAL A N 1
ATOM 2829 C CA . VAL A 1 369 ? -5.277 -22.120 -20.084 1.00 54.41 369 VAL A CA 1
ATOM 2830 C C . VAL A 1 369 ? -5.683 -23.077 -21.194 1.00 54.41 369 VAL A C 1
ATOM 2832 O O . VAL A 1 369 ? -5.880 -22.665 -22.337 1.00 54.41 369 VAL A O 1
ATOM 2835 N N . SER A 1 370 ? -5.817 -24.358 -20.863 1.00 50.69 370 SER A N 1
ATOM 2836 C CA . SER A 1 370 ? -6.372 -25.372 -21.761 1.00 50.69 370 SER A CA 1
ATOM 2837 C C . SER A 1 370 ? -7.764 -25.785 -21.306 1.00 50.69 370 SER A C 1
ATOM 2839 O O . SER A 1 370 ? -7.964 -26.089 -20.130 1.00 50.69 370 SER A O 1
ATOM 2841 N N . GLN A 1 371 ? -8.699 -25.880 -22.246 1.00 47.84 371 GLN A N 1
ATOM 2842 C CA . GLN A 1 371 ? -9.976 -26.553 -22.034 1.00 47.84 371 GLN A CA 1
ATOM 2843 C C . GLN A 1 371 ? -9.879 -27.989 -22.556 1.00 47.84 371 GLN A C 1
ATOM 2845 O O . GLN A 1 371 ? -9.212 -28.245 -23.557 1.00 47.84 371 GLN A O 1
ATOM 2850 N N . GLU A 1 372 ? -10.532 -28.938 -21.885 1.00 47.94 372 GLU A N 1
ATOM 2851 C CA . GLU A 1 372 ? -10.510 -30.345 -22.289 1.00 47.94 372 GLU A CA 1
ATOM 2852 C C . GLU A 1 372 ? -10.942 -30.504 -23.761 1.00 47.94 372 GLU A C 1
ATOM 2854 O O . GLU A 1 372 ? -12.027 -30.080 -24.159 1.00 47.94 372 GLU A O 1
ATOM 2859 N N . GLY A 1 373 ? -10.063 -31.085 -24.583 1.00 41.84 373 GLY A N 1
ATOM 2860 C CA . GLY A 1 373 ? -10.291 -31.266 -26.020 1.00 41.84 373 GLY A CA 1
ATOM 2861 C C . GLY A 1 373 ? -9.927 -30.072 -26.914 1.00 41.84 373 GLY A C 1
ATOM 2862 O O . GLY A 1 373 ? -10.081 -30.189 -28.130 1.00 41.84 373 GLY A O 1
ATOM 2863 N N . LEU A 1 374 ? -9.414 -28.966 -26.361 1.00 42.91 374 LEU A N 1
ATOM 2864 C CA . LEU A 1 374 ? -8.932 -27.801 -27.111 1.00 42.91 374 LEU A CA 1
ATOM 2865 C C . LEU A 1 374 ? -7.437 -27.523 -26.850 1.00 42.91 374 LEU A C 1
ATOM 2867 O O . LEU A 1 374 ? -6.924 -27.856 -25.779 1.00 42.91 374 LEU A O 1
ATOM 2871 N N . PRO A 1 375 ? -6.715 -26.914 -27.813 1.00 38.50 375 PRO A N 1
ATOM 2872 C CA . PRO A 1 375 ? -5.357 -26.422 -27.589 1.00 38.50 375 PRO A CA 1
ATOM 2873 C C . PRO A 1 375 ? -5.317 -25.384 -26.458 1.00 38.50 375 PRO A C 1
ATOM 2875 O O . PRO A 1 375 ? -6.277 -24.640 -26.265 1.00 38.50 375 PRO A O 1
ATOM 2878 N N . ALA A 1 376 ? -4.201 -25.315 -25.731 1.00 42.97 376 ALA A N 1
ATOM 2879 C CA . ALA A 1 376 ? -3.986 -24.274 -24.731 1.00 42.97 376 ALA A CA 1
ATOM 2880 C C . ALA A 1 376 ? -3.863 -22.889 -25.393 1.00 42.97 376 ALA A C 1
ATOM 2882 O O . ALA A 1 376 ? -3.139 -22.744 -26.380 1.00 42.97 376 ALA A O 1
ATOM 2883 N N . SER A 1 377 ? -4.530 -21.881 -24.827 1.00 49.69 377 SER A N 1
ATOM 2884 C CA . SER A 1 377 ? -4.342 -20.471 -25.194 1.00 49.69 377 SER A CA 1
ATOM 2885 C C . SER A 1 377 ? -3.244 -19.858 -24.320 1.00 49.69 377 SER A C 1
ATOM 2887 O O . SER A 1 377 ? -3.315 -20.033 -23.099 1.00 49.69 377 SER A O 1
ATOM 2889 N N . PRO A 1 378 ? -2.252 -19.143 -24.887 1.00 48.78 378 PRO A N 1
ATOM 2890 C CA . PRO A 1 378 ? -1.211 -18.494 -24.094 1.00 48.78 378 PRO A CA 1
ATOM 2891 C C . PRO A 1 378 ? -1.820 -17.403 -23.203 1.00 48.78 378 PRO A C 1
ATOM 2893 O O . PRO A 1 378 ? -2.675 -16.636 -23.651 1.00 48.78 378 PRO A O 1
ATOM 2896 N N . LEU A 1 379 ? -1.394 -17.351 -21.942 1.00 51.72 379 LEU A N 1
ATOM 2897 C CA . LEU A 1 379 ? -1.681 -16.254 -21.023 1.00 51.72 379 LEU A CA 1
ATOM 2898 C C . LEU A 1 379 ? -0.497 -15.290 -21.037 1.00 51.72 379 LEU A C 1
ATOM 2900 O O . LEU A 1 379 ? 0.642 -15.722 -20.873 1.00 51.72 379 LEU A O 1
ATOM 2904 N N . PHE A 1 380 ? -0.773 -13.993 -21.164 1.00 47.22 380 PHE A N 1
ATOM 2905 C CA . PHE A 1 380 ? 0.174 -12.985 -20.704 1.00 47.22 380 PHE A CA 1
ATOM 2906 C C . PHE A 1 380 ? 0.223 -13.081 -19.178 1.00 47.22 380 PHE A C 1
ATOM 2908 O O . PHE A 1 380 ? -0.779 -12.822 -18.511 1.00 47.22 380 PHE A O 1
ATOM 2915 N N . ALA A 1 381 ? 1.345 -13.551 -18.642 1.00 49.19 381 ALA A N 1
ATOM 2916 C CA . ALA A 1 381 ? 1.574 -13.653 -17.208 1.00 49.19 381 ALA A CA 1
ATOM 2917 C C . ALA A 1 381 ? 2.398 -12.439 -16.772 1.00 49.19 381 ALA A C 1
ATOM 2919 O O . ALA A 1 381 ? 3.504 -12.250 -17.267 1.00 49.19 381 ALA A O 1
ATOM 2920 N N . ALA A 1 382 ? 1.854 -11.626 -15.866 1.00 45.25 382 ALA A N 1
ATOM 2921 C CA . ALA A 1 382 ? 2.544 -10.452 -15.326 1.00 45.25 382 ALA A CA 1
ATOM 2922 C C . ALA A 1 382 ? 3.441 -10.799 -14.123 1.00 45.25 382 ALA A C 1
ATOM 2924 O O . ALA A 1 382 ? 4.321 -10.025 -13.762 1.00 45.25 382 ALA A O 1
ATOM 2925 N N . TYR A 1 383 ? 3.236 -11.965 -13.503 1.00 46.12 383 TYR A N 1
ATOM 2926 C CA . TYR A 1 383 ? 4.022 -12.408 -12.358 1.00 46.12 383 TYR A CA 1
ATOM 2927 C C . TYR A 1 383 ? 4.106 -13.935 -12.317 1.00 46.12 383 TYR A C 1
ATOM 2929 O O . TYR A 1 383 ? 3.085 -14.611 -12.459 1.00 46.12 383 TYR A O 1
ATOM 2937 N N . VAL A 1 384 ? 5.327 -14.451 -12.153 1.00 51.09 384 VAL A N 1
ATOM 2938 C CA . VAL A 1 384 ? 5.654 -15.860 -11.902 1.00 51.09 384 VAL A CA 1
ATOM 2939 C C . VAL A 1 384 ? 6.692 -15.870 -10.788 1.00 51.09 384 VAL A C 1
ATOM 2941 O O . VAL A 1 384 ? 7.852 -15.547 -11.036 1.00 51.09 384 VAL A O 1
ATOM 2944 N N . ASP A 1 385 ? 6.300 -16.235 -9.570 1.00 51.59 385 ASP A N 1
ATOM 2945 C CA . ASP A 1 385 ? 7.274 -16.510 -8.514 1.00 51.59 385 ASP A CA 1
ATOM 2946 C C . ASP A 1 385 ? 7.486 -18.008 -8.350 1.00 51.59 385 ASP A C 1
ATOM 2948 O O . ASP A 1 385 ? 6.532 -18.784 -8.269 1.00 51.59 385 ASP A O 1
ATOM 2952 N N . SER A 1 386 ? 8.755 -18.396 -8.279 1.00 47.50 386 SER A N 1
ATOM 2953 C CA . SER A 1 386 ? 9.187 -19.719 -7.862 1.00 47.50 386 SER A CA 1
ATOM 2954 C C . SER A 1 386 ? 10.328 -19.581 -6.850 1.00 47.50 386 SER A C 1
ATOM 2956 O O . SER A 1 386 ? 11.484 -19.895 -7.145 1.00 47.50 386 SER A O 1
ATOM 2958 N N . ALA A 1 387 ? 10.033 -19.127 -5.634 1.00 43.41 387 ALA A N 1
ATOM 2959 C CA . ALA A 1 387 ? 10.982 -19.048 -4.519 1.00 43.41 387 ALA A CA 1
ATOM 2960 C C . ALA A 1 387 ? 11.422 -20.420 -3.962 1.00 43.41 387 ALA A C 1
ATOM 2962 O O . ALA A 1 387 ? 11.483 -20.648 -2.755 1.00 43.41 387 ALA A O 1
ATOM 2963 N N . GLY A 1 388 ? 11.726 -21.381 -4.839 1.00 43.16 388 GLY A N 1
ATOM 2964 C CA . GLY A 1 388 ? 12.255 -22.698 -4.481 1.00 43.16 388 GLY A CA 1
ATOM 2965 C C . GLY A 1 388 ? 11.267 -23.633 -3.773 1.00 43.16 388 GLY A C 1
ATOM 2966 O O . GLY A 1 388 ? 11.650 -24.743 -3.409 1.00 43.16 388 GLY A O 1
ATOM 2967 N N . THR A 1 389 ? 10.007 -23.226 -3.596 1.00 51.88 389 THR A N 1
ATOM 2968 C CA . THR A 1 389 ? 8.942 -24.009 -2.943 1.00 51.88 389 THR A CA 1
ATOM 2969 C C . THR A 1 389 ? 8.273 -25.021 -3.879 1.00 51.88 389 THR A C 1
ATOM 2971 O O . THR A 1 389 ? 7.634 -25.962 -3.414 1.00 51.88 389 THR A O 1
ATOM 2974 N N . GLY A 1 390 ? 8.438 -24.860 -5.198 1.00 52.25 390 GLY A N 1
ATOM 2975 C CA . GLY A 1 390 ? 7.723 -25.639 -6.215 1.00 52.25 390 GLY A CA 1
ATOM 2976 C C . GLY A 1 390 ? 6.279 -25.178 -6.441 1.00 52.25 390 GLY A C 1
ATOM 2977 O O . GLY A 1 390 ? 5.543 -25.840 -7.172 1.00 52.25 390 GLY A O 1
ATOM 2978 N N . GLU A 1 391 ? 5.876 -24.066 -5.825 1.00 55.88 391 GLU A N 1
ATOM 2979 C CA . GLU A 1 391 ? 4.617 -23.379 -6.102 1.00 55.88 391 GLU A CA 1
ATOM 2980 C C . GLU A 1 391 ? 4.817 -22.321 -7.191 1.00 55.88 391 GLU A C 1
ATOM 2982 O O . GLU A 1 391 ? 5.907 -21.773 -7.333 1.00 55.88 391 GLU A O 1
ATOM 2987 N N . ILE A 1 392 ? 3.771 -22.084 -7.980 1.00 59.81 392 ILE A N 1
ATOM 2988 C CA . ILE A 1 392 ? 3.742 -21.134 -9.089 1.00 59.81 392 ILE A CA 1
ATOM 2989 C C . ILE A 1 392 ? 2.479 -20.293 -8.937 1.00 59.81 392 ILE A C 1
ATOM 2991 O O . ILE A 1 392 ? 1.367 -20.830 -8.939 1.00 59.81 392 ILE A O 1
ATOM 2995 N N . VAL A 1 393 ? 2.656 -18.980 -8.836 1.00 56.94 393 VAL A N 1
ATOM 2996 C CA . VAL A 1 393 ? 1.572 -17.993 -8.864 1.00 56.94 393 VAL A CA 1
ATOM 2997 C C . VAL A 1 393 ? 1.574 -17.334 -10.232 1.00 56.94 393 VAL A C 1
ATOM 2999 O O . VAL A 1 393 ? 2.622 -16.896 -10.686 1.00 56.94 393 VAL A O 1
ATOM 3002 N N . LEU A 1 394 ? 0.418 -17.283 -10.886 1.00 61.59 394 LEU A N 1
ATOM 3003 C CA . LEU A 1 394 ? 0.208 -16.595 -12.153 1.00 61.59 394 LEU A CA 1
ATOM 3004 C C . LEU A 1 394 ? -0.881 -15.550 -11.956 1.00 61.59 394 LEU A C 1
ATOM 3006 O O . LEU A 1 394 ? -2.006 -15.883 -11.585 1.00 61.59 394 LEU A O 1
ATOM 3010 N N . GLN A 1 395 ? -0.569 -14.300 -12.267 1.00 58.91 395 GLN A N 1
ATOM 3011 C CA . GLN A 1 395 ? -1.570 -13.255 -12.451 1.00 58.91 395 GLN A CA 1
ATOM 3012 C C . GLN A 1 395 ? -1.610 -12.885 -13.930 1.00 58.91 395 GLN A C 1
ATOM 3014 O O . GLN A 1 395 ? -0.599 -12.480 -14.507 1.00 58.91 395 GLN A O 1
ATOM 3019 N N . ALA A 1 396 ? -2.769 -13.076 -14.558 1.00 62.12 396 ALA A N 1
ATOM 3020 C CA . ALA A 1 396 ? -2.952 -12.810 -15.976 1.00 62.12 396 ALA A CA 1
ATOM 3021 C C . ALA A 1 396 ? -4.096 -11.812 -16.187 1.00 62.12 396 ALA A C 1
ATOM 3023 O O . ALA A 1 396 ? -5.235 -12.143 -15.846 1.00 62.12 396 ALA A O 1
ATOM 3024 N N . PRO A 1 397 ? -3.853 -10.624 -16.768 1.00 60.62 397 PRO A N 1
ATOM 3025 C CA . PRO A 1 397 ? -4.931 -9.738 -17.178 1.00 60.62 397 PRO A CA 1
ATOM 3026 C C . PRO A 1 397 ? -5.790 -10.421 -18.250 1.00 60.62 397 PRO A C 1
ATOM 3028 O O . PRO A 1 397 ? -5.292 -10.967 -19.242 1.00 60.62 397 PRO A O 1
ATOM 3031 N N . VAL A 1 398 ? -7.107 -10.388 -18.057 1.00 64.06 398 VAL A N 1
ATOM 3032 C CA . VAL A 1 398 ? -8.097 -11.005 -18.946 1.00 64.06 398 VAL A CA 1
ATOM 3033 C C . VAL A 1 398 ? -9.256 -10.051 -19.203 1.00 64.06 398 VAL A C 1
ATOM 3035 O O . VAL A 1 398 ? -9.630 -9.238 -18.366 1.00 64.06 398 VAL A O 1
ATOM 3038 N N . ASN A 1 399 ? -9.870 -10.181 -20.370 1.00 70.25 399 ASN A N 1
ATOM 3039 C CA . ASN A 1 399 ? -11.247 -9.769 -20.568 1.00 70.25 399 ASN A CA 1
ATOM 3040 C C . ASN A 1 399 ? -12.140 -10.981 -20.284 1.00 70.25 399 ASN A C 1
ATOM 3042 O O . ASN A 1 399 ? -11.898 -12.065 -20.817 1.00 70.25 399 ASN A O 1
ATOM 3046 N N . TYR A 1 400 ? -13.164 -10.807 -19.462 1.00 71.12 400 TYR A N 1
ATOM 3047 C CA . TYR A 1 400 ? -14.130 -11.834 -19.101 1.00 71.12 400 TYR A CA 1
ATOM 3048 C C . TYR A 1 400 ? -15.512 -11.494 -19.660 1.00 71.12 400 TYR A C 1
ATOM 3050 O O . TYR A 1 400 ? -15.953 -10.348 -19.609 1.00 71.12 400 TYR A O 1
ATOM 3058 N N . SER A 1 401 ? -16.208 -12.496 -20.189 1.00 71.12 401 SER A N 1
ATOM 3059 C CA . SER A 1 401 ? -17.625 -12.393 -20.529 1.00 71.12 401 SER A CA 1
ATOM 3060 C C . SER A 1 401 ? -18.364 -13.607 -19.991 1.00 71.12 401 SER A C 1
ATOM 3062 O O . SER A 1 401 ? -17.990 -14.743 -20.280 1.00 71.12 401 SER A O 1
ATOM 3064 N N . ALA A 1 402 ? -19.440 -13.381 -19.240 1.00 68.94 402 ALA A N 1
ATOM 3065 C CA . ALA A 1 402 ? -20.254 -14.457 -18.681 1.00 68.94 402 ALA A CA 1
ATOM 3066 C C . ALA A 1 402 ? -21.058 -15.231 -19.746 1.00 68.94 402 ALA A C 1
ATOM 3068 O O . ALA A 1 402 ? -21.478 -16.357 -19.496 1.00 68.94 402 ALA A O 1
ATOM 3069 N N . THR A 1 403 ? -21.289 -14.649 -20.935 1.00 62.31 403 THR A N 1
ATOM 3070 C CA . THR A 1 403 ? -22.354 -15.120 -21.840 1.00 62.31 403 THR A CA 1
ATOM 3071 C C . THR A 1 403 ? -21.926 -15.569 -23.241 1.00 62.31 403 THR A C 1
ATOM 3073 O O . THR A 1 403 ? -22.675 -16.353 -23.825 1.00 62.31 403 THR A O 1
ATOM 3076 N N . SER A 1 404 ? -20.781 -15.151 -23.818 1.00 60.62 404 SER A N 1
ATOM 3077 C CA . SER A 1 404 ? -20.315 -15.702 -25.117 1.00 60.62 404 SER A CA 1
ATOM 3078 C C . SER A 1 404 ? -18.909 -15.259 -25.573 1.00 60.62 404 SER A C 1
ATOM 3080 O O . SER A 1 404 ? -18.337 -14.312 -25.046 1.00 60.62 404 SER A O 1
ATOM 3082 N N . CYS A 1 405 ? -18.386 -15.906 -26.630 1.00 54.94 405 CYS A N 1
ATOM 3083 C CA . CYS A 1 405 ? -17.185 -15.491 -27.377 1.00 54.94 405 CYS A CA 1
ATOM 3084 C C . CYS A 1 405 ? -17.456 -14.398 -28.440 1.00 54.94 405 CYS A C 1
ATOM 3086 O O . CYS A 1 405 ? -16.615 -14.197 -29.318 1.00 54.94 405 CYS A O 1
ATOM 3088 N N . ASP A 1 406 ? -18.631 -13.757 -28.442 1.00 56.69 406 ASP A N 1
ATOM 3089 C CA . ASP A 1 406 ? -18.983 -12.751 -29.450 1.00 56.69 406 ASP A CA 1
ATOM 3090 C C . ASP A 1 406 ? -18.066 -11.516 -29.310 1.00 56.69 406 ASP A C 1
ATOM 3092 O O . ASP A 1 406 ? -17.981 -10.929 -28.227 1.00 56.69 406 ASP A O 1
ATOM 3096 N N . PRO A 1 407 ? -17.374 -11.076 -30.378 1.00 50.72 407 PRO A N 1
ATOM 3097 C CA . PRO A 1 407 ? -16.629 -9.818 -30.375 1.00 50.72 407 PRO A CA 1
ATOM 3098 C C . PRO A 1 407 ? -17.477 -8.592 -30.000 1.00 50.72 407 PRO A C 1
ATOM 3100 O O . PRO A 1 407 ? -16.912 -7.581 -29.594 1.00 50.72 407 PRO A O 1
ATOM 3103 N N . ALA A 1 408 ? -18.804 -8.671 -30.148 1.00 52.47 408 ALA A N 1
ATOM 3104 C CA . ALA A 1 408 ? -19.763 -7.641 -29.756 1.00 52.47 408 ALA A CA 1
ATOM 3105 C C . ALA A 1 408 ? -20.339 -7.823 -28.336 1.00 52.47 408 ALA A C 1
ATOM 3107 O O . ALA A 1 408 ? -21.154 -7.002 -27.912 1.00 52.47 408 ALA A O 1
ATOM 3108 N N . ALA A 1 409 ? -19.953 -8.877 -27.607 1.00 58.44 409 ALA A N 1
ATOM 3109 C CA . ALA A 1 409 ? -20.342 -9.055 -26.211 1.00 58.44 409 ALA A CA 1
ATOM 3110 C C . ALA A 1 409 ? -19.749 -7.946 -25.332 1.00 58.44 409 ALA A C 1
ATOM 3112 O O . ALA A 1 409 ? -18.676 -7.411 -25.617 1.00 58.44 409 ALA A O 1
ATOM 3113 N N . THR A 1 410 ? -20.428 -7.626 -24.231 1.00 63.84 410 THR A N 1
ATOM 3114 C CA . THR A 1 410 ? -19.834 -6.811 -23.171 1.00 63.84 410 THR A CA 1
ATOM 3115 C C . THR A 1 410 ? -18.725 -7.630 -22.513 1.00 63.84 410 THR A C 1
ATOM 3117 O O . THR A 1 410 ? -18.948 -8.765 -22.079 1.00 63.84 410 THR A O 1
ATOM 3120 N N . TRP A 1 411 ? -17.519 -7.069 -22.506 1.00 68.44 411 TRP A N 1
ATOM 3121 C CA . TRP A 1 411 ? -16.334 -7.662 -21.899 1.00 68.44 411 TRP A CA 1
ATOM 3122 C C . TRP A 1 411 ? -15.954 -6.850 -20.666 1.00 68.44 411 TRP A C 1
ATOM 3124 O O . TRP A 1 411 ? -15.749 -5.640 -20.757 1.00 68.44 411 TRP A O 1
ATOM 3134 N N . GLN A 1 412 ? -15.830 -7.530 -19.534 1.00 67.38 412 GLN A 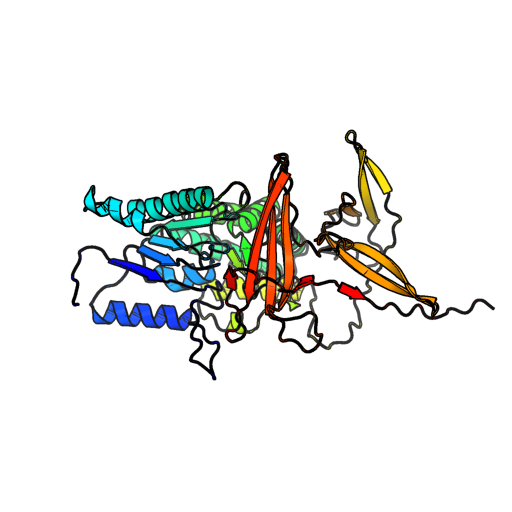N 1
ATOM 3135 C CA . GLN A 1 412 ? -15.326 -6.965 -18.292 1.00 67.38 412 GLN A CA 1
ATOM 3136 C C . GLN A 1 412 ? -13.815 -7.132 -18.256 1.00 67.38 412 GLN A C 1
ATOM 3138 O O . GLN A 1 412 ? -13.305 -8.231 -18.470 1.00 67.38 412 GLN A O 1
ATOM 3143 N N . GLN A 1 413 ? -13.086 -6.055 -17.990 1.00 66.88 413 GLN A N 1
ATOM 3144 C CA . GLN A 1 413 ? -11.658 -6.167 -17.711 1.00 66.88 413 GLN A CA 1
ATOM 3145 C C . GLN A 1 413 ? -11.468 -6.772 -16.326 1.00 66.88 413 GLN A C 1
ATOM 3147 O O . GLN A 1 413 ? -12.227 -6.483 -15.407 1.00 66.88 413 GLN A O 1
ATOM 3152 N N . GLY A 1 414 ? -10.457 -7.605 -16.166 1.00 66.00 414 GLY A N 1
ATOM 3153 C CA . GLY A 1 414 ? -10.172 -8.268 -14.911 1.00 66.00 414 GLY A CA 1
ATOM 3154 C C . GLY A 1 414 ? -8.844 -8.991 -14.975 1.00 66.00 414 GLY A C 1
ATOM 3155 O O . GLY A 1 414 ? -8.036 -8.777 -15.880 1.00 66.00 414 GLY A O 1
ATOM 3156 N N . PHE A 1 415 ? -8.629 -9.885 -14.029 1.00 67.62 415 PHE A N 1
ATOM 3157 C CA . PHE A 1 415 ? -7.450 -10.727 -14.002 1.00 67.62 415 PHE A CA 1
ATOM 3158 C C . PHE A 1 415 ? -7.789 -12.091 -13.418 1.00 67.62 415 PHE A C 1
ATOM 3160 O O . PHE A 1 415 ? -8.680 -12.267 -12.583 1.00 67.62 415 PHE A O 1
ATOM 3167 N N . LEU A 1 416 ? -7.069 -13.077 -13.930 1.00 67.44 416 LEU A N 1
ATOM 3168 C CA . LEU A 1 416 ? -7.125 -14.447 -13.483 1.00 67.44 416 LEU A CA 1
ATOM 3169 C C . LEU A 1 416 ? -5.912 -14.687 -12.593 1.00 67.44 416 LEU A C 1
ATOM 3171 O O . LEU A 1 416 ? -4.773 -14.633 -13.056 1.00 67.44 416 LEU A O 1
ATOM 3175 N N . HIS A 1 417 ? -6.177 -14.944 -11.321 1.00 67.75 417 HIS A N 1
ATOM 3176 C CA . HIS A 1 417 ? -5.171 -15.306 -10.342 1.00 67.75 417 HIS A CA 1
ATOM 3177 C C . HIS A 1 417 ? -5.157 -16.832 -10.198 1.00 67.75 417 HIS A C 1
ATOM 3179 O O . HIS A 1 417 ? -6.109 -17.430 -9.693 1.00 67.75 417 HIS A O 1
ATOM 3185 N N . ILE A 1 418 ? -4.109 -17.478 -10.705 1.00 70.12 418 ILE A N 1
ATOM 3186 C CA . ILE A 1 418 ? -3.940 -18.932 -10.707 1.00 70.12 418 ILE A CA 1
ATOM 3187 C C . ILE A 1 418 ? -2.783 -19.291 -9.795 1.00 70.12 418 ILE A C 1
ATOM 3189 O O . ILE A 1 418 ? -1.696 -18.741 -9.899 1.00 70.12 418 ILE A O 1
ATOM 3193 N N . VAL A 1 419 ? -2.995 -20.288 -8.951 1.00 63.06 419 VAL A N 1
ATOM 3194 C CA . VAL A 1 419 ? -1.958 -20.833 -8.084 1.00 63.06 419 VAL A CA 1
ATOM 3195 C C . VAL A 1 419 ? -1.857 -22.316 -8.348 1.00 63.06 419 VAL A C 1
ATOM 3197 O O . VAL A 1 419 ? -2.834 -23.043 -8.161 1.00 63.06 419 VAL A O 1
ATOM 3200 N N . ARG A 1 420 ? -0.670 -22.770 -8.736 1.00 67.56 420 ARG A N 1
ATOM 3201 C CA . ARG A 1 420 ? -0.312 -24.183 -8.811 1.00 67.56 420 ARG A CA 1
ATOM 3202 C C . ARG A 1 420 ? 0.649 -24.515 -7.679 1.00 67.56 420 ARG A C 1
ATOM 3204 O O . ARG A 1 420 ? 1.727 -23.944 -7.594 1.00 67.56 420 ARG A O 1
ATOM 3211 N N . ARG A 1 421 ? 0.280 -25.467 -6.831 1.00 66.00 421 ARG A N 1
ATOM 3212 C CA . ARG A 1 421 ? 1.102 -25.891 -5.692 1.00 66.00 421 ARG A CA 1
ATOM 3213 C C . ARG A 1 421 ? 2.079 -26.999 -6.071 1.00 66.00 421 ARG A C 1
ATOM 3215 O O . ARG A 1 421 ? 1.911 -27.673 -7.091 1.00 66.00 421 ARG A O 1
ATOM 3222 N N . ALA A 1 422 ? 3.045 -27.254 -5.189 1.00 63.59 422 ALA A N 1
ATOM 3223 C CA . ALA A 1 422 ? 4.036 -28.321 -5.347 1.00 63.59 422 ALA A CA 1
ATOM 3224 C C . ALA A 1 422 ? 3.409 -29.726 -5.478 1.00 63.59 422 ALA A C 1
ATOM 3226 O O . ALA A 1 422 ? 3.961 -30.603 -6.143 1.00 63.59 422 ALA A O 1
ATOM 3227 N N . ASP A 1 423 ? 2.224 -29.942 -4.899 1.00 70.50 423 ASP A N 1
ATOM 3228 C CA . ASP A 1 423 ? 1.450 -31.184 -5.033 1.00 70.50 423 ASP A CA 1
ATOM 3229 C C . ASP A 1 423 ? 0.657 -31.284 -6.355 1.00 70.50 423 ASP A C 1
ATOM 3231 O O . ASP A 1 423 ? -0.104 -32.230 -6.558 1.00 70.50 423 ASP A O 1
ATOM 3235 N N . SER A 1 424 ? 0.859 -30.333 -7.274 1.00 64.44 424 SER A N 1
ATOM 3236 C CA . SER A 1 424 ? 0.142 -30.162 -8.544 1.00 64.44 424 SER A CA 1
ATOM 3237 C C . SER A 1 424 ? -1.337 -29.784 -8.429 1.00 64.44 424 SER A C 1
ATOM 3239 O O . SER A 1 424 ? -2.010 -29.700 -9.459 1.00 64.44 424 SER A O 1
ATOM 3241 N N . SER A 1 425 ? -1.856 -29.501 -7.230 1.00 66.94 425 SER A N 1
ATOM 3242 C CA . SER A 1 425 ? -3.174 -28.877 -7.100 1.00 66.94 425 SER A CA 1
ATOM 3243 C C . SER A 1 425 ? -3.159 -27.475 -7.713 1.00 66.94 425 SER A C 1
ATOM 3245 O O . SER A 1 425 ? -2.145 -26.778 -7.689 1.00 66.94 425 SER A O 1
ATOM 3247 N N . THR A 1 426 ? -4.277 -27.075 -8.319 1.00 62.88 426 THR A N 1
ATOM 3248 C CA . THR A 1 426 ? -4.427 -25.761 -8.955 1.00 62.88 426 THR A CA 1
ATOM 3249 C C . THR A 1 426 ? -5.706 -25.097 -8.468 1.00 62.88 426 THR A C 1
ATOM 3251 O O . THR A 1 426 ? -6.766 -25.720 -8.471 1.00 62.88 426 THR A O 1
ATOM 3254 N N . THR A 1 427 ? -5.606 -23.837 -8.061 1.00 65.44 427 THR A N 1
ATOM 3255 C CA . THR A 1 427 ? -6.747 -22.968 -7.746 1.00 65.44 427 THR A CA 1
ATOM 3256 C C . THR A 1 427 ? -6.738 -21.776 -8.689 1.00 65.44 427 THR A C 1
ATOM 3258 O O . THR A 1 427 ? -5.666 -21.284 -9.028 1.00 65.44 427 THR A O 1
ATOM 3261 N N . ALA A 1 428 ? -7.914 -21.314 -9.102 1.00 70.25 428 ALA A N 1
ATOM 3262 C CA . ALA A 1 428 ? -8.067 -20.131 -9.938 1.00 70.25 428 ALA A CA 1
ATOM 3263 C C . ALA A 1 428 ? -9.151 -19.228 -9.346 1.00 70.25 428 ALA A C 1
ATOM 3265 O O . ALA A 1 428 ? -10.233 -19.710 -9.011 1.00 70.25 428 ALA A O 1
ATOM 3266 N N . GLN A 1 429 ? -8.847 -17.941 -9.230 1.00 69.44 429 GLN A N 1
ATOM 3267 C CA . GLN A 1 429 ? -9.752 -16.897 -8.766 1.00 69.44 429 GLN A CA 1
ATOM 3268 C C . GLN A 1 429 ? -9.872 -15.849 -9.869 1.00 69.44 429 GLN A C 1
ATOM 3270 O O . GLN A 1 429 ? -8.867 -15.408 -10.431 1.00 69.44 429 GLN A O 1
ATOM 3275 N N . LEU A 1 430 ? -11.108 -15.501 -10.219 1.00 70.69 430 LEU A N 1
ATOM 3276 C CA . LEU A 1 430 ? -11.395 -14.453 -11.187 1.00 70.69 430 LEU A CA 1
ATOM 3277 C C . LEU A 1 430 ? -11.761 -13.195 -10.425 1.00 70.69 430 LEU A C 1
ATOM 3279 O O . LEU A 1 430 ? -12.661 -13.209 -9.591 1.00 70.69 430 LEU A O 1
ATOM 3283 N N . PHE A 1 431 ? -11.118 -12.107 -10.796 1.00 69.06 431 PHE A N 1
ATOM 3284 C CA . PHE A 1 431 ? -11.446 -10.794 -10.301 1.00 69.06 431 PHE A CA 1
ATOM 3285 C C . PHE A 1 431 ? -11.776 -9.896 -11.482 1.00 69.06 431 PHE A C 1
ATOM 3287 O O . PHE A 1 431 ? -11.045 -9.880 -12.474 1.00 69.06 431 PHE A O 1
ATOM 3294 N N . VAL A 1 432 ? -12.885 -9.171 -11.403 1.00 66.75 432 VAL A N 1
ATOM 3295 C CA . VAL A 1 432 ? -13.361 -8.308 -12.492 1.00 66.75 432 VAL A CA 1
ATOM 3296 C C . VAL A 1 432 ? -13.586 -6.894 -12.002 1.00 66.75 432 VAL A C 1
ATOM 3298 O O . VAL A 1 432 ? -13.992 -6.658 -10.865 1.00 66.75 432 VAL A O 1
ATOM 3301 N N . LYS A 1 433 ? -13.316 -5.958 -12.908 1.00 65.06 433 LYS A N 1
ATOM 3302 C CA . LYS A 1 433 ? -13.661 -4.553 -12.781 1.00 65.06 433 LYS A CA 1
ATOM 3303 C C . LYS A 1 433 ? -15.170 -4.403 -12.948 1.00 65.06 433 LYS A C 1
ATOM 3305 O O . LYS A 1 433 ? -15.732 -4.913 -13.920 1.00 65.06 433 LYS A O 1
ATOM 3310 N N . SER A 1 434 ? -15.809 -3.692 -12.025 1.00 58.50 434 SER A N 1
ATOM 3311 C CA . SER A 1 434 ? -17.241 -3.377 -12.112 1.00 58.50 434 SER A CA 1
ATOM 3312 C C . SER A 1 434 ? -17.566 -2.636 -13.423 1.00 58.50 434 SER A C 1
ATOM 3314 O O . SER A 1 434 ? -16.874 -1.687 -13.800 1.00 58.50 434 SER A O 1
ATOM 3316 N N . GLU A 1 435 ? -18.615 -3.068 -14.141 1.00 53.19 435 GLU A N 1
ATOM 3317 C CA . GLU A 1 435 ? -19.057 -2.454 -15.414 1.00 53.19 435 GLU A CA 1
ATOM 3318 C C . GLU A 1 435 ? -19.570 -1.020 -15.240 1.00 53.19 435 GLU A C 1
ATOM 3320 O O . GLU A 1 435 ? -19.518 -0.224 -16.181 1.00 53.19 435 GLU A O 1
ATOM 3325 N N . ASN A 1 436 ? -20.046 -0.688 -14.039 1.00 48.56 436 ASN A N 1
ATOM 3326 C CA . ASN A 1 436 ? -20.700 0.583 -13.737 1.00 48.56 436 ASN A CA 1
ATOM 3327 C C . ASN A 1 436 ? -19.796 1.546 -12.953 1.00 48.56 436 ASN A C 1
ATOM 3329 O O . ASN A 1 436 ? -20.133 2.722 -12.814 1.00 48.56 436 ASN A O 1
ATOM 3333 N N . GLU A 1 437 ? -18.657 1.071 -12.436 1.00 50.19 437 GLU A N 1
ATOM 3334 C CA . GLU A 1 437 ? -17.899 1.763 -11.391 1.00 50.19 437 GLU A CA 1
ATOM 3335 C C . GLU A 1 437 ? -16.409 1.745 -11.737 1.00 50.19 437 GLU A C 1
ATOM 3337 O O . GLU A 1 437 ? -15.737 0.710 -11.744 1.00 50.19 437 GLU A O 1
ATOM 3342 N N . GLN A 1 438 ? -15.881 2.919 -12.083 1.00 54.19 438 GLN A N 1
ATOM 3343 C CA . GLN A 1 438 ? -14.510 3.057 -12.563 1.00 54.19 438 GLN A CA 1
ATOM 3344 C C . GLN A 1 438 ? -13.516 2.717 -11.447 1.00 54.19 438 GLN A C 1
ATOM 3346 O O . GLN A 1 438 ? -13.206 3.556 -10.607 1.00 54.19 438 GLN A O 1
ATOM 3351 N N . GLY A 1 439 ? -12.997 1.488 -11.469 1.00 52.62 439 GLY A N 1
ATOM 3352 C CA . GLY A 1 439 ? -11.840 1.091 -10.668 1.00 52.62 439 GLY A CA 1
ATOM 3353 C C . GLY A 1 439 ? -12.091 0.132 -9.518 1.00 52.62 439 GLY A C 1
ATOM 3354 O O . GLY A 1 439 ? -11.125 -0.257 -8.876 1.00 52.62 439 GLY A O 1
ATOM 3355 N N . LEU A 1 440 ? -13.318 -0.321 -9.273 1.00 56.34 440 LEU A N 1
ATOM 3356 C CA . LEU A 1 440 ? -13.576 -1.325 -8.232 1.00 56.34 440 LEU A CA 1
ATOM 3357 C C . LEU A 1 440 ? -13.296 -2.739 -8.724 1.00 56.34 440 LEU A C 1
ATOM 3359 O O . LEU A 1 440 ? -13.726 -3.092 -9.822 1.00 56.34 440 LEU A O 1
ATOM 3363 N N . VAL A 1 441 ? -12.635 -3.539 -7.884 1.00 55.81 441 VAL A N 1
ATOM 3364 C CA . VAL A 1 441 ? -12.425 -4.977 -8.097 1.00 55.81 441 VAL A CA 1
ATOM 3365 C C . VAL A 1 441 ? -13.129 -5.776 -7.019 1.00 55.81 441 VAL A C 1
ATOM 3367 O O . VAL A 1 441 ? -13.103 -5.418 -5.842 1.00 55.81 441 VAL A O 1
ATOM 3370 N N . SER A 1 442 ? -13.671 -6.920 -7.415 1.00 57.19 442 SER A N 1
ATOM 3371 C CA . SER A 1 442 ? -13.938 -8.029 -6.503 1.00 57.19 442 SER A CA 1
ATOM 3372 C C . SER A 1 442 ? -13.664 -9.366 -7.152 1.00 57.19 442 SER A C 1
ATOM 3374 O O . SER A 1 442 ? -13.688 -9.500 -8.378 1.00 57.19 442 SER A O 1
ATOM 3376 N N . GLU A 1 443 ? -13.440 -10.367 -6.302 1.00 69.00 443 GLU A N 1
ATOM 3377 C CA . GLU A 1 443 ? -13.539 -11.759 -6.709 1.00 69.00 443 GLU A CA 1
ATOM 3378 C C . GLU A 1 443 ? -14.981 -12.064 -7.133 1.00 69.00 443 GLU A C 1
ATOM 3380 O O . GLU A 1 443 ? -15.928 -11.841 -6.376 1.00 69.00 443 GLU A O 1
ATOM 3385 N N . VAL A 1 444 ? -15.147 -12.636 -8.322 1.00 66.06 444 VAL A N 1
ATOM 3386 C CA . VAL A 1 444 ? -16.429 -13.154 -8.801 1.00 66.06 444 VAL A CA 1
ATOM 3387 C C . VAL A 1 444 ? -16.310 -14.634 -9.127 1.00 66.06 444 VAL A C 1
ATOM 3389 O O . VAL A 1 444 ? -15.266 -15.143 -9.537 1.00 66.06 444 VAL A O 1
ATOM 3392 N N . SER A 1 445 ? -17.422 -15.350 -8.991 1.00 69.38 445 SER A N 1
ATOM 3393 C CA . SER A 1 445 ? -17.501 -16.714 -9.507 1.00 69.38 445 SER A CA 1
ATOM 3394 C C . SER A 1 445 ? -17.627 -16.675 -11.027 1.00 69.38 445 SER A C 1
ATOM 3396 O O . SER A 1 445 ? -18.591 -16.120 -11.551 1.00 69.38 445 SER A O 1
ATOM 3398 N N . ALA A 1 446 ? -16.683 -17.296 -11.735 1.00 62.84 446 ALA A N 1
ATOM 3399 C CA . ALA A 1 446 ? -16.822 -17.515 -13.169 1.00 62.84 446 ALA A CA 1
ATOM 3400 C C . ALA A 1 446 ? -18.084 -18.351 -13.458 1.00 62.84 446 ALA A C 1
ATOM 3402 O O . ALA A 1 446 ? -18.293 -19.415 -12.867 1.00 62.84 446 ALA A O 1
ATOM 3403 N N . GLU A 1 447 ? -18.931 -17.870 -14.367 1.00 65.50 447 GLU A N 1
ATOM 3404 C CA . GLU A 1 447 ? -20.165 -18.549 -14.749 1.00 65.50 447 GLU A CA 1
ATOM 3405 C C . GLU A 1 447 ? -19.874 -19.759 -15.644 1.00 65.50 447 GLU A C 1
ATOM 3407 O O . GLU A 1 447 ? -18.923 -19.785 -16.431 1.00 65.50 447 GLU A O 1
ATOM 3412 N N . VAL A 1 448 ? -20.722 -20.786 -15.551 1.00 59.53 448 VAL A N 1
ATOM 3413 C CA . VAL A 1 448 ? -20.623 -21.965 -16.419 1.00 59.53 448 VAL A CA 1
ATOM 3414 C C . VAL A 1 448 ? -20.888 -21.543 -17.866 1.00 59.53 448 VAL A C 1
ATOM 3416 O O . VAL A 1 448 ? -22.011 -21.194 -18.213 1.00 59.53 448 VAL A O 1
ATOM 3419 N N . GLY A 1 449 ? -19.858 -21.624 -18.712 1.00 60.59 449 GLY A N 1
ATOM 3420 C CA . GLY A 1 449 ? -19.903 -21.152 -20.103 1.00 60.59 449 GLY A CA 1
ATOM 3421 C C . GLY A 1 449 ? -19.295 -19.763 -20.321 1.00 60.59 449 GLY A C 1
ATOM 3422 O O . GLY A 1 449 ? -19.247 -19.315 -21.466 1.00 60.59 449 GLY A O 1
ATOM 3423 N N . GLY A 1 450 ? -18.797 -19.117 -19.261 1.00 63.34 450 GLY A N 1
ATOM 3424 C CA . GLY A 1 450 ? -18.040 -17.875 -19.348 1.00 63.34 450 GLY A CA 1
ATOM 3425 C C . GLY A 1 450 ? -16.738 -18.033 -20.139 1.00 63.34 450 GLY A C 1
ATOM 3426 O O . GLY A 1 450 ? -16.145 -19.113 -20.209 1.00 63.34 450 GLY A O 1
ATOM 3427 N N . VAL A 1 451 ? -16.301 -16.938 -20.755 1.00 66.00 451 VAL A N 1
ATOM 3428 C CA . VAL A 1 451 ? -15.172 -16.895 -21.686 1.00 66.00 451 VAL A CA 1
ATOM 3429 C C . VAL A 1 451 ? -14.121 -15.927 -21.168 1.00 66.00 451 VAL A C 1
ATOM 3431 O O . VAL A 1 451 ? -14.430 -14.789 -20.819 1.00 66.00 451 VAL A O 1
ATOM 3434 N N . PHE A 1 452 ? -12.866 -16.376 -21.176 1.00 65.31 452 PHE A N 1
ATOM 3435 C CA . PHE A 1 452 ? -11.698 -15.558 -20.866 1.00 65.31 452 PHE A CA 1
ATOM 3436 C C . PHE A 1 452 ? -10.936 -15.245 -22.147 1.00 65.31 452 PHE A C 1
ATOM 3438 O O . PHE A 1 452 ? -10.648 -16.138 -22.946 1.00 65.31 452 PHE A O 1
ATOM 3445 N N . LYS A 1 453 ? -10.562 -13.983 -22.317 1.00 64.81 453 LYS A N 1
ATOM 3446 C CA . LYS A 1 453 ? -9.665 -13.530 -23.371 1.00 64.81 453 LYS A CA 1
ATOM 3447 C C . LYS A 1 453 ? -8.445 -12.869 -22.726 1.00 64.81 453 LYS A C 1
ATOM 3449 O O . LYS A 1 453 ? -8.571 -11.737 -22.260 1.00 64.81 453 LYS A O 1
ATOM 3454 N N . PRO A 1 454 ? -7.286 -13.545 -22.691 1.00 59.00 454 PRO A N 1
ATOM 3455 C CA . PRO A 1 454 ? -6.051 -12.955 -22.186 1.00 59.00 454 PRO A CA 1
ATOM 3456 C C . PRO A 1 454 ? -5.705 -11.687 -22.963 1.00 59.00 454 PRO A C 1
ATOM 3458 O O . PRO A 1 454 ? -5.972 -11.601 -24.168 1.00 59.00 454 PRO A O 1
ATOM 3461 N N . PHE A 1 455 ? -5.111 -10.708 -22.289 1.00 54.66 455 PHE A N 1
ATOM 3462 C CA . PHE A 1 455 ? -4.458 -9.614 -22.997 1.00 54.66 455 PHE A CA 1
ATOM 3463 C C . PHE A 1 455 ? -3.246 -10.185 -23.738 1.00 54.66 455 PHE A C 1
ATOM 3465 O O . PHE A 1 455 ? -2.483 -10.957 -23.174 1.00 54.66 455 PHE A O 1
ATOM 3472 N N . ILE A 1 456 ? -3.107 -9.862 -25.023 1.00 50.19 456 ILE A N 1
ATOM 3473 C CA . ILE A 1 456 ? -1.949 -10.242 -25.835 1.00 50.19 456 ILE A CA 1
ATOM 3474 C C . ILE A 1 456 ? -1.555 -9.002 -26.630 1.00 50.19 456 ILE A C 1
ATOM 3476 O O . ILE A 1 456 ? -2.409 -8.409 -27.299 1.00 50.19 456 ILE A O 1
ATOM 3480 N N . TYR A 1 457 ? -0.287 -8.602 -26.551 1.00 46.59 457 TYR A N 1
ATOM 3481 C CA . TYR A 1 457 ? 0.232 -7.486 -27.331 1.00 46.59 457 TYR A CA 1
ATOM 3482 C C . TYR A 1 457 ? 0.562 -7.985 -28.740 1.00 46.59 457 TYR A C 1
ATOM 3484 O O . TYR A 1 457 ? 1.387 -8.876 -28.932 1.00 46.59 457 TYR A O 1
ATOM 3492 N N . ALA A 1 458 ? -0.114 -7.427 -29.741 1.00 40.22 458 ALA A N 1
ATOM 3493 C CA . ALA A 1 458 ? 0.169 -7.700 -31.144 1.00 40.22 458 ALA A CA 1
ATOM 3494 C C . ALA A 1 458 ? 0.750 -6.438 -31.781 1.00 40.22 458 ALA A C 1
ATOM 3496 O O . ALA A 1 458 ? 0.055 -5.423 -31.872 1.00 40.22 458 ALA A O 1
ATOM 3497 N N . GLN A 1 459 ? 1.997 -6.513 -32.242 1.00 38.47 459 GLN A N 1
ATOM 3498 C CA . GLN A 1 459 ? 2.599 -5.479 -33.075 1.00 38.47 459 GLN A CA 1
ATOM 3499 C C . GLN A 1 459 ? 2.591 -5.972 -34.525 1.00 38.47 459 GLN A C 1
ATOM 3501 O O . GLN A 1 459 ? 2.996 -7.093 -34.833 1.00 38.47 459 GLN A O 1
ATOM 3506 N N . ILE A 1 460 ? 2.049 -5.156 -35.428 1.00 39.66 460 ILE A N 1
ATOM 3507 C CA . ILE A 1 460 ? 2.086 -5.441 -36.863 1.00 39.66 460 ILE A CA 1
ATOM 3508 C C . ILE A 1 460 ? 3.273 -4.673 -37.427 1.00 39.66 460 ILE A C 1
ATOM 3510 O O . ILE A 1 460 ? 3.188 -3.461 -37.614 1.00 39.66 460 ILE A O 1
ATOM 3514 N N . THR A 1 461 ? 4.367 -5.379 -37.690 1.00 41.22 461 THR A N 1
ATOM 3515 C CA . THR A 1 461 ? 5.538 -4.806 -38.349 1.00 41.22 461 THR A CA 1
ATOM 3516 C C . THR A 1 461 ? 5.391 -5.047 -39.851 1.00 41.22 461 THR A C 1
ATOM 3518 O O . THR A 1 461 ? 5.609 -6.149 -40.352 1.00 41.22 461 THR A O 1
ATOM 3521 N N . GLU A 1 462 ? 4.964 -4.030 -40.605 1.00 37.47 462 GLU A N 1
ATOM 3522 C CA . GLU A 1 462 ? 5.061 -4.081 -42.067 1.00 37.47 462 GLU A CA 1
ATOM 3523 C C . GLU A 1 462 ? 6.539 -3.945 -42.442 1.00 37.47 462 GLU A C 1
ATOM 3525 O O . GLU A 1 462 ? 7.079 -2.843 -42.532 1.00 37.47 462 GLU A O 1
ATOM 3530 N N . LEU A 1 463 ? 7.219 -5.078 -42.631 1.00 36.75 463 LEU A N 1
ATOM 3531 C CA . LEU A 1 463 ? 8.548 -5.082 -43.229 1.00 36.75 463 LEU A CA 1
ATOM 3532 C C . LEU A 1 463 ? 8.422 -4.479 -44.630 1.00 36.75 463 LEU A C 1
ATOM 3534 O O . LEU A 1 463 ? 7.875 -5.102 -45.541 1.00 36.75 463 LEU A O 1
ATOM 3538 N N . ALA A 1 464 ? 8.903 -3.245 -44.788 1.00 34.84 464 ALA A N 1
ATOM 3539 C CA . ALA A 1 464 ? 9.030 -2.622 -46.091 1.00 34.84 464 ALA A CA 1
ATOM 3540 C C . ALA A 1 464 ? 9.869 -3.555 -46.968 1.00 34.84 464 ALA A C 1
ATOM 3542 O O . ALA A 1 464 ? 11.029 -3.833 -46.657 1.00 34.84 464 ALA A O 1
ATOM 3543 N N . ASP A 1 465 ? 9.251 -4.048 -48.038 1.00 34.41 465 ASP A N 1
ATOM 3544 C CA . ASP A 1 465 ? 9.874 -4.861 -49.072 1.00 34.41 465 ASP A CA 1
ATOM 3545 C C . ASP A 1 465 ? 11.064 -4.075 -49.643 1.00 34.41 465 ASP A C 1
ATOM 3547 O O . ASP A 1 465 ? 10.932 -3.232 -50.535 1.00 34.41 465 ASP A O 1
ATOM 3551 N N . THR A 1 466 ? 12.248 -4.276 -49.063 1.00 36.66 466 THR A N 1
ATOM 3552 C CA . THR A 1 466 ? 13.496 -3.754 -49.610 1.00 36.66 466 THR A CA 1
ATOM 3553 C C . THR A 1 466 ? 13.863 -4.671 -50.758 1.00 36.66 466 THR A C 1
ATOM 3555 O O . THR A 1 466 ? 14.695 -5.567 -50.640 1.00 36.66 466 THR A O 1
ATOM 3558 N N . GLY A 1 467 ? 13.166 -4.462 -51.877 1.00 34.16 467 GLY A N 1
ATOM 3559 C CA . GLY A 1 467 ? 13.368 -5.185 -53.117 1.00 34.16 467 GLY A CA 1
ATOM 3560 C C . GLY A 1 467 ? 14.850 -5.236 -53.477 1.00 34.16 467 GLY A C 1
ATOM 3561 O O . GLY A 1 467 ? 15.433 -4.248 -53.925 1.00 34.16 467 GLY A O 1
ATOM 3562 N N . ALA A 1 468 ? 15.450 -6.408 -53.296 1.00 31.97 468 ALA A N 1
ATOM 3563 C CA . ALA A 1 468 ? 16.717 -6.758 -53.906 1.00 31.97 468 ALA A CA 1
ATOM 3564 C C . ALA A 1 468 ? 16.416 -7.272 -55.320 1.00 31.97 468 ALA A C 1
ATOM 3566 O O . ALA A 1 468 ? 16.070 -8.439 -55.514 1.00 31.97 468 ALA A O 1
ATOM 3567 N N . GLY A 1 469 ? 16.481 -6.353 -56.287 1.00 33.41 469 GLY A N 1
ATOM 3568 C CA . GLY A 1 469 ? 16.637 -6.663 -57.709 1.00 33.41 469 GLY A CA 1
ATOM 3569 C C . GLY A 1 469 ? 18.095 -6.899 -58.072 1.00 33.41 469 GLY A C 1
ATOM 3570 O O . GLY A 1 469 ? 18.959 -6.202 -57.491 1.00 33.41 469 GLY A O 1
#

Foldseek 3Di:
DVDDDPAAEAEDDDWAFAQQADDADPVDQDDLRHQHLVNVLVVLVVVCVVVVHFAHAEYEYLYAQNQAPLNCLSCLRHYQKYKYWNGAHARVTWDPCLCCVCVVPVPDHVVSSRVSRQVRSVVVCVVVVHAFDKMFMFGSVLVVQLLVLVLVLLVVLLVCLLVLPLQSLLLLLQLVQQFAFHPPPFLQRKTAPLSSLVSQLVRGDDVSNVSSVSSNVSLLVRGPDMDHDPVNVPHDRYIYHQHPPPVSDDPVLVVSPGPSSVSVVSSNVSSNVSLPDPPDPPPPPPPDPPPPPPDQFDWDQDPVRFTKTKDKDFADDPCLQSDSWDKDFDFDWDQDPVRFTKTWTQEIDTWDDDRRMTMDMDRPDFDFDDDVPGDTDTFSFPDWDDPVQQKTWTKFWKWKDQADPDPPGDTWTWIWIWIQGNVRDIDIWTWTDDPSRRRIIHTDDRHDHMDIGTDIDIDGDGPDCPDDD

Sequence (469 aa):
KASPANKYSLIFWDHGAGWPGFGGDDTCTNCLGLMTLPHIDRGIQLGLAAVNMSKFDLLGFDACLMAAYEVVAQLSKHCDHYLASEELEPGHGWDYRSLRLLVGNPTASPAEVAKQFADDFLAQARTKGTNTISLAHVDISKWSAFDAAFGELMSALIVKTNEEDAQVLSALSRSRQQSLEMMPGYESEGIDQGSMLDAMAGNLPGDLAAKASTALAAYNELIVYFVKDELMQWGTGLSIYWPNPSYFYKSSYDTLDMSQVEEWRGLLKDYWAALGDAVLPGAEVAGYQFDEMFVEPTLVADSAGLNTYTMQGKLEGANADATTAANLFFGWSVRTEEGAEKELWIGDVWAEVVGKQVQATWDGQVWGVSQEGLPASPLFAAYVDSAGTGEIVLQAPVNYSATSCDPAATWQQGFLHIVRRADSSTTAQLFVKSENEQGLVSEVSAEVGGVFKPFIYAQITELADTGAG

Secondary structure (DSSP, 8-state):
--S--SS-EEEEES-B-STT-B---TT-TTS-SSB-HHHHHHHHHHHHHHTT---EEEEEEESTT--BHHHHHHHGGGEEEEEE-SSPPPTT---GGGGGHHHH-TT--HHHHHHHHHHHHHHHHHHHT--S-EEEEEEGGGHHHHHHHHHHHHHHHHHHHHTT-HHHHHHHHHHHHHSPEESTTSTT-EEEHHHHHHHHHHHS-THHHHHHHHHHHHHHHHEEEEEE-SS--S--S-EEE--SSGGG--GGGGG---HHHHHHHHHHHHHHHHHT----TT----S-------PPPEEEE-TT--EEEEEEEE--STTGGG----EEEEEEEEE-TTSPEEEEEEEEEEPEEETTEEEEEE-----EE--TTSPPEEP--SEEE-SSSS-EEEEEEEEEESS---TTS--EEEEEEEEE-TTS-EEEEEEEE-SSSTT-EEEEPPPTT-EEEE--EEEEE--------